Protein AF-A0AAU9X561-F1 (afdb_monomer_lite)

Organism: NCBI:txid46732

Structure (mmCIF, N/CA/C/O backbone):
data_AF-A0AAU9X561-F1
#
_entry.id   AF-A0AAU9X561-F1
#
loop_
_atom_site.group_PDB
_atom_site.id
_atom_site.type_symbol
_atom_site.label_atom_id
_atom_site.label_alt_id
_atom_site.label_comp_id
_atom_site.label_asym_id
_atom_site.label_entity_id
_atom_site.label_seq_id
_atom_site.pdbx_PDB_ins_code
_atom_site.Cartn_x
_atom_site.Cartn_y
_atom_site.Cartn_z
_atom_site.occupancy
_atom_site.B_iso_or_equiv
_atom_site.auth_seq_id
_atom_site.auth_comp_id
_atom_site.auth_asym_id
_atom_site.auth_atom_id
_atom_site.pdbx_PDB_model_num
ATOM 1 N N . MET A 1 1 ? 24.665 -46.337 18.288 1.00 37.78 1 MET A N 1
ATOM 2 C CA . MET A 1 1 ? 23.802 -45.463 17.458 1.00 37.78 1 MET A CA 1
ATOM 3 C C . MET A 1 1 ? 24.004 -43.971 17.705 1.00 37.78 1 MET A C 1
ATOM 5 O O . MET A 1 1 ? 24.628 -43.365 16.851 1.00 37.78 1 MET A O 1
ATOM 9 N N . LYS A 1 2 ? 23.579 -43.360 18.829 1.00 34.25 2 LYS A N 1
ATOM 10 C CA . LYS A 1 2 ? 23.762 -41.900 19.054 1.00 34.25 2 LYS A CA 1
ATOM 11 C C . LYS A 1 2 ? 25.225 -41.434 18.958 1.00 34.25 2 LYS A C 1
ATOM 13 O O . LYS A 1 2 ? 25.494 -40.423 18.323 1.00 34.25 2 LYS A O 1
ATOM 18 N N . LYS A 1 3 ? 26.164 -42.215 19.507 1.00 39.22 3 LYS A N 1
ATOM 19 C CA . LYS A 1 3 ? 27.608 -41.932 19.421 1.00 39.22 3 LYS A CA 1
ATOM 20 C C . LYS A 1 3 ? 28.135 -41.975 17.976 1.00 39.22 3 LYS A C 1
ATOM 22 O O . LYS A 1 3 ? 28.766 -41.026 17.543 1.00 39.22 3 LYS A O 1
ATOM 27 N N . GLN A 1 4 ? 27.757 -42.993 17.200 1.00 39.25 4 GLN A N 1
ATOM 28 C CA . GLN A 1 4 ? 28.133 -43.119 15.781 1.00 39.25 4 GLN A CA 1
ATOM 29 C C . GLN A 1 4 ? 27.505 -42.032 14.890 1.00 39.25 4 GLN A C 1
ATOM 31 O O . GLN A 1 4 ? 28.161 -41.537 13.982 1.00 39.25 4 GLN A O 1
ATOM 36 N N . LEU A 1 5 ? 26.256 -41.629 15.153 1.00 38.22 5 LEU A N 1
ATOM 37 C CA . LEU A 1 5 ? 25.591 -40.540 14.426 1.00 38.22 5 LEU A CA 1
ATOM 38 C C . LEU A 1 5 ? 26.228 -39.180 14.752 1.00 38.22 5 LEU A C 1
ATOM 40 O O . LEU A 1 5 ? 26.440 -38.367 13.859 1.00 38.22 5 LEU A O 1
ATOM 44 N N . SER A 1 6 ? 26.588 -38.962 16.020 1.00 42.75 6 SER A N 1
ATOM 45 C CA . SER A 1 6 ? 27.326 -37.776 16.464 1.00 42.75 6 SER A CA 1
ATOM 46 C C . SER A 1 6 ? 28.723 -37.711 15.845 1.00 42.75 6 SER A C 1
ATOM 48 O O . SER A 1 6 ? 29.130 -36.653 15.381 1.00 42.75 6 SER A O 1
ATOM 50 N N . GLU A 1 7 ? 29.446 -38.832 15.804 1.00 45.94 7 GLU A N 1
ATOM 51 C CA . GLU A 1 7 ? 30.768 -38.930 15.172 1.00 45.94 7 GLU A CA 1
ATOM 52 C C . GLU A 1 7 ? 30.683 -38.689 13.657 1.00 45.94 7 GLU A C 1
ATOM 54 O O . GLU A 1 7 ? 31.513 -37.971 13.104 1.00 45.94 7 GLU A O 1
ATOM 59 N N . MET A 1 8 ? 29.645 -39.203 12.988 1.00 42.69 8 MET A N 1
ATOM 60 C CA . MET A 1 8 ? 29.419 -38.976 11.558 1.00 42.69 8 MET A CA 1
ATOM 61 C C . MET A 1 8 ? 29.081 -37.511 11.250 1.00 42.69 8 MET A C 1
ATOM 63 O O . MET A 1 8 ? 29.660 -36.940 10.333 1.00 42.69 8 MET A O 1
ATOM 67 N N . MET A 1 9 ? 28.203 -36.878 12.036 1.00 41.28 9 MET A N 1
ATOM 68 C CA . MET A 1 9 ? 27.834 -35.466 11.857 1.00 41.28 9 MET A CA 1
ATOM 69 C C . MET A 1 9 ? 28.988 -34.516 12.196 1.00 41.28 9 MET A C 1
ATOM 71 O O . MET A 1 9 ? 29.174 -33.514 11.509 1.00 41.28 9 MET A O 1
ATOM 75 N N . ALA A 1 10 ? 29.793 -34.839 13.212 1.00 49.03 10 ALA A N 1
ATOM 76 C CA . ALA A 1 10 ? 31.000 -34.083 13.538 1.00 49.03 10 ALA A CA 1
ATOM 77 C C . ALA A 1 10 ? 32.048 -34.191 12.421 1.00 49.03 10 ALA A C 1
ATOM 79 O O . ALA A 1 10 ? 32.631 -33.184 12.025 1.00 49.03 10 ALA A O 1
ATOM 80 N N . LYS A 1 11 ? 32.231 -35.390 11.852 1.00 46.69 11 LYS A N 1
ATOM 81 C CA . LYS A 1 11 ? 33.133 -35.614 10.717 1.00 46.69 11 LYS A CA 1
ATOM 82 C C . LYS A 1 11 ? 32.650 -34.900 9.451 1.00 46.69 11 LYS A C 1
ATOM 84 O O . LYS A 1 11 ? 33.468 -34.330 8.740 1.00 46.69 11 LYS A O 1
ATOM 89 N N . LEU A 1 12 ? 31.338 -34.869 9.204 1.00 42.81 12 LEU A N 1
ATOM 90 C CA . LEU A 1 12 ? 30.747 -34.134 8.082 1.00 42.81 12 LEU A CA 1
ATOM 91 C C . LEU A 1 12 ? 30.978 -32.622 8.216 1.00 42.81 12 LEU A C 1
ATOM 93 O O . LEU A 1 12 ? 31.399 -31.983 7.259 1.00 42.81 12 LEU A O 1
ATOM 97 N N . ARG A 1 13 ? 30.763 -32.063 9.416 1.00 46.38 13 ARG A N 1
ATOM 98 C CA . ARG A 1 13 ? 31.003 -30.638 9.703 1.00 46.38 13 ARG A CA 1
ATOM 99 C C . ARG A 1 13 ? 32.475 -30.258 9.572 1.00 46.38 13 ARG A C 1
ATOM 101 O O . ARG A 1 13 ? 32.774 -29.238 8.975 1.00 46.38 13 ARG A O 1
ATOM 108 N N . SER A 1 14 ? 33.383 -31.094 10.074 1.00 50.72 14 SER A N 1
ATOM 109 C CA . SER A 1 14 ? 34.830 -30.887 9.930 1.00 50.72 14 SER A CA 1
ATOM 110 C C . SER A 1 14 ? 35.281 -30.928 8.466 1.00 50.72 14 SER A C 1
ATOM 112 O O . SER A 1 14 ? 36.096 -30.104 8.063 1.00 50.72 14 SER A O 1
ATOM 114 N N . LEU A 1 15 ? 34.736 -31.845 7.660 1.00 47.53 15 LEU A N 1
ATOM 115 C CA . LEU A 1 15 ? 35.040 -31.926 6.229 1.00 47.53 15 LEU A CA 1
ATOM 116 C C . LEU A 1 15 ? 34.491 -30.729 5.443 1.00 47.53 15 LEU A C 1
ATOM 118 O O . LEU A 1 15 ? 35.144 -30.276 4.506 1.00 47.53 15 LEU A O 1
ATOM 122 N N . LEU A 1 16 ? 33.313 -30.225 5.821 1.00 45.59 16 LEU A N 1
ATOM 123 C CA . LEU A 1 16 ? 32.734 -29.007 5.250 1.00 45.59 16 LEU A CA 1
ATOM 124 C C . LEU A 1 16 ? 33.597 -27.782 5.576 1.00 45.59 16 LEU A C 1
ATOM 126 O O . LEU A 1 16 ? 33.953 -27.052 4.661 1.00 45.59 16 LEU A O 1
ATOM 130 N N . ASP A 1 17 ? 34.018 -27.629 6.833 1.00 48.84 17 ASP A N 1
ATOM 131 C CA . ASP A 1 17 ? 34.812 -26.484 7.301 1.00 48.84 17 ASP A CA 1
ATOM 132 C C . ASP A 1 17 ? 36.233 -26.455 6.691 1.00 48.84 17 ASP A C 1
ATOM 134 O O . ASP A 1 17 ? 36.742 -25.398 6.318 1.00 48.84 17 ASP A O 1
ATOM 138 N N . GLU A 1 18 ? 36.885 -27.612 6.508 1.00 54.88 18 GLU A N 1
ATOM 139 C CA . GLU A 1 18 ? 38.184 -27.666 5.813 1.00 54.88 18 GLU A CA 1
ATOM 140 C C . GLU A 1 18 ? 38.069 -27.428 4.301 1.00 54.88 18 GLU A C 1
ATOM 142 O O . GLU A 1 18 ? 38.920 -26.740 3.728 1.00 54.88 18 GLU A O 1
ATOM 147 N N . LYS A 1 19 ? 37.021 -27.951 3.644 1.00 50.78 19 LYS A N 1
ATOM 148 C CA . LYS A 1 19 ? 36.777 -27.682 2.216 1.00 50.78 19 LYS A CA 1
ATOM 149 C C . LYS A 1 19 ? 36.409 -26.212 1.984 1.00 50.78 19 LYS A C 1
ATOM 151 O O . LYS A 1 19 ? 36.864 -25.640 0.999 1.00 50.78 19 LYS A O 1
ATOM 156 N N . GLU A 1 20 ? 35.662 -25.595 2.896 1.00 46.38 20 GLU A N 1
ATOM 157 C CA . GLU A 1 20 ? 35.322 -24.170 2.863 1.00 46.38 20 GLU A CA 1
ATOM 158 C C . GLU A 1 20 ? 36.575 -23.290 3.012 1.00 46.38 20 GLU A C 1
ATOM 160 O O . GLU A 1 20 ? 36.809 -22.396 2.201 1.00 46.38 20 GLU A O 1
ATOM 165 N N . LYS A 1 21 ? 37.479 -23.609 3.947 1.00 54.22 21 LYS A N 1
ATOM 166 C CA . LYS A 1 21 ? 38.767 -22.898 4.079 1.00 54.22 21 LYS A CA 1
ATOM 167 C C . LYS A 1 21 ? 39.682 -23.081 2.866 1.00 54.22 21 LYS A C 1
ATOM 169 O O . LYS A 1 21 ? 40.330 -22.129 2.431 1.00 54.22 21 LYS A O 1
ATOM 174 N N . ALA A 1 22 ? 39.744 -24.288 2.300 1.00 55.41 22 ALA A N 1
ATOM 175 C CA . ALA A 1 22 ? 40.505 -24.543 1.077 1.00 55.41 22 ALA A CA 1
ATOM 176 C C . ALA A 1 22 ? 39.929 -23.780 -0.126 1.00 55.41 22 ALA A C 1
ATOM 178 O O . ALA A 1 22 ? 40.683 -23.346 -0.997 1.00 55.41 22 ALA A O 1
ATOM 179 N N . LEU A 1 23 ? 38.610 -23.591 -0.151 1.00 48.47 23 LEU A N 1
ATOM 180 C CA . LEU A 1 23 ? 37.906 -22.845 -1.180 1.00 48.47 23 LEU A CA 1
ATOM 181 C C . LEU A 1 23 ? 38.165 -21.341 -1.083 1.00 48.47 23 LEU A C 1
ATOM 183 O O . LEU A 1 23 ? 38.541 -20.750 -2.091 1.00 48.47 23 LEU A O 1
ATOM 187 N N . TYR A 1 24 ? 38.048 -20.739 0.104 1.00 45.00 24 TYR A N 1
ATOM 188 C CA . TYR A 1 24 ? 38.398 -19.326 0.295 1.00 45.00 24 TYR A CA 1
ATOM 189 C C . TYR A 1 24 ? 39.842 -19.052 -0.139 1.00 45.00 24 TYR A C 1
ATOM 191 O O . TYR A 1 24 ? 40.104 -18.091 -0.854 1.00 45.00 24 TYR A O 1
ATOM 199 N N . LYS A 1 25 ? 40.764 -19.977 0.150 1.00 56.47 25 LYS A N 1
ATOM 200 C CA . LYS A 1 25 ? 42.150 -19.885 -0.322 1.00 56.47 25 LYS A CA 1
ATOM 201 C C . LYS A 1 25 ? 42.286 -19.982 -1.851 1.00 56.47 25 LYS A C 1
ATOM 203 O O . LYS A 1 25 ? 43.103 -19.275 -2.432 1.00 56.47 25 LYS A O 1
ATOM 208 N N . GLN A 1 26 ? 41.509 -20.839 -2.519 1.00 49.41 26 GLN A N 1
ATOM 209 C CA . GLN A 1 26 ? 41.505 -20.924 -3.988 1.00 49.41 26 GLN A CA 1
ATOM 210 C C . GLN A 1 26 ? 40.904 -19.676 -4.641 1.00 49.41 26 GLN A C 1
ATOM 212 O O . GLN A 1 26 ? 41.385 -19.265 -5.697 1.00 49.41 26 GLN A O 1
ATOM 217 N N . ILE A 1 27 ? 39.891 -19.073 -4.013 1.00 47.28 27 ILE A N 1
ATOM 218 C CA . ILE A 1 27 ? 39.299 -17.798 -4.432 1.00 47.28 27 ILE A CA 1
ATOM 219 C C . ILE A 1 27 ? 40.335 -16.681 -4.290 1.00 47.28 27 ILE A C 1
ATOM 221 O O . ILE A 1 27 ? 40.586 -15.969 -5.260 1.00 47.28 27 ILE A O 1
ATOM 225 N N . ASP A 1 28 ? 41.019 -16.593 -3.149 1.00 49.94 28 ASP A N 1
ATOM 226 C CA . ASP A 1 28 ? 42.078 -15.606 -2.920 1.00 49.94 28 ASP A CA 1
ATOM 227 C C . ASP A 1 28 ? 43.240 -15.761 -3.916 1.00 49.94 28 ASP A C 1
ATOM 229 O O . ASP A 1 28 ? 43.714 -14.777 -4.492 1.00 49.94 28 ASP A O 1
ATOM 233 N N . ASP A 1 29 ? 43.668 -16.998 -4.195 1.00 59.31 29 ASP A N 1
ATOM 234 C CA . ASP A 1 29 ? 44.725 -17.290 -5.168 1.00 59.31 29 ASP A CA 1
ATOM 235 C C . ASP A 1 29 ? 44.291 -16.978 -6.614 1.00 59.31 29 ASP A C 1
ATOM 237 O O . ASP A 1 29 ? 45.099 -16.493 -7.414 1.00 59.31 29 ASP A O 1
ATOM 241 N N . ALA A 1 30 ? 43.027 -17.236 -6.969 1.00 49.03 30 ALA A N 1
ATOM 242 C CA . ALA A 1 30 ? 42.461 -16.903 -8.276 1.00 49.03 30 ALA A CA 1
ATOM 243 C C . ALA A 1 30 ? 42.343 -15.384 -8.456 1.00 49.03 30 ALA A C 1
ATOM 245 O O . ALA A 1 30 ? 42.836 -14.852 -9.454 1.00 49.03 30 ALA A O 1
ATOM 246 N N . MET A 1 31 ? 41.829 -14.676 -7.446 1.00 48.28 31 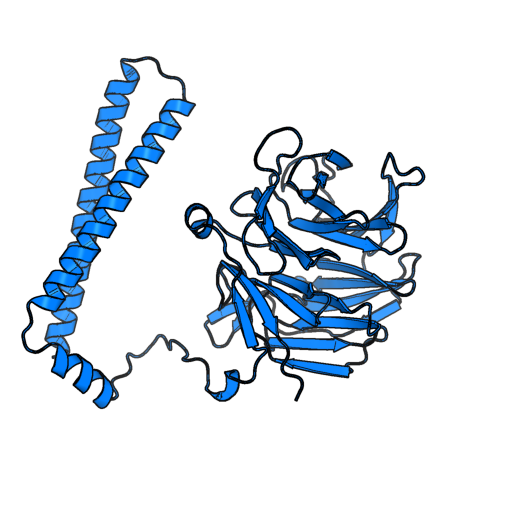MET A N 1
ATOM 247 C CA . MET A 1 31 ? 41.776 -13.215 -7.418 1.00 48.28 31 MET A CA 1
ATOM 248 C C . MET A 1 31 ? 43.177 -12.600 -7.512 1.00 48.28 31 MET A C 1
ATOM 250 O O . MET A 1 31 ? 43.387 -11.632 -8.245 1.00 48.28 31 MET A O 1
ATOM 254 N N . ALA A 1 32 ? 44.177 -13.184 -6.844 1.00 54.88 32 ALA A N 1
ATOM 255 C CA . ALA A 1 32 ? 45.561 -12.723 -6.921 1.00 54.88 32 ALA A CA 1
ATOM 256 C C . ALA A 1 32 ? 46.202 -12.948 -8.305 1.00 54.88 32 ALA A C 1
ATOM 258 O O . ALA A 1 32 ? 47.005 -12.120 -8.746 1.00 54.88 32 ALA A O 1
ATOM 259 N N . ARG A 1 33 ? 45.867 -14.042 -9.006 1.00 56.34 33 ARG A N 1
ATOM 260 C CA . ARG A 1 33 ? 46.335 -14.316 -10.381 1.00 56.34 33 ARG A CA 1
ATOM 261 C C . ARG A 1 33 ? 45.669 -13.397 -11.397 1.00 56.34 33 ARG A C 1
ATOM 263 O O . ARG A 1 33 ? 46.341 -12.869 -12.281 1.00 56.34 33 ARG A O 1
ATOM 270 N N . GLU A 1 34 ? 44.377 -13.159 -11.243 1.00 49.62 34 GLU A N 1
ATOM 271 C CA . GLU A 1 34 ? 43.601 -12.342 -12.167 1.00 49.62 34 GLU A CA 1
ATOM 272 C C . GLU A 1 34 ? 43.921 -10.852 -12.007 1.00 49.62 34 GLU A C 1
ATOM 274 O O . GLU A 1 34 ? 44.135 -10.171 -13.010 1.00 49.62 34 GLU A O 1
ATOM 279 N N . LYS A 1 35 ? 44.139 -10.378 -10.769 1.00 49.09 35 LYS A N 1
ATOM 280 C CA . LYS A 1 35 ? 44.657 -9.030 -10.464 1.00 49.09 35 LYS A CA 1
ATOM 281 C C . LYS A 1 35 ? 46.025 -8.762 -11.105 1.00 49.09 35 LYS A C 1
ATOM 283 O O . LYS A 1 35 ? 46.285 -7.633 -11.512 1.00 49.09 35 LYS A O 1
ATOM 288 N N . ARG A 1 36 ? 46.874 -9.792 -11.257 1.00 55.84 36 ARG A N 1
ATOM 289 C CA . ARG A 1 36 ? 48.146 -9.708 -12.009 1.00 55.84 36 ARG A CA 1
ATOM 290 C C . ARG A 1 36 ? 47.950 -9.715 -13.530 1.00 55.84 36 ARG A C 1
ATOM 292 O O . ARG A 1 36 ? 48.755 -9.117 -14.232 1.00 55.84 36 ARG A O 1
ATOM 299 N N . SER A 1 37 ? 46.902 -10.359 -14.049 1.00 50.16 37 SER A N 1
ATOM 300 C CA . SER A 1 37 ? 46.583 -10.337 -15.489 1.00 50.16 37 SER A CA 1
ATOM 301 C C . SER A 1 37 ? 45.915 -9.019 -15.922 1.00 50.16 37 SER A C 1
ATOM 303 O O . SER A 1 37 ? 46.223 -8.471 -16.977 1.00 50.16 37 SER A O 1
ATOM 305 N N . LEU A 1 38 ? 45.080 -8.445 -15.050 1.00 47.75 38 LEU A N 1
ATOM 306 C CA . LEU A 1 38 ? 44.348 -7.190 -15.247 1.00 47.75 38 LEU A CA 1
ATOM 307 C C . LEU A 1 38 ? 45.209 -5.935 -15.025 1.00 47.75 38 LEU A C 1
ATOM 309 O O . LEU A 1 38 ? 44.775 -4.834 -15.360 1.00 47.75 38 LEU A O 1
ATOM 313 N N . SER A 1 39 ? 46.415 -6.076 -14.461 1.00 49.84 39 SER A N 1
ATOM 314 C CA . SER A 1 39 ? 47.425 -5.010 -14.462 1.00 49.84 39 SER A CA 1
ATOM 315 C C . SER A 1 39 ? 48.248 -4.975 -15.755 1.00 49.84 39 SER A C 1
ATOM 317 O O . SER A 1 39 ? 48.958 -4.000 -15.973 1.00 49.84 39 SER A O 1
ATOM 319 N N . MET A 1 40 ? 48.181 -6.017 -16.600 1.00 46.50 40 MET A N 1
ATOM 320 C CA . MET A 1 40 ? 48.860 -6.055 -17.906 1.00 46.50 40 MET A CA 1
ATOM 321 C C . MET A 1 40 ? 47.972 -5.579 -19.064 1.00 46.50 40 MET A C 1
ATOM 323 O O . MET A 1 40 ? 48.494 -5.045 -20.036 1.00 46.50 40 MET A O 1
ATOM 327 N N . ASN A 1 41 ? 46.647 -5.715 -18.951 1.00 50.88 41 ASN A N 1
ATOM 328 C CA . ASN A 1 41 ? 45.683 -5.299 -19.972 1.00 50.88 41 ASN A CA 1
ATOM 329 C C . ASN A 1 41 ? 44.752 -4.239 -19.370 1.00 50.88 41 ASN A C 1
ATOM 331 O O . ASN A 1 41 ? 43.919 -4.572 -18.530 1.00 50.88 41 ASN A O 1
ATOM 335 N N . GLY A 1 42 ? 44.926 -2.968 -19.743 1.00 49.47 42 GLY A N 1
ATOM 336 C CA . GLY A 1 42 ? 44.257 -1.807 -19.138 1.00 49.47 42 GLY A CA 1
ATOM 337 C C . GLY A 1 42 ? 42.729 -1.769 -19.286 1.00 49.47 42 GLY A C 1
ATOM 338 O O . GLY A 1 42 ? 42.212 -0.965 -20.049 1.00 49.47 42 GLY A O 1
ATOM 339 N N . ALA A 1 43 ? 42.008 -2.607 -18.539 1.00 47.75 43 ALA A N 1
ATOM 340 C CA . ALA A 1 43 ? 40.547 -2.608 -18.457 1.00 47.75 43 ALA A CA 1
ATOM 341 C C . ALA A 1 43 ? 40.032 -1.721 -17.302 1.00 47.75 43 ALA A C 1
ATOM 343 O O . ALA A 1 43 ? 40.544 -1.788 -16.171 1.00 47.75 43 ALA A O 1
ATOM 344 N N . GLU A 1 44 ? 39.008 -0.913 -17.594 1.00 51.59 44 GLU A N 1
ATOM 345 C CA . GLU A 1 44 ? 38.309 -0.001 -16.674 1.00 51.59 44 GLU A CA 1
ATOM 346 C C . GLU A 1 44 ? 37.413 -0.740 -15.652 1.00 51.59 44 GLU A C 1
ATOM 348 O O . GLU A 1 44 ? 37.076 -1.918 -15.801 1.00 51.59 44 GLU A O 1
ATOM 353 N N . GLY A 1 45 ? 37.083 -0.057 -14.549 1.00 50.00 45 GLY A N 1
ATOM 354 C CA . GLY A 1 45 ? 36.628 -0.645 -13.278 1.00 50.00 45 GLY A CA 1
ATOM 355 C C . GLY A 1 45 ? 35.331 -1.471 -13.290 1.00 50.00 45 GLY A C 1
ATOM 356 O O . GLY A 1 45 ? 35.178 -2.341 -12.433 1.00 50.00 45 GLY A O 1
ATOM 357 N N . GLU A 1 46 ? 34.421 -1.272 -14.244 1.00 46.62 46 GLU A N 1
ATOM 358 C CA . GLU A 1 46 ? 33.138 -1.998 -14.308 1.00 46.62 46 GLU A CA 1
ATOM 359 C C . GLU A 1 46 ? 33.253 -3.403 -14.909 1.00 46.62 46 GLU A C 1
ATOM 361 O O . GLU A 1 46 ? 32.674 -4.359 -14.385 1.00 46.62 46 GLU A O 1
ATOM 366 N N . GLN A 1 47 ? 34.064 -3.571 -15.960 1.00 46.03 47 GLN A N 1
ATOM 367 C CA . GLN A 1 47 ? 34.351 -4.896 -16.521 1.00 46.03 47 GLN A CA 1
ATOM 368 C C . GLN A 1 47 ? 35.089 -5.775 -15.502 1.00 46.03 47 GLN A C 1
ATOM 370 O O . GLN A 1 47 ? 34.841 -6.979 -15.429 1.00 46.03 47 GLN A O 1
ATOM 375 N N . LYS A 1 48 ? 35.920 -5.154 -14.648 1.00 45.47 48 LYS A N 1
ATOM 376 C CA . LYS A 1 48 ? 36.565 -5.809 -13.500 1.00 45.47 48 LYS A CA 1
ATOM 377 C C . LYS A 1 48 ? 35.547 -6.324 -12.476 1.00 45.47 48 LYS A C 1
ATOM 379 O O . LYS A 1 48 ? 35.676 -7.464 -12.044 1.00 45.47 48 LYS A O 1
ATOM 384 N N . LYS A 1 49 ? 34.519 -5.539 -12.121 1.00 45.22 49 LYS A N 1
ATOM 385 C CA . LYS A 1 49 ? 33.467 -5.961 -11.171 1.00 45.22 49 LYS A CA 1
ATOM 386 C C . LYS A 1 49 ? 32.596 -7.094 -11.732 1.00 45.22 49 LYS A C 1
ATOM 388 O O . LYS A 1 49 ? 32.339 -8.066 -11.025 1.00 45.22 49 LYS A O 1
ATOM 393 N N . ARG A 1 50 ? 32.208 -7.021 -13.013 1.00 46.66 50 ARG A N 1
ATOM 394 C CA . ARG A 1 50 ? 31.401 -8.063 -13.684 1.00 46.66 50 ARG A CA 1
ATOM 395 C C . ARG A 1 50 ? 32.130 -9.404 -13.816 1.00 46.66 50 ARG A C 1
ATOM 397 O O . ARG A 1 50 ? 31.517 -10.443 -13.585 1.00 46.66 50 ARG A O 1
ATOM 404 N N . ALA A 1 51 ? 33.421 -9.398 -14.159 1.00 40.00 51 ALA A N 1
ATOM 405 C CA . ALA A 1 51 ? 34.208 -10.628 -14.279 1.00 40.00 51 ALA A CA 1
ATOM 406 C C . ALA A 1 51 ? 34.364 -11.346 -12.926 1.00 40.00 51 ALA A C 1
ATOM 408 O O . ALA A 1 51 ? 34.110 -12.547 -12.841 1.00 40.00 51 ALA A O 1
ATOM 409 N N . ILE A 1 52 ? 34.674 -10.594 -11.861 1.00 43.66 52 ILE A N 1
ATOM 410 C CA . ILE A 1 52 ? 34.804 -11.117 -10.490 1.00 43.66 52 ILE A CA 1
ATOM 411 C C . ILE A 1 52 ? 33.481 -11.747 -10.013 1.00 43.66 52 ILE A C 1
ATOM 413 O O . ILE A 1 52 ? 33.481 -12.866 -9.505 1.00 43.66 52 ILE A O 1
ATOM 417 N N . PHE A 1 53 ? 32.346 -11.083 -10.256 1.00 43.62 53 PHE A N 1
ATOM 418 C CA . PHE A 1 53 ? 31.016 -11.577 -9.878 1.00 43.62 53 PHE A CA 1
ATOM 419 C C . PHE A 1 53 ? 30.604 -12.862 -10.627 1.00 43.62 53 PHE A C 1
ATOM 421 O O . PHE A 1 53 ? 30.052 -13.795 -10.042 1.00 43.62 53 PHE A O 1
ATOM 428 N N . LEU A 1 54 ? 30.913 -12.958 -11.926 1.00 36.28 54 LEU A N 1
ATOM 429 C CA . LEU A 1 54 ? 30.602 -14.141 -12.744 1.00 36.28 54 LEU A CA 1
ATOM 430 C C . LEU A 1 54 ? 31.447 -15.371 -12.369 1.00 36.28 54 LEU A C 1
ATOM 432 O O . LEU A 1 54 ? 30.954 -16.507 -12.427 1.00 36.28 54 LEU A O 1
ATOM 436 N N . LEU A 1 55 ? 32.705 -15.164 -11.972 1.00 36.34 55 LEU A N 1
ATOM 437 C CA . LEU A 1 55 ? 33.588 -16.224 -11.478 1.00 36.34 55 LEU A CA 1
ATOM 438 C C . LEU A 1 55 ? 33.107 -16.787 -10.131 1.00 36.34 55 LEU A C 1
ATOM 440 O O . LEU A 1 55 ? 33.067 -18.012 -9.974 1.00 36.34 55 LEU A O 1
ATOM 444 N N . ASP A 1 56 ? 32.653 -15.924 -9.219 1.00 44.78 56 ASP A N 1
ATOM 445 C CA . ASP A 1 56 ? 32.121 -16.303 -7.901 1.00 44.78 56 ASP A CA 1
ATOM 446 C C . ASP A 1 56 ? 30.842 -17.167 -8.006 1.00 44.78 56 ASP A C 1
ATOM 448 O O . ASP A 1 56 ? 30.727 -18.250 -7.417 1.00 44.78 56 ASP A O 1
ATOM 452 N N . LEU A 1 57 ? 29.918 -16.783 -8.896 1.00 39.97 57 LEU A N 1
ATOM 453 C CA . LEU A 1 57 ? 28.681 -17.531 -9.171 1.00 39.97 57 LEU A CA 1
ATOM 454 C C . LEU A 1 57 ? 28.928 -18.913 -9.793 1.00 39.97 57 LEU A C 1
ATOM 456 O O . LEU A 1 57 ? 28.222 -19.885 -9.495 1.00 39.97 57 LEU A O 1
ATOM 460 N N . THR A 1 58 ? 29.921 -19.020 -10.677 1.00 40.44 58 THR A N 1
ATOM 461 C CA . THR A 1 58 ? 30.221 -20.274 -11.385 1.00 40.44 58 THR A CA 1
ATOM 462 C C . THR A 1 58 ? 30.905 -21.282 -10.461 1.00 40.44 58 THR A C 1
ATOM 464 O O . THR A 1 58 ? 30.616 -22.483 -10.527 1.00 40.44 58 THR A O 1
ATOM 467 N N . LEU A 1 59 ? 31.779 -20.804 -9.571 1.00 38.19 59 LEU A N 1
ATOM 468 C CA . LEU A 1 59 ? 32.451 -21.629 -8.572 1.00 38.19 59 LEU A CA 1
ATOM 469 C C . LEU A 1 59 ? 31.450 -22.115 -7.509 1.00 38.19 59 LEU A C 1
ATOM 471 O O . LEU A 1 59 ? 31.354 -23.324 -7.280 1.00 38.19 59 LEU A O 1
ATOM 475 N N . SER A 1 60 ? 30.610 -21.214 -6.985 1.00 41.69 60 SER A N 1
ATOM 476 C CA . SER A 1 60 ? 29.535 -21.512 -6.021 1.00 41.69 60 SER A CA 1
ATOM 477 C C . SER A 1 60 ? 28.548 -22.581 -6.517 1.00 41.69 60 SER A C 1
ATOM 479 O O . SER A 1 60 ? 28.181 -23.497 -5.775 1.00 41.69 60 SER A O 1
ATOM 481 N N . ARG A 1 61 ? 28.172 -22.550 -7.806 1.00 42.69 61 ARG A N 1
ATOM 482 C CA . ARG A 1 61 ? 27.302 -23.574 -8.421 1.00 42.69 61 ARG A CA 1
ATOM 483 C C . ARG A 1 61 ? 27.940 -24.964 -8.470 1.00 42.69 61 ARG A C 1
ATOM 485 O O . ARG A 1 61 ? 27.263 -25.949 -8.171 1.00 42.69 61 ARG A O 1
ATOM 492 N N . LYS A 1 62 ? 29.229 -25.067 -8.816 1.00 43.31 62 LYS A N 1
ATOM 493 C CA . LYS A 1 62 ? 29.936 -26.363 -8.873 1.00 43.31 62 LYS A CA 1
ATOM 494 C C . LYS A 1 62 ? 30.060 -27.014 -7.492 1.00 43.31 62 LYS A C 1
ATOM 496 O O . LYS A 1 62 ? 29.985 -28.236 -7.383 1.00 43.31 62 LYS A O 1
ATOM 501 N N . ILE A 1 63 ? 30.188 -26.207 -6.440 1.00 39.50 63 ILE A N 1
ATOM 502 C CA . ILE A 1 63 ? 30.306 -26.677 -5.053 1.00 39.50 63 ILE A CA 1
ATOM 503 C C . ILE A 1 63 ? 28.979 -27.230 -4.536 1.00 39.50 63 ILE A C 1
ATOM 505 O O . ILE A 1 63 ? 28.938 -28.351 -4.030 1.00 39.50 63 ILE A O 1
ATOM 509 N N . LEU A 1 64 ? 27.881 -26.490 -4.716 1.00 39.81 64 LEU A N 1
ATOM 510 C CA . LEU A 1 64 ? 26.542 -26.941 -4.315 1.00 39.81 64 LEU A CA 1
ATOM 511 C C . LEU A 1 64 ? 26.151 -28.257 -4.997 1.00 39.81 64 LEU A C 1
ATOM 513 O O . LEU A 1 64 ? 25.521 -29.120 -4.384 1.00 39.81 64 LEU A O 1
ATOM 517 N N . GLN A 1 65 ? 26.565 -28.435 -6.252 1.00 43.16 65 GLN A N 1
ATOM 518 C CA . GLN A 1 65 ? 26.314 -29.659 -7.000 1.00 43.16 65 GLN A CA 1
ATOM 519 C C . GLN A 1 65 ? 27.150 -30.844 -6.488 1.00 43.16 65 GLN A C 1
ATOM 521 O O . GLN A 1 65 ? 26.596 -31.917 -6.257 1.00 43.16 65 GLN A O 1
ATOM 526 N N . SER A 1 66 ? 28.435 -30.631 -6.190 1.00 39.94 66 SER A N 1
ATOM 527 C CA . SER A 1 66 ? 29.307 -31.658 -5.600 1.00 39.94 66 SER A CA 1
ATOM 528 C C . SER A 1 66 ? 28.837 -32.103 -4.205 1.00 39.94 66 SER A C 1
ATOM 530 O O . SER A 1 66 ? 28.810 -33.301 -3.926 1.00 39.94 66 SER A O 1
ATOM 532 N N . ILE A 1 67 ? 28.369 -31.176 -3.358 1.00 41.84 67 ILE A N 1
ATOM 533 C CA . ILE A 1 67 ? 27.804 -31.492 -2.030 1.00 41.84 67 ILE A CA 1
ATOM 534 C C . ILE A 1 67 ? 26.533 -32.345 -2.159 1.00 41.84 67 ILE A C 1
ATOM 536 O O . ILE A 1 67 ? 26.332 -33.296 -1.398 1.00 41.84 67 ILE A O 1
ATOM 540 N N . LYS A 1 68 ? 25.673 -32.028 -3.134 1.00 44.28 68 LYS A N 1
ATOM 541 C CA . LYS A 1 68 ? 24.426 -32.761 -3.386 1.00 44.28 68 LYS A CA 1
ATOM 542 C C . LYS A 1 68 ? 24.689 -34.185 -3.886 1.00 44.28 68 LYS A C 1
ATOM 544 O O . LYS A 1 68 ? 24.012 -35.115 -3.450 1.00 44.28 68 LYS A O 1
ATOM 549 N N . GLU A 1 69 ? 25.673 -34.359 -4.763 1.00 44.19 69 GLU A N 1
ATOM 550 C CA . GLU A 1 69 ? 26.053 -35.658 -5.331 1.00 44.19 69 GLU A CA 1
ATOM 551 C C . GLU A 1 69 ? 26.759 -36.557 -4.297 1.00 44.19 69 GLU A C 1
ATOM 553 O O . GLU A 1 69 ? 26.388 -37.724 -4.148 1.00 44.19 69 GLU A O 1
ATOM 558 N N . GLU A 1 70 ? 27.690 -36.013 -3.500 1.00 44.91 70 GLU A N 1
ATOM 559 C CA . GLU A 1 70 ? 28.364 -36.748 -2.413 1.00 44.91 70 GLU A CA 1
ATOM 560 C C . GLU A 1 70 ? 27.387 -37.121 -1.279 1.00 44.91 70 GLU A C 1
ATOM 562 O O . GLU A 1 70 ? 27.428 -38.241 -0.760 1.00 44.91 70 GLU A O 1
ATOM 567 N N . GLY A 1 71 ? 26.454 -36.223 -0.933 1.00 43.09 71 GLY A N 1
ATOM 568 C CA . GLY A 1 71 ? 25.399 -36.480 0.050 1.00 43.09 71 GLY A CA 1
ATOM 569 C C . GLY A 1 71 ? 24.443 -37.598 -0.378 1.00 43.09 71 GLY A C 1
ATOM 570 O O . GLY A 1 71 ? 24.089 -38.451 0.437 1.00 43.09 71 GLY A O 1
ATOM 571 N N . LEU A 1 72 ? 24.077 -37.656 -1.663 1.00 39.38 72 LEU A N 1
ATOM 572 C CA . LEU A 1 72 ? 23.269 -38.750 -2.213 1.00 39.38 72 LEU A CA 1
ATOM 573 C C . LEU A 1 72 ? 24.029 -40.084 -2.222 1.00 39.38 72 LEU A C 1
ATOM 575 O O . LEU A 1 72 ? 23.462 -41.115 -1.853 1.00 39.38 72 LEU A O 1
ATOM 579 N N . ALA A 1 73 ? 25.309 -40.075 -2.604 1.00 42.69 73 ALA A N 1
ATOM 580 C CA . ALA A 1 73 ? 26.141 -41.278 -2.653 1.00 42.69 73 ALA A CA 1
ATOM 581 C C . ALA A 1 73 ? 26.370 -41.886 -1.255 1.00 42.69 73 ALA A C 1
ATOM 583 O O . ALA A 1 73 ? 26.306 -43.108 -1.085 1.00 42.69 73 AL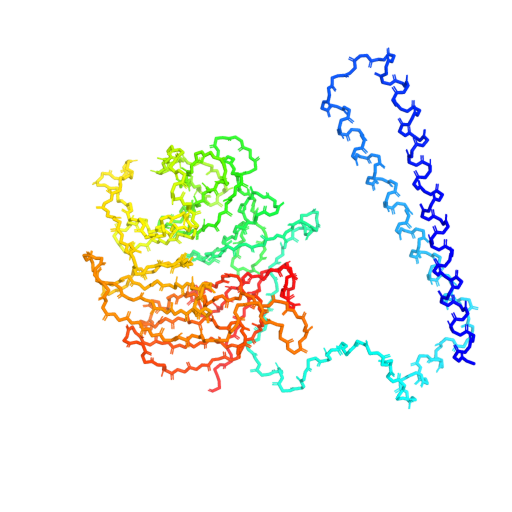A A O 1
ATOM 584 N N . ALA A 1 74 ? 26.548 -41.044 -0.230 1.00 44.22 74 ALA A N 1
ATOM 585 C CA . ALA A 1 74 ? 26.671 -41.472 1.166 1.00 44.22 74 ALA A CA 1
ATOM 586 C C . ALA A 1 74 ? 25.387 -42.134 1.710 1.00 44.22 74 ALA A C 1
ATOM 588 O O . ALA A 1 74 ? 25.460 -43.031 2.554 1.00 44.22 74 ALA A O 1
ATOM 589 N N . ILE A 1 75 ? 24.214 -41.734 1.203 1.00 42.88 75 ILE A N 1
ATOM 590 C CA . ILE A 1 75 ? 22.908 -42.315 1.557 1.00 42.88 75 ILE A CA 1
ATOM 591 C C . ILE A 1 75 ? 22.674 -43.647 0.823 1.00 42.88 75 ILE A C 1
ATOM 593 O O . ILE A 1 75 ? 22.162 -44.599 1.415 1.00 42.88 75 ILE A O 1
ATOM 597 N N . GLN A 1 76 ? 23.079 -43.752 -0.446 1.00 41.12 76 GLN A N 1
ATOM 598 C CA . GLN A 1 76 ? 22.843 -44.938 -1.283 1.00 41.12 76 GLN A CA 1
ATOM 599 C C . GLN A 1 76 ? 23.772 -46.127 -0.968 1.00 41.12 76 GLN A C 1
ATOM 601 O O . GLN A 1 76 ? 23.418 -47.272 -1.250 1.00 41.12 76 GLN A O 1
ATOM 606 N N . GLY A 1 77 ? 24.923 -45.900 -0.327 1.00 42.88 77 GLY A N 1
ATOM 607 C CA . GLY A 1 77 ? 25.874 -46.960 0.039 1.00 42.88 77 GLY A CA 1
ATOM 608 C C . GLY A 1 77 ? 25.477 -47.839 1.237 1.00 42.88 77 GLY A C 1
ATOM 609 O O . GLY A 1 77 ? 26.159 -48.824 1.523 1.00 42.88 77 GLY A O 1
ATOM 610 N N . ASN A 1 78 ? 24.395 -47.526 1.961 1.00 41.66 78 ASN A N 1
ATOM 611 C CA . ASN A 1 78 ? 24.062 -48.196 3.221 1.00 41.66 78 ASN A CA 1
ATOM 612 C C . ASN A 1 78 ? 22.822 -49.104 3.088 1.00 41.66 78 ASN A C 1
ATOM 614 O O . ASN A 1 78 ? 21.680 -48.650 3.154 1.00 41.66 78 ASN A O 1
ATOM 618 N N . ARG A 1 79 ? 23.041 -50.423 2.948 1.00 42.88 79 ARG A N 1
ATOM 619 C CA . ARG A 1 79 ? 22.005 -51.460 2.700 1.00 42.88 79 ARG A CA 1
ATOM 620 C C . ARG A 1 79 ? 20.907 -51.604 3.780 1.00 42.88 79 ARG A C 1
ATOM 622 O O . ARG A 1 79 ? 20.053 -52.473 3.646 1.00 42.88 79 ARG A O 1
ATOM 629 N N . LYS A 1 80 ? 20.892 -50.782 4.838 1.00 41.38 80 LYS A N 1
ATOM 630 C CA . LYS A 1 80 ? 19.843 -50.761 5.885 1.00 41.38 80 LYS A CA 1
ATOM 631 C C . LYS A 1 80 ? 19.062 -49.437 5.981 1.00 41.38 80 LYS A C 1
ATOM 633 O O . LYS A 1 80 ? 18.302 -49.241 6.928 1.00 41.38 80 LYS A O 1
ATOM 638 N N . ALA A 1 81 ? 19.205 -48.542 5.003 1.00 40.06 81 ALA A N 1
ATOM 639 C CA . ALA A 1 81 ? 18.521 -47.245 4.978 1.00 40.06 81 ALA A CA 1
ATOM 640 C C . ALA A 1 81 ? 16.969 -47.292 5.029 1.00 40.06 81 ALA A C 1
ATOM 642 O O . ALA A 1 81 ? 16.395 -46.414 5.676 1.00 40.06 81 ALA A O 1
ATOM 643 N N . PRO A 1 82 ? 16.256 -48.297 4.468 1.00 37.78 82 PRO A N 1
ATOM 644 C CA . PRO A 1 82 ? 14.790 -48.314 4.541 1.00 37.78 82 PRO A CA 1
ATOM 645 C C . PRO A 1 82 ? 14.251 -48.619 5.947 1.00 37.78 82 PRO A C 1
ATOM 647 O O . PRO A 1 82 ? 13.145 -48.209 6.291 1.00 37.78 82 PRO A O 1
ATOM 650 N N . THR A 1 83 ? 15.029 -49.318 6.780 1.00 38.03 83 THR A N 1
ATOM 651 C CA . THR A 1 83 ? 14.615 -49.707 8.138 1.00 38.03 83 THR A CA 1
ATOM 652 C C . THR A 1 83 ? 14.927 -48.612 9.158 1.00 38.03 83 THR A C 1
ATOM 654 O O . THR A 1 83 ? 14.133 -48.384 10.062 1.00 38.03 83 THR A O 1
ATOM 657 N N . LEU A 1 84 ? 16.015 -47.856 8.964 1.00 35.28 84 LEU A N 1
ATOM 658 C CA . LEU A 1 84 ? 16.393 -46.727 9.827 1.00 35.28 84 LEU A CA 1
ATOM 659 C C . LEU A 1 84 ? 15.416 -45.546 9.715 1.00 35.28 84 LEU A C 1
ATOM 661 O O . LEU A 1 84 ? 15.053 -44.967 10.733 1.00 35.28 84 LEU A O 1
ATOM 665 N N . LEU A 1 85 ? 14.920 -45.240 8.510 1.00 37.16 85 LEU A N 1
ATOM 666 C CA . LEU A 1 85 ? 13.852 -44.249 8.295 1.00 37.16 85 LEU A CA 1
ATOM 667 C C . LEU A 1 85 ? 12.525 -44.664 8.952 1.00 37.16 85 LEU A C 1
ATOM 669 O O . LEU A 1 85 ? 11.777 -43.816 9.433 1.00 37.16 85 LEU A O 1
ATOM 673 N N . ARG A 1 86 ? 12.248 -45.972 9.013 1.00 37.03 86 ARG A N 1
ATOM 674 C CA . ARG A 1 86 ? 11.027 -46.517 9.620 1.00 37.03 86 ARG A CA 1
ATOM 675 C C . ARG A 1 86 ? 11.119 -46.595 11.148 1.00 37.03 86 ARG A C 1
ATOM 677 O O . ARG A 1 86 ? 10.139 -46.282 11.812 1.00 37.03 86 ARG A O 1
ATOM 684 N N . GLU A 1 87 ? 12.287 -46.930 11.699 1.00 36.22 87 GLU A N 1
ATOM 685 C CA . GLU A 1 87 ? 12.529 -46.980 13.150 1.00 36.22 87 GLU A CA 1
ATOM 686 C C . GLU A 1 87 ? 12.708 -45.589 13.785 1.00 36.22 87 GLU A C 1
ATOM 688 O O . GLU A 1 87 ? 12.282 -45.378 14.921 1.00 36.22 87 GLU A O 1
ATOM 693 N N . LEU A 1 88 ? 13.245 -44.608 13.044 1.00 34.78 88 LEU A N 1
ATOM 694 C CA . LEU A 1 88 ? 13.266 -43.197 13.460 1.00 34.78 88 LEU A CA 1
ATOM 695 C C . LEU A 1 88 ? 11.851 -42.617 13.614 1.00 34.78 88 LEU A C 1
ATOM 697 O O . LEU A 1 88 ? 11.627 -41.812 14.516 1.00 34.78 88 LEU A O 1
ATOM 701 N N . ASN A 1 89 ? 10.890 -43.079 12.808 1.00 35.44 89 ASN A N 1
ATOM 702 C CA . ASN A 1 89 ? 9.484 -42.684 12.932 1.00 35.44 89 ASN A CA 1
ATOM 703 C C . ASN A 1 89 ? 8.757 -43.371 14.102 1.00 35.44 89 ASN A C 1
ATOM 705 O O . ASN A 1 89 ? 7.777 -42.825 14.600 1.00 35.44 89 ASN A O 1
ATOM 709 N N . THR A 1 90 ? 9.219 -44.537 14.572 1.00 34.81 90 THR A N 1
ATOM 710 C CA . THR A 1 90 ? 8.570 -45.277 15.674 1.00 34.81 90 THR A CA 1
ATOM 711 C C . THR A 1 90 ? 9.208 -45.067 17.051 1.00 34.81 90 THR A C 1
ATOM 713 O O . THR A 1 90 ? 8.584 -45.404 18.051 1.00 34.81 90 THR A O 1
ATOM 716 N N . ALA A 1 91 ? 10.424 -44.514 17.148 1.00 30.41 91 ALA A N 1
ATOM 717 C CA . ALA A 1 91 ? 11.151 -44.406 18.421 1.00 30.41 91 ALA A CA 1
ATOM 718 C C . ALA A 1 91 ? 10.936 -43.098 19.214 1.00 30.41 91 ALA A C 1
ATOM 720 O O . ALA A 1 91 ? 11.529 -42.953 20.280 1.00 30.41 91 ALA A O 1
ATOM 721 N N . GLY A 1 92 ? 10.130 -42.137 18.743 1.00 30.42 92 GLY A N 1
ATOM 722 C CA . GLY A 1 92 ? 9.750 -40.956 19.541 1.00 30.42 92 GLY A CA 1
ATOM 723 C C . GLY A 1 92 ? 10.920 -40.109 20.079 1.00 30.42 92 GLY A C 1
ATOM 724 O O . GLY A 1 92 ? 10.783 -39.452 21.108 1.00 30.42 92 GLY A O 1
ATOM 725 N N . ILE A 1 93 ? 12.085 -40.122 19.419 1.00 27.97 93 ILE A N 1
ATOM 726 C CA . ILE A 1 93 ? 13.250 -39.325 19.824 1.00 27.97 93 ILE A CA 1
ATOM 727 C C . ILE A 1 93 ? 13.169 -37.949 19.153 1.00 27.97 93 ILE A C 1
ATOM 729 O O . ILE A 1 93 ? 13.686 -37.739 18.059 1.00 27.97 93 ILE A O 1
ATOM 733 N N . THR A 1 94 ? 12.539 -37.000 19.840 1.00 25.47 94 THR A N 1
ATOM 734 C CA . THR A 1 94 ? 12.643 -35.561 19.564 1.00 25.47 94 THR A CA 1
ATOM 735 C C . THR A 1 94 ? 14.042 -35.036 19.930 1.00 25.47 94 THR A C 1
ATOM 737 O O . THR A 1 94 ? 14.498 -35.283 21.052 1.00 25.47 94 THR A O 1
ATOM 740 N N . PRO A 1 95 ? 14.727 -34.272 19.060 1.00 25.72 95 PRO A N 1
ATOM 741 C CA . PRO A 1 95 ? 15.863 -33.446 19.460 1.00 25.72 95 PRO A CA 1
ATOM 742 C C . PRO A 1 95 ? 15.367 -32.265 20.316 1.00 25.72 95 PRO A C 1
ATOM 744 O O . PRO A 1 95 ? 14.580 -31.449 19.844 1.00 25.72 95 PRO A O 1
ATOM 747 N N . SER A 1 96 ? 15.826 -32.149 21.565 1.00 25.48 96 SER A N 1
ATOM 748 C CA . SER A 1 96 ? 15.735 -30.897 22.331 1.00 25.48 96 SER A CA 1
ATOM 749 C C . SER A 1 96 ? 16.965 -30.033 22.017 1.00 25.48 96 SER A C 1
ATOM 751 O O . SER A 1 96 ? 18.077 -30.543 22.090 1.00 25.48 96 SER A O 1
ATOM 753 N N . GLY A 1 97 ? 16.887 -28.747 21.703 1.00 30.05 97 GLY A N 1
ATOM 754 C CA . GLY A 1 97 ? 15.733 -27.895 21.497 1.00 30.05 97 GLY A CA 1
ATOM 755 C C . GLY A 1 97 ? 16.066 -26.898 20.394 1.00 30.05 97 GLY A C 1
ATOM 756 O O . GLY A 1 97 ? 16.928 -26.050 20.545 1.00 30.05 97 GLY A O 1
ATOM 757 N N . ASN A 1 98 ? 15.380 -27.054 19.276 1.00 27.14 98 ASN A N 1
ATOM 758 C CA . ASN A 1 98 ? 14.666 -25.975 18.624 1.00 27.14 98 ASN A CA 1
ATOM 759 C C . ASN A 1 98 ? 13.369 -26.655 18.225 1.00 27.14 98 ASN A C 1
ATOM 761 O O . ASN A 1 98 ? 13.378 -27.555 17.385 1.00 27.14 98 ASN A O 1
ATOM 765 N N . LYS A 1 99 ? 12.281 -26.337 18.932 1.00 28.27 99 LYS A N 1
ATOM 766 C CA . LYS A 1 99 ? 10.956 -26.774 18.510 1.00 28.27 99 LYS A CA 1
ATOM 767 C C . LYS A 1 99 ? 10.730 -26.113 17.155 1.00 28.27 99 LYS A C 1
ATOM 769 O O . LYS A 1 99 ? 10.327 -24.960 17.097 1.00 28.27 99 LYS A O 1
ATOM 774 N N . THR A 1 100 ? 11.013 -26.825 16.069 1.00 30.41 100 THR A N 1
ATOM 775 C CA . THR A 1 100 ? 10.292 -26.601 14.827 1.00 30.41 100 THR A CA 1
ATOM 776 C C . THR A 1 100 ? 8.843 -26.874 15.184 1.00 30.41 100 THR A C 1
ATOM 778 O O . THR A 1 100 ? 8.430 -28.023 15.351 1.00 30.41 100 THR A O 1
ATOM 781 N N . ALA A 1 101 ? 8.108 -25.799 15.462 1.00 29.91 101 ALA A N 1
ATOM 782 C CA . ALA A 1 101 ? 6.679 -25.876 15.642 1.00 29.91 101 ALA A CA 1
ATOM 783 C C . ALA A 1 101 ? 6.137 -26.493 14.353 1.00 29.91 101 ALA A C 1
ATOM 785 O O . ALA A 1 101 ? 6.162 -25.881 13.287 1.00 29.91 101 ALA A O 1
ATOM 786 N N . THR A 1 102 ? 5.702 -27.746 14.438 1.00 31.08 102 THR A N 1
ATOM 787 C CA . THR A 1 102 ? 4.665 -28.197 13.525 1.00 31.08 102 THR A CA 1
ATOM 788 C C . THR A 1 102 ? 3.511 -27.221 13.739 1.00 31.08 102 THR A C 1
ATOM 790 O O . THR A 1 102 ? 3.199 -26.939 14.901 1.00 31.08 102 THR A O 1
ATOM 793 N N . PRO A 1 103 ? 2.942 -26.622 12.676 1.00 36.94 103 PRO A N 1
ATOM 794 C CA . PRO A 1 103 ? 1.751 -25.810 12.833 1.00 36.94 103 PRO A CA 1
ATOM 795 C C . PRO A 1 103 ? 0.748 -26.654 13.618 1.00 36.94 103 PRO A C 1
ATOM 797 O O . PRO A 1 103 ? 0.390 -27.747 13.177 1.00 36.94 103 PRO A O 1
ATOM 800 N N . ASP A 1 104 ? 0.398 -26.184 14.816 1.00 35.44 104 ASP A N 1
ATOM 801 C CA . ASP A 1 104 ? -0.653 -26.737 15.657 1.00 35.44 104 ASP A CA 1
ATOM 802 C C . ASP A 1 104 ? -1.845 -27.135 14.777 1.00 35.44 104 ASP A C 1
ATOM 804 O O . ASP A 1 104 ? -2.227 -26.406 13.857 1.00 35.44 104 ASP A O 1
ATOM 808 N N . ALA A 1 105 ? -2.412 -28.318 15.007 1.00 36.91 105 ALA A N 1
ATOM 809 C CA . ALA A 1 105 ? -3.454 -28.874 14.140 1.00 36.91 105 ALA A CA 1
ATOM 810 C C . ALA A 1 105 ? -4.698 -27.963 14.055 1.00 36.91 105 ALA A C 1
ATOM 812 O O . ALA A 1 105 ? -5.445 -28.034 13.080 1.00 36.91 105 ALA A O 1
ATOM 813 N N . ASN A 1 106 ? -4.846 -27.051 15.022 1.00 39.22 106 ASN A N 1
ATOM 814 C CA . ASN A 1 106 ? -5.847 -25.988 15.073 1.00 39.22 106 ASN A CA 1
ATOM 815 C C . ASN A 1 106 ? -5.645 -24.869 14.023 1.00 39.22 106 ASN A C 1
ATOM 817 O O . ASN A 1 106 ? -6.554 -24.077 13.806 1.00 39.22 106 ASN A O 1
ATOM 821 N N . TYR A 1 107 ? -4.492 -24.780 13.344 1.00 44.06 107 TYR A N 1
ATOM 822 C CA . TYR A 1 107 ? -4.232 -23.771 12.299 1.00 44.06 107 TYR A CA 1
ATOM 823 C C . TYR A 1 107 ? -4.762 -24.154 10.912 1.00 44.06 107 TYR A C 1
ATOM 825 O O . TYR A 1 107 ? -4.689 -23.349 9.986 1.00 44.06 107 TYR A O 1
ATOM 833 N N . ARG A 1 108 ? -5.301 -25.370 10.744 1.00 42.00 108 ARG A N 1
ATOM 834 C CA . ARG A 1 108 ? -5.884 -25.822 9.467 1.00 42.00 108 ARG A CA 1
ATOM 835 C C . ARG A 1 108 ? -7.202 -25.119 9.103 1.00 42.00 108 ARG A C 1
ATOM 837 O O . ARG A 1 108 ? -7.700 -25.344 8.007 1.00 42.00 108 ARG A O 1
ATOM 844 N N . GLU A 1 109 ? -7.721 -24.258 9.981 1.00 42.94 109 GLU A N 1
ATOM 845 C CA . GLU A 1 109 ? -8.941 -23.455 9.782 1.00 42.94 109 GLU A CA 1
ATOM 846 C C . GLU A 1 109 ? -8.667 -21.940 9.618 1.00 42.94 109 GLU A C 1
ATOM 848 O O . GLU A 1 109 ? -9.578 -21.123 9.727 1.00 42.94 109 GLU A O 1
ATOM 853 N N . ALA A 1 110 ? -7.417 -21.535 9.359 1.00 53.41 110 ALA A N 1
ATOM 854 C CA . ALA A 1 110 ? -7.083 -20.164 8.952 1.00 53.41 110 ALA A CA 1
ATOM 855 C C . ALA A 1 110 ? -7.398 -19.935 7.459 1.00 53.41 110 ALA A C 1
ATOM 857 O O . ALA A 1 110 ? -7.580 -20.903 6.721 1.00 53.41 110 ALA A O 1
ATOM 858 N N . ALA A 1 111 ? -7.458 -18.668 7.017 1.00 58.31 111 ALA A N 1
ATOM 859 C CA . ALA A 1 111 ? -7.630 -18.298 5.609 1.00 58.31 111 ALA A CA 1
ATOM 860 C C . ALA A 1 111 ? -6.816 -19.228 4.692 1.00 58.31 111 ALA A C 1
ATOM 862 O O . ALA A 1 111 ? -5.609 -19.406 4.882 1.00 58.31 111 ALA A O 1
ATOM 863 N N . GLU A 1 112 ? -7.493 -19.863 3.735 1.00 68.50 112 GLU A N 1
ATOM 864 C CA . GLU A 1 112 ? -6.876 -20.880 2.894 1.00 68.50 112 GLU A CA 1
ATOM 865 C C . GLU A 1 112 ? -5.897 -20.189 1.949 1.00 68.50 112 GLU A C 1
ATOM 867 O O . GLU A 1 112 ? -6.291 -19.345 1.137 1.00 68.50 112 GLU A O 1
ATOM 872 N N . VAL A 1 113 ? -4.613 -20.541 2.047 1.00 73.19 113 VAL A N 1
ATOM 873 C CA . VAL A 1 113 ? -3.628 -20.135 1.044 1.00 73.19 113 VAL A CA 1
ATOM 874 C C . VAL A 1 113 ? -4.011 -20.813 -0.267 1.00 73.19 113 VAL A C 1
ATOM 876 O O . VAL A 1 113 ? -3.786 -22.006 -0.450 1.00 73.19 113 VAL A O 1
ATOM 879 N N . ILE A 1 114 ? -4.583 -20.040 -1.186 1.00 79.50 114 ILE A N 1
ATOM 880 C CA . ILE A 1 114 ? -4.962 -20.516 -2.518 1.00 79.50 114 ILE A CA 1
ATOM 881 C C . ILE A 1 114 ? -3.696 -20.818 -3.314 1.00 79.50 114 ILE A C 1
ATOM 883 O O . ILE A 1 114 ? -3.618 -21.821 -4.026 1.00 79.50 114 ILE A O 1
ATOM 887 N N . ARG A 1 115 ? -2.727 -19.895 -3.249 1.00 81.12 115 ARG A N 1
ATOM 888 C CA . ARG A 1 115 ? -1.452 -19.961 -3.971 1.00 81.12 115 ARG A CA 1
ATOM 889 C C . ARG A 1 115 ? -0.494 -18.851 -3.565 1.00 81.12 115 ARG A C 1
ATOM 891 O O . ARG A 1 115 ? -0.921 -17.765 -3.182 1.00 81.12 115 ARG A O 1
ATOM 898 N N . ALA A 1 116 ? 0.787 -19.114 -3.794 1.00 85.69 116 ALA A N 1
ATOM 899 C CA . ALA A 1 116 ? 1.806 -18.083 -3.911 1.00 85.69 116 ALA A CA 1
ATOM 900 C C . ALA A 1 116 ? 1.868 -17.565 -5.358 1.00 85.69 116 ALA A C 1
ATOM 902 O O . ALA A 1 116 ? 1.656 -18.336 -6.300 1.00 85.69 116 ALA A O 1
ATOM 903 N N . LEU A 1 117 ? 2.176 -16.282 -5.537 1.00 87.75 117 LEU A N 1
ATOM 904 C CA . LEU A 1 117 ? 2.457 -15.712 -6.856 1.00 87.75 117 LEU A CA 1
ATOM 905 C C . LEU A 1 117 ? 3.840 -16.169 -7.349 1.00 87.75 117 LEU A C 1
ATOM 907 O O . LEU A 1 117 ? 4.757 -16.428 -6.563 1.00 87.75 117 LEU A O 1
ATOM 911 N N . ASN A 1 118 ? 3.985 -16.283 -8.667 1.00 85.25 118 ASN A N 1
ATOM 912 C CA . ASN A 1 118 ? 5.167 -16.863 -9.298 1.00 85.25 118 ASN A CA 1
ATOM 913 C C . ASN A 1 118 ? 6.255 -15.810 -9.545 1.00 85.25 118 ASN A C 1
ATOM 915 O O . ASN A 1 118 ? 6.326 -15.242 -10.632 1.00 85.25 118 ASN A O 1
ATOM 919 N N . VAL A 1 119 ? 7.135 -15.593 -8.566 1.00 82.25 119 VAL A N 1
ATOM 920 C CA . VAL A 1 119 ? 8.359 -14.790 -8.751 1.00 82.25 119 VAL A CA 1
ATOM 921 C C . VAL A 1 119 ? 9.433 -15.638 -9.456 1.00 82.25 119 VAL A C 1
ATOM 923 O O . VAL A 1 119 ? 9.715 -16.752 -8.987 1.00 82.25 119 VAL A O 1
ATOM 926 N N . PRO A 1 120 ? 10.052 -15.169 -10.560 1.00 77.69 120 PRO A N 1
ATOM 927 C CA . PRO A 1 120 ? 11.099 -15.920 -11.251 1.00 77.69 120 PRO A CA 1
ATOM 928 C C . PRO A 1 120 ? 12.291 -16.246 -10.336 1.00 77.69 120 PRO A C 1
ATOM 930 O O . PRO A 1 120 ? 12.750 -15.421 -9.547 1.00 77.69 120 PRO A O 1
ATOM 933 N N . LEU A 1 121 ? 12.825 -17.469 -10.453 1.00 77.25 121 LEU A N 1
ATOM 934 C CA . LEU A 1 121 ? 13.806 -18.018 -9.501 1.00 77.25 121 LEU A CA 1
ATOM 935 C C . LEU A 1 121 ? 15.082 -17.180 -9.355 1.00 77.25 121 LEU A C 1
ATOM 937 O O . LEU A 1 121 ? 15.666 -17.170 -8.275 1.00 77.25 121 LEU A O 1
ATOM 941 N N . GLN A 1 122 ? 15.509 -16.499 -10.418 1.00 75.06 122 GLN A N 1
ATOM 942 C CA . GLN A 1 122 ? 16.718 -15.672 -10.419 1.00 75.06 122 GLN A CA 1
ATOM 943 C C . GLN A 1 122 ? 16.628 -14.442 -9.502 1.00 75.06 122 GLN A C 1
ATOM 945 O O . GLN A 1 122 ? 17.656 -14.009 -9.000 1.00 75.06 122 GLN A O 1
ATOM 950 N N . PHE A 1 123 ? 15.420 -13.939 -9.232 1.00 77.62 123 PHE A N 1
ATOM 951 C CA . PHE A 1 123 ? 15.185 -12.766 -8.378 1.00 77.62 123 PHE A CA 1
ATOM 952 C C . PHE A 1 123 ? 14.740 -13.147 -6.963 1.00 77.62 123 PHE A C 1
ATOM 954 O O . PHE A 1 123 ? 14.784 -12.345 -6.032 1.00 77.62 123 PHE A O 1
ATOM 961 N N . LYS A 1 124 ? 14.355 -14.414 -6.763 1.00 78.06 124 LYS A N 1
ATOM 962 C CA . LYS A 1 124 ? 13.790 -14.910 -5.504 1.00 78.06 124 LYS A CA 1
ATOM 963 C C . LYS A 1 124 ? 14.739 -14.780 -4.306 1.00 78.06 124 LYS A C 1
ATOM 965 O O . LYS A 1 124 ? 14.277 -14.659 -3.176 1.00 78.06 124 LYS A O 1
ATOM 970 N N . SER A 1 125 ? 16.053 -14.817 -4.530 1.00 78.44 125 SER A N 1
ATOM 971 C CA . SER A 1 125 ? 17.047 -14.675 -3.459 1.00 78.44 125 SER A CA 1
ATOM 972 C C . SER A 1 125 ? 17.190 -13.250 -2.932 1.00 78.44 125 SER A C 1
ATOM 974 O O . SER A 1 125 ? 17.735 -13.097 -1.846 1.00 78.44 125 SER A O 1
ATOM 976 N N . MET A 1 126 ? 16.728 -12.238 -3.667 1.00 82.56 126 MET A N 1
ATOM 977 C CA . MET A 1 126 ? 16.710 -10.835 -3.229 1.00 82.56 126 MET A CA 1
ATOM 978 C C . MET A 1 126 ? 15.289 -10.320 -2.992 1.00 82.56 126 MET A C 1
ATOM 980 O O . MET A 1 126 ? 15.128 -9.314 -2.321 1.00 82.56 126 MET A O 1
ATOM 984 N N . PHE A 1 127 ? 14.269 -11.048 -3.460 1.00 86.94 127 PHE A N 1
ATOM 985 C CA . PHE A 1 127 ? 12.864 -10.667 -3.345 1.00 86.94 127 PHE A CA 1
ATOM 986 C C . PHE A 1 127 ? 12.468 -10.298 -1.907 1.00 86.94 127 PHE A C 1
ATOM 988 O O . PHE A 1 127 ? 12.452 -11.146 -1.009 1.00 86.94 127 PHE A O 1
ATOM 995 N N . ASN A 1 128 ? 12.137 -9.028 -1.711 1.00 87.38 128 ASN A N 1
ATOM 996 C CA . ASN A 1 128 ? 11.818 -8.410 -0.437 1.00 87.38 128 ASN A CA 1
ATOM 997 C C . ASN A 1 128 ? 10.556 -7.545 -0.606 1.00 87.38 128 ASN A C 1
ATOM 999 O O . ASN A 1 128 ? 10.652 -6.320 -0.687 1.00 87.38 128 ASN A O 1
ATOM 1003 N N . PRO A 1 129 ? 9.365 -8.167 -0.681 1.00 91.94 129 PRO A N 1
ATOM 1004 C CA . PRO A 1 129 ? 8.154 -7.460 -1.068 1.00 91.94 129 PRO A CA 1
ATOM 1005 C C . PRO A 1 129 ? 7.722 -6.438 -0.008 1.00 91.94 129 PRO A C 1
ATOM 1007 O O . PRO A 1 129 ? 7.766 -6.722 1.196 1.00 91.94 129 PRO A O 1
ATOM 1010 N N . GLY A 1 130 ? 7.291 -5.267 -0.468 1.00 91.19 130 GLY A N 1
ATOM 1011 C CA . GLY A 1 130 ? 6.760 -4.164 0.328 1.00 91.19 130 GLY A CA 1
ATOM 1012 C C . GLY A 1 130 ? 5.238 -4.089 0.243 1.00 91.19 130 GLY A C 1
ATOM 1013 O O . GLY A 1 130 ? 4.534 -4.961 0.766 1.00 91.19 130 GLY A O 1
ATOM 1014 N N . ALA A 1 131 ? 4.733 -3.047 -0.411 1.00 95.12 131 ALA A N 1
ATOM 1015 C CA . ALA A 1 131 ? 3.317 -2.796 -0.634 1.00 95.12 131 ALA A CA 1
ATOM 1016 C C . ALA A 1 131 ? 2.716 -3.675 -1.741 1.00 95.12 131 ALA A C 1
ATOM 1018 O O . ALA A 1 131 ? 3.411 -4.210 -2.610 1.00 95.12 131 ALA A O 1
ATOM 1019 N N . VAL A 1 132 ? 1.387 -3.805 -1.718 1.00 97.50 132 VAL A N 1
ATOM 1020 C CA . VAL A 1 132 ? 0.628 -4.491 -2.769 1.00 97.50 132 VAL A CA 1
ATOM 1021 C C . VAL A 1 132 ? -0.635 -3.732 -3.144 1.00 97.50 132 VAL A C 1
ATOM 1023 O O . VAL A 1 132 ? -1.375 -3.246 -2.287 1.00 97.50 132 VAL A O 1
ATOM 1026 N N . ALA A 1 133 ? -0.919 -3.704 -4.443 1.00 97.62 133 ALA A N 1
ATOM 1027 C CA . ALA A 1 133 ? -2.154 -3.180 -5.002 1.00 97.62 133 ALA A CA 1
ATOM 1028 C C . ALA A 1 133 ? -2.809 -4.192 -5.942 1.00 97.62 133 ALA A C 1
ATOM 1030 O O . ALA A 1 133 ? -2.135 -4.980 -6.607 1.00 97.62 133 ALA A O 1
ATOM 1031 N N . VAL A 1 134 ? -4.140 -4.137 -6.020 1.00 97.00 134 VAL A N 1
ATOM 1032 C CA . VAL A 1 134 ? -4.934 -4.916 -6.974 1.00 97.00 134 VAL A CA 1
ATOM 1033 C C . VAL A 1 134 ? -5.751 -3.961 -7.834 1.00 97.00 134 VAL A C 1
ATOM 1035 O O . VAL A 1 134 ? -6.532 -3.162 -7.319 1.00 97.00 134 VAL A O 1
ATOM 1038 N N . GLY A 1 135 ? -5.563 -4.041 -9.148 1.00 95.25 135 GLY A N 1
ATOM 1039 C CA . GLY A 1 135 ? -6.284 -3.235 -10.124 1.00 95.25 135 GLY A CA 1
ATOM 1040 C C . GLY A 1 135 ? -7.701 -3.753 -10.370 1.00 95.25 135 GLY A C 1
ATOM 1041 O O . GLY A 1 135 ? -8.030 -4.908 -10.097 1.00 95.25 135 GLY A O 1
ATOM 1042 N N . LYS A 1 136 ? -8.558 -2.920 -10.970 1.00 92.31 136 LYS A N 1
ATOM 1043 C CA . LYS A 1 136 ? -9.954 -3.282 -11.308 1.00 92.31 136 LYS A CA 1
ATOM 1044 C C . LYS A 1 136 ? -10.080 -4.466 -12.277 1.00 92.31 136 LYS A C 1
ATOM 1046 O O . LYS A 1 136 ? -11.110 -5.128 -12.317 1.00 92.31 136 LYS A O 1
ATOM 1051 N N . ASN A 1 137 ? -9.037 -4.723 -13.061 1.00 91.75 137 ASN A N 1
ATOM 1052 C CA . ASN A 1 137 ? -8.923 -5.859 -13.976 1.00 91.75 137 ASN A CA 1
ATOM 1053 C C . ASN A 1 137 ? -8.288 -7.102 -13.313 1.00 91.75 137 ASN A C 1
ATOM 1055 O O . ASN A 1 137 ? -8.051 -8.095 -13.994 1.00 91.75 137 ASN A O 1
ATOM 1059 N N . GLY A 1 138 ? -8.009 -7.044 -12.007 1.00 93.88 138 GLY A N 1
ATOM 1060 C CA . GLY A 1 138 ? -7.423 -8.121 -11.215 1.00 93.88 138 GLY A CA 1
ATOM 1061 C C . GLY A 1 138 ? -5.901 -8.231 -11.298 1.00 93.88 138 GLY A C 1
ATOM 1062 O O . GLY A 1 138 ? -5.352 -9.125 -10.662 1.00 93.88 138 GLY A O 1
ATOM 1063 N N . HIS A 1 139 ? -5.215 -7.362 -12.050 1.00 96.50 139 HIS A N 1
ATOM 1064 C CA . HIS A 1 139 ? -3.752 -7.321 -12.021 1.00 96.50 139 HIS A CA 1
ATOM 1065 C C . HIS A 1 139 ? -3.252 -6.958 -10.627 1.00 96.50 139 HIS A C 1
ATOM 1067 O O . HIS A 1 139 ? -3.909 -6.220 -9.892 1.00 96.50 139 HIS A O 1
ATOM 1073 N N . ILE A 1 140 ? -2.084 -7.481 -10.277 1.00 97.88 140 ILE A N 1
ATOM 1074 C CA . ILE A 1 140 ? -1.488 -7.329 -8.955 1.00 97.88 140 ILE A CA 1
ATOM 1075 C C . ILE A 1 140 ? -0.123 -6.681 -9.142 1.00 97.88 140 ILE A C 1
ATOM 1077 O O . ILE A 1 140 ? 0.703 -7.220 -9.874 1.00 97.88 140 ILE A O 1
ATOM 1081 N N . ALA A 1 141 ? 0.107 -5.549 -8.484 1.00 98.12 141 ALA A N 1
ATOM 1082 C CA . ALA A 1 141 ? 1.392 -4.860 -8.474 1.00 98.12 141 ALA A CA 1
ATOM 1083 C C . ALA A 1 141 ? 1.995 -4.938 -7.070 1.00 98.12 141 ALA A C 1
ATOM 1085 O O . ALA A 1 141 ? 1.276 -4.763 -6.082 1.00 98.12 141 ALA A O 1
ATOM 1086 N N . VAL A 1 142 ? 3.288 -5.239 -6.984 1.00 97.94 142 VAL A N 1
ATOM 1087 C CA . VAL A 1 142 ? 4.008 -5.441 -5.720 1.00 97.94 142 VAL A CA 1
ATOM 1088 C C . VAL A 1 142 ? 5.344 -4.719 -5.781 1.00 97.94 142 VAL A C 1
ATOM 1090 O O . VAL A 1 142 ? 6.130 -5.006 -6.681 1.00 97.94 142 VAL A O 1
ATOM 1093 N N . THR A 1 143 ? 5.617 -3.825 -4.832 1.00 96.19 143 THR A N 1
ATOM 1094 C CA . THR A 1 143 ? 6.953 -3.227 -4.688 1.00 96.19 143 THR A CA 1
ATOM 1095 C C . THR A 1 143 ? 7.919 -4.240 -4.095 1.00 96.19 143 THR A C 1
ATOM 1097 O O . THR A 1 143 ? 7.539 -5.091 -3.287 1.00 96.19 143 THR A O 1
ATOM 1100 N N . ASP A 1 144 ? 9.175 -4.175 -4.514 1.00 93.38 144 ASP A N 1
ATOM 1101 C CA . ASP A 1 144 ? 10.238 -5.047 -4.041 1.00 93.38 144 ASP A CA 1
ATOM 1102 C C . ASP A 1 144 ? 11.501 -4.235 -3.780 1.00 93.38 144 ASP A C 1
ATOM 1104 O O . ASP A 1 144 ? 12.229 -3.892 -4.708 1.00 93.38 144 ASP A O 1
ATOM 1108 N N . TYR A 1 145 ? 11.778 -3.984 -2.499 1.00 85.81 145 TYR A N 1
ATOM 1109 C CA . TYR A 1 145 ? 12.948 -3.214 -2.074 1.00 85.81 145 TYR A CA 1
ATOM 1110 C C . TYR A 1 145 ? 14.268 -3.901 -2.422 1.00 85.81 145 TYR A C 1
ATOM 1112 O O . TYR A 1 145 ? 15.298 -3.254 -2.501 1.00 85.81 145 TYR A O 1
ATOM 1120 N N . GLY A 1 146 ? 14.279 -5.232 -2.540 1.00 86.31 146 GLY A N 1
ATOM 1121 C CA . GLY A 1 146 ? 15.526 -5.972 -2.724 1.00 86.31 146 GLY A CA 1
ATOM 1122 C C . GLY A 1 146 ? 15.988 -6.029 -4.176 1.00 86.31 146 GLY A C 1
ATOM 1123 O O . GLY A 1 146 ? 17.173 -6.239 -4.421 1.00 86.31 146 GLY A O 1
ATOM 1124 N N . ASN A 1 147 ? 15.060 -5.865 -5.120 1.00 89.31 147 ASN A N 1
ATOM 1125 C CA . ASN A 1 147 ? 15.346 -5.746 -6.551 1.00 89.31 147 ASN A CA 1
ATOM 1126 C C . ASN A 1 147 ? 14.976 -4.351 -7.096 1.00 89.31 147 ASN A C 1
ATOM 1128 O O . ASN A 1 147 ? 14.874 -4.212 -8.309 1.00 89.31 147 ASN A O 1
ATOM 1132 N N . GLU A 1 148 ? 14.709 -3.379 -6.215 1.00 91.56 148 GLU A N 1
ATOM 1133 C CA . GLU A 1 148 ? 14.480 -1.957 -6.535 1.00 91.56 148 GLU A CA 1
ATOM 1134 C C . GLU A 1 148 ? 13.455 -1.750 -7.666 1.00 91.56 148 GLU A C 1
ATOM 1136 O O . GLU A 1 148 ? 13.650 -0.993 -8.610 1.00 91.56 148 GLU A O 1
ATOM 1141 N N . CYS A 1 149 ? 12.344 -2.490 -7.615 1.00 93.75 149 CYS A N 1
ATOM 1142 C CA . CYS A 1 149 ? 11.390 -2.536 -8.723 1.00 93.75 149 CYS A CA 1
ATOM 1143 C C . CYS A 1 149 ? 9.944 -2.763 -8.273 1.00 93.75 149 CYS A C 1
ATOM 1145 O O . CYS A 1 149 ? 9.651 -3.027 -7.103 1.00 93.75 149 CYS A O 1
ATOM 1147 N N . VAL A 1 150 ? 9.026 -2.727 -9.243 1.00 97.00 150 VAL A N 1
ATOM 1148 C CA . VAL A 1 150 ? 7.660 -3.235 -9.082 1.00 97.00 150 VAL A CA 1
ATOM 1149 C C . VAL A 1 150 ? 7.441 -4.473 -9.943 1.00 97.00 150 VAL A C 1
ATOM 1151 O O . VAL A 1 150 ? 7.685 -4.475 -11.148 1.00 97.00 150 VAL A O 1
ATOM 1154 N N . TRP A 1 151 ? 6.917 -5.526 -9.324 1.00 96.12 151 TRP A N 1
ATOM 1155 C CA . TRP A 1 151 ? 6.488 -6.751 -9.984 1.00 96.12 151 TRP A CA 1
ATOM 1156 C C . TRP A 1 151 ? 5.019 -6.660 -10.373 1.00 96.12 151 TRP A C 1
ATOM 1158 O O . TRP A 1 151 ? 4.159 -6.481 -9.507 1.00 96.12 151 TRP A O 1
ATOM 1168 N N . LEU A 1 152 ? 4.722 -6.863 -11.656 1.00 96.88 152 LEU A N 1
ATOM 1169 C CA . LEU A 1 152 ? 3.357 -6.950 -12.154 1.00 96.88 152 LEU A CA 1
ATOM 1170 C C . LEU A 1 152 ? 2.966 -8.405 -12.430 1.00 96.88 152 LEU A C 1
ATOM 1172 O O . LEU A 1 152 ? 3.671 -9.149 -13.119 1.00 96.88 152 LEU A O 1
ATOM 1176 N N . PHE A 1 153 ? 1.799 -8.799 -11.929 1.00 95.81 153 PHE A N 1
ATOM 1177 C CA . PHE A 1 153 ? 1.215 -10.119 -12.124 1.00 95.81 153 PHE A CA 1
ATOM 1178 C C . PHE A 1 153 ? -0.192 -10.022 -12.698 1.00 95.81 153 PHE A C 1
ATOM 1180 O O . PHE A 1 153 ? -0.936 -9.071 -12.444 1.00 95.81 153 PHE A O 1
ATOM 1187 N N . ASN A 1 154 ? -0.579 -11.054 -13.438 1.00 93.62 154 ASN A N 1
ATOM 1188 C CA . ASN A 1 154 ? -1.960 -11.238 -13.861 1.00 93.62 154 ASN A CA 1
ATOM 1189 C C . ASN A 1 154 ? -2.848 -11.723 -12.688 1.00 93.62 154 ASN A C 1
ATOM 1191 O O . ASN A 1 154 ? -2.321 -12.112 -11.638 1.00 93.62 154 ASN A O 1
ATOM 1195 N N . PRO A 1 155 ? -4.184 -11.753 -12.854 1.00 91.44 155 PRO A N 1
ATOM 1196 C CA . PRO A 1 155 ? -5.103 -12.207 -11.805 1.00 91.44 155 PRO A CA 1
ATOM 1197 C C . PRO A 1 155 ? -4.841 -13.634 -11.298 1.00 91.44 155 PRO A C 1
ATOM 1199 O O . PRO A 1 155 ? -5.154 -13.965 -10.154 1.00 91.44 155 PRO A O 1
ATOM 1202 N N . GLU A 1 156 ? -4.242 -14.498 -12.121 1.00 88.75 156 GLU A N 1
ATOM 1203 C CA . GLU A 1 156 ? -3.887 -15.876 -11.764 1.00 88.75 156 GLU A CA 1
ATOM 1204 C C . GLU A 1 156 ? -2.565 -15.987 -10.974 1.00 88.75 156 GLU A C 1
ATOM 1206 O O . GLU A 1 156 ? -2.202 -17.081 -10.512 1.00 88.75 156 GLU A O 1
ATOM 1211 N N . GLY A 1 157 ? -1.850 -14.870 -10.805 1.00 89.12 157 GLY A N 1
ATOM 1212 C CA . GLY A 1 157 ? -0.574 -14.769 -10.097 1.00 89.12 157 GLY A CA 1
ATOM 1213 C C . GLY A 1 157 ? 0.652 -15.128 -10.939 1.00 89.12 157 GLY A C 1
ATOM 1214 O O . GLY A 1 157 ? 1.707 -15.453 -10.389 1.00 89.12 157 GLY A O 1
ATOM 1215 N N . SER A 1 158 ? 0.518 -15.117 -12.264 1.00 90.50 158 SER A N 1
ATOM 1216 C CA . SER A 1 158 ? 1.633 -15.294 -13.197 1.00 90.50 158 SER A CA 1
ATOM 1217 C C . SER A 1 158 ? 2.331 -13.962 -13.432 1.00 90.50 158 SER A C 1
ATOM 1219 O O . SER A 1 158 ? 1.670 -12.948 -13.645 1.00 90.50 158 SER A O 1
ATOM 1221 N N . PHE A 1 159 ? 3.662 -13.982 -13.395 1.00 93.19 159 PHE A N 1
ATOM 1222 C CA . PHE A 1 159 ? 4.494 -12.821 -13.691 1.00 93.19 159 PHE A CA 1
ATOM 1223 C C . PHE A 1 159 ? 4.246 -12.305 -15.114 1.00 93.19 159 PHE A C 1
ATOM 1225 O O . PHE A 1 159 ? 4.161 -13.103 -16.051 1.00 93.19 159 PHE A O 1
ATOM 1232 N N . LEU A 1 160 ? 4.142 -10.984 -15.254 1.00 92.44 160 LEU A N 1
ATOM 1233 C CA . LEU A 1 160 ? 3.977 -10.294 -16.531 1.00 92.44 160 LEU A CA 1
ATOM 1234 C C . LEU A 1 160 ? 5.229 -9.501 -16.897 1.00 92.44 160 LEU A C 1
ATOM 1236 O O . LEU A 1 160 ? 5.837 -9.772 -17.930 1.00 92.44 160 LEU A O 1
ATOM 1240 N N . CYS A 1 161 ? 5.610 -8.543 -16.054 1.00 92.62 161 CYS A N 1
ATOM 1241 C CA . CYS A 1 161 ? 6.790 -7.711 -16.250 1.00 92.62 161 CYS A CA 1
ATOM 1242 C C . CYS A 1 161 ? 7.283 -7.112 -14.929 1.00 92.62 161 CYS A C 1
ATOM 1244 O O . CYS A 1 161 ? 6.595 -7.152 -13.903 1.00 92.62 161 CYS A O 1
ATOM 1246 N N . GLN A 1 162 ? 8.502 -6.586 -14.985 1.00 92.75 162 GLN A N 1
ATOM 1247 C CA . GLN A 1 162 ? 9.145 -5.820 -13.930 1.00 92.75 162 GLN A CA 1
ATOM 1248 C C . GLN A 1 162 ? 9.210 -4.359 -14.377 1.00 92.75 162 GLN A C 1
ATOM 1250 O O . GLN A 1 162 ? 9.376 -4.082 -15.566 1.00 92.75 162 GLN A O 1
ATOM 1255 N N . ILE A 1 163 ? 9.021 -3.441 -13.438 1.00 94.50 163 ILE A N 1
ATOM 1256 C CA . ILE A 1 163 ? 8.907 -2.006 -13.689 1.00 94.50 163 ILE A CA 1
ATOM 1257 C C . ILE A 1 163 ? 10.001 -1.286 -12.903 1.00 94.50 163 ILE A C 1
ATOM 1259 O O . ILE A 1 163 ? 10.199 -1.586 -11.726 1.00 94.50 163 ILE A O 1
ATOM 1263 N N . GLY A 1 164 ? 10.655 -0.329 -13.562 1.00 87.69 164 GLY A N 1
ATOM 1264 C CA . GLY A 1 164 ? 11.606 0.603 -12.956 1.00 87.69 164 GLY A CA 1
ATOM 1265 C C . GLY A 1 164 ? 13.051 0.122 -12.839 1.00 87.69 164 GLY A C 1
ATOM 1266 O O . GLY A 1 164 ? 13.787 0.646 -12.016 1.00 87.69 164 GLY A O 1
ATOM 1267 N N . GLU A 1 165 ? 13.475 -0.839 -13.670 1.00 80.12 165 GLU A N 1
ATOM 1268 C CA . GLU A 1 165 ? 14.883 -1.275 -13.711 1.00 80.12 165 GLU A CA 1
ATOM 1269 C C . GLU A 1 165 ? 15.808 -0.315 -14.483 1.00 80.12 165 GLU A C 1
ATOM 1271 O O . GLU A 1 165 ? 16.998 -0.281 -14.201 1.00 80.12 165 GLU A O 1
ATOM 1276 N N . ASP A 1 166 ? 15.299 0.450 -15.461 1.00 72.75 166 ASP A N 1
ATOM 1277 C CA . ASP A 1 166 ? 16.138 1.224 -16.388 1.00 72.75 166 ASP A CA 1
ATOM 1278 C C . ASP A 1 166 ? 15.446 2.501 -16.908 1.00 72.75 166 ASP A C 1
ATOM 1280 O O . ASP A 1 166 ? 14.243 2.521 -17.188 1.00 72.75 166 ASP A O 1
ATOM 1284 N N . GLY A 1 167 ? 16.244 3.544 -17.164 1.00 81.88 167 GLY A N 1
ATOM 1285 C CA . GLY A 1 167 ? 15.823 4.759 -17.872 1.00 81.88 167 GLY A CA 1
ATOM 1286 C C . GLY A 1 167 ? 15.196 5.829 -16.975 1.00 81.88 167 GLY A C 1
ATOM 1287 O O . GLY A 1 167 ? 15.528 5.937 -15.805 1.00 81.88 167 GLY A O 1
ATOM 1288 N N . GLU A 1 168 ? 14.302 6.644 -17.543 1.00 83.50 168 GLU A N 1
ATOM 1289 C CA . GLU A 1 168 ? 13.668 7.788 -16.853 1.00 83.50 168 GLU A CA 1
ATOM 1290 C C . GLU A 1 168 ? 12.764 7.388 -15.677 1.00 83.50 168 GLU A C 1
ATOM 1292 O O . GLU A 1 168 ? 12.440 8.234 -14.855 1.00 83.50 168 GLU A O 1
ATOM 1297 N N . GLY A 1 169 ? 12.365 6.115 -15.600 1.00 87.69 169 GLY A N 1
ATOM 1298 C CA . GLY A 1 169 ? 11.535 5.581 -14.521 1.00 87.69 169 GLY A CA 1
ATOM 1299 C C . GLY A 1 169 ? 12.275 4.636 -13.580 1.00 87.69 169 GLY A C 1
ATOM 1300 O O . GLY A 1 169 ? 11.637 3.753 -13.010 1.00 87.69 169 GLY A O 1
ATOM 1301 N N . SER A 1 170 ? 13.609 4.720 -13.507 1.00 90.31 170 SER A N 1
ATOM 1302 C CA . SER A 1 170 ? 14.383 3.930 -12.546 1.00 90.31 170 SER A CA 1
ATOM 1303 C C . SER A 1 170 ? 14.002 4.314 -11.120 1.00 90.31 170 SER A C 1
ATOM 1305 O O . SER A 1 170 ? 13.816 5.501 -10.845 1.00 90.31 170 SER A O 1
ATOM 1307 N N . MET A 1 171 ? 13.922 3.330 -10.230 1.00 88.94 171 MET A N 1
ATOM 1308 C CA . MET A 1 171 ? 13.596 3.553 -8.822 1.00 88.94 171 MET A CA 1
ATOM 1309 C C . MET A 1 171 ? 14.726 3.053 -7.930 1.00 88.94 171 MET A C 1
ATOM 1311 O O . MET A 1 171 ? 15.436 2.124 -8.304 1.00 88.94 171 MET A O 1
ATOM 1315 N N . GLU A 1 172 ? 14.870 3.645 -6.748 1.00 86.56 172 GLU A N 1
ATOM 1316 C CA . GLU A 1 172 ? 15.879 3.229 -5.764 1.00 86.56 172 GLU A CA 1
ATOM 1317 C C . GLU A 1 172 ? 15.229 2.563 -4.548 1.00 86.56 172 GLU A C 1
ATOM 1319 O O . GLU A 1 172 ? 15.660 1.509 -4.086 1.00 86.56 172 GLU A O 1
ATOM 1324 N N . CYS A 1 173 ? 14.152 3.148 -4.033 1.00 87.50 173 CYS A N 1
ATOM 1325 C CA . CYS A 1 173 ? 13.415 2.671 -2.870 1.00 87.50 173 CYS A CA 1
ATOM 1326 C C . CYS A 1 173 ? 11.901 2.737 -3.134 1.00 87.50 173 CYS A C 1
ATOM 1328 O O . CYS A 1 173 ? 11.189 3.502 -2.473 1.00 87.50 173 CYS A O 1
ATOM 1330 N N . PRO A 1 174 ? 11.372 1.919 -4.068 1.00 92.50 174 PRO A N 1
ATOM 1331 C CA . PRO A 1 174 ? 9.939 1.867 -4.313 1.00 92.50 174 PRO A CA 1
ATOM 1332 C C . PRO A 1 174 ? 9.223 1.297 -3.086 1.00 92.50 174 PRO A C 1
ATOM 1334 O O . PRO A 1 174 ? 9.453 0.148 -2.699 1.00 92.50 174 PRO A O 1
ATOM 1337 N N . ASP A 1 175 ? 8.330 2.078 -2.483 1.00 90.12 175 ASP A N 1
ATOM 1338 C CA . ASP A 1 175 ? 7.653 1.704 -1.239 1.00 90.12 175 ASP A CA 1
ATOM 1339 C C . ASP A 1 175 ? 6.167 1.424 -1.476 1.00 90.12 175 ASP A C 1
ATOM 1341 O O . ASP A 1 175 ? 5.719 0.273 -1.425 1.00 90.12 175 ASP A O 1
ATOM 1345 N N . GLY A 1 176 ? 5.402 2.462 -1.807 1.00 94.88 176 GLY A N 1
ATOM 1346 C CA . GLY A 1 176 ? 3.976 2.387 -2.080 1.00 94.88 176 GLY A CA 1
ATOM 1347 C C . GLY A 1 176 ? 3.672 2.120 -3.551 1.00 94.88 176 GLY A C 1
ATOM 1348 O O . GLY A 1 176 ? 4.342 2.620 -4.446 1.00 94.88 176 GLY A O 1
ATOM 1349 N N . VAL A 1 177 ? 2.599 1.372 -3.815 1.00 98.00 177 VAL A N 1
ATOM 1350 C CA . VAL A 1 177 ? 2.084 1.146 -5.172 1.00 98.00 177 VAL A CA 1
ATOM 1351 C C . VAL A 1 177 ? 0.566 1.211 -5.188 1.00 98.00 177 VAL A C 1
ATOM 1353 O O . VAL A 1 177 ? -0.095 0.750 -4.255 1.00 98.00 177 VAL A O 1
ATOM 1356 N N . PHE A 1 178 ? -0.003 1.762 -6.259 1.00 97.62 178 PHE A N 1
ATOM 1357 C CA . PHE A 1 178 ? -1.448 1.816 -6.456 1.00 97.62 178 PHE A CA 1
ATOM 1358 C C . PHE A 1 178 ? -1.829 1.770 -7.941 1.00 97.62 178 PHE A C 1
ATOM 1360 O O . PHE A 1 178 ? -1.075 2.212 -8.803 1.00 97.62 178 PHE A O 1
ATOM 1367 N N . PHE A 1 179 ? -3.026 1.259 -8.248 1.00 96.69 179 PHE A N 1
ATOM 1368 C CA . PHE A 1 179 ? -3.599 1.336 -9.595 1.00 96.69 179 PHE A CA 1
ATOM 1369 C C . PHE A 1 179 ? -4.521 2.542 -9.714 1.00 96.69 179 PHE A C 1
ATOM 1371 O O . PHE A 1 179 ? -5.573 2.607 -9.079 1.00 96.69 179 PHE A O 1
ATOM 1378 N N . PHE A 1 180 ? -4.154 3.467 -10.584 1.00 92.94 180 PHE A N 1
ATOM 1379 C CA . PHE A 1 180 ? -4.966 4.613 -10.942 1.00 92.94 180 PHE A CA 1
ATOM 1380 C C . PHE A 1 180 ? -6.254 4.177 -11.684 1.00 92.94 180 PHE A C 1
ATOM 1382 O O . PHE A 1 180 ? -6.299 3.080 -12.258 1.00 92.94 180 PHE A O 1
ATOM 1389 N N . PRO A 1 181 ? -7.343 4.979 -11.699 1.00 89.69 181 PRO A N 1
ATOM 1390 C CA . PRO A 1 181 ? -8.613 4.568 -12.312 1.00 89.69 181 PRO A CA 1
ATOM 1391 C C . PRO A 1 181 ? -8.552 4.195 -13.801 1.00 89.69 181 PRO A C 1
ATOM 1393 O O . PRO A 1 181 ? -9.416 3.453 -14.278 1.00 89.69 181 PRO A O 1
ATOM 1396 N N . ASP A 1 182 ? -7.552 4.663 -14.543 1.00 91.00 182 ASP A N 1
ATOM 1397 C CA . ASP A 1 182 ? -7.284 4.317 -15.947 1.00 91.00 182 ASP A CA 1
ATOM 1398 C C . ASP A 1 182 ? -6.449 3.026 -16.128 1.00 91.00 182 ASP A C 1
ATOM 1400 O O . ASP A 1 182 ? -6.252 2.576 -17.256 1.00 91.00 182 ASP A O 1
ATOM 1404 N N . ASN A 1 183 ? -6.106 2.345 -15.027 1.00 93.38 183 ASN A N 1
ATOM 1405 C CA . ASN A 1 183 ? -5.201 1.192 -14.901 1.00 93.38 183 ASN A CA 1
ATOM 1406 C C . ASN A 1 183 ? -3.704 1.509 -14.993 1.00 93.38 183 ASN A C 1
ATOM 1408 O O . ASN A 1 183 ? -2.914 0.562 -15.012 1.00 93.38 183 ASN A O 1
ATOM 1412 N N . ASN A 1 184 ? -3.305 2.780 -15.028 1.00 95.56 184 ASN A N 1
ATOM 1413 C CA . ASN A 1 184 ? -1.900 3.111 -14.835 1.00 95.56 184 ASN A CA 1
ATOM 1414 C C . ASN A 1 184 ? -1.476 2.766 -13.404 1.00 95.56 184 ASN A C 1
ATOM 1416 O O . ASN A 1 184 ? -2.290 2.730 -12.479 1.00 95.56 184 ASN A O 1
ATOM 1420 N N . ILE A 1 185 ? -0.200 2.464 -13.232 1.00 97.56 185 ILE A N 1
ATOM 1421 C CA . ILE A 1 185 ? 0.405 2.117 -11.954 1.00 97.56 185 ILE A CA 1
ATOM 1422 C C . ILE A 1 185 ? 1.126 3.361 -11.470 1.00 97.56 185 ILE A C 1
ATOM 1424 O O . ILE A 1 185 ? 1.944 3.911 -12.200 1.00 97.56 185 ILE A O 1
ATOM 1428 N N . ILE A 1 186 ? 0.825 3.797 -10.255 1.00 97.25 186 ILE A N 1
ATOM 1429 C CA . ILE A 1 186 ? 1.618 4.817 -9.579 1.00 97.25 186 ILE A CA 1
ATOM 1430 C C . ILE A 1 186 ? 2.456 4.163 -8.491 1.00 97.25 186 ILE A C 1
ATOM 1432 O O . ILE A 1 186 ? 1.999 3.216 -7.843 1.00 97.25 186 ILE A O 1
ATOM 1436 N N . VAL A 1 187 ? 3.675 4.657 -8.320 1.00 97.50 187 VAL A N 1
ATOM 1437 C CA . VAL A 1 187 ? 4.649 4.146 -7.355 1.00 97.50 187 VAL A CA 1
ATOM 1438 C C . VAL A 1 187 ? 5.266 5.334 -6.637 1.00 97.50 187 VAL A C 1
ATOM 1440 O O . VAL A 1 187 ? 5.628 6.308 -7.293 1.00 97.50 187 VAL A O 1
ATOM 1443 N N . SER A 1 188 ? 5.356 5.273 -5.312 1.00 95.31 188 SER A N 1
ATOM 1444 C CA . SER A 1 188 ? 6.204 6.189 -4.551 1.00 95.31 188 SER A CA 1
ATOM 1445 C C . SER A 1 188 ? 7.602 5.606 -4.463 1.00 95.31 188 SER A C 1
ATOM 1447 O O . SER A 1 188 ? 7.780 4.459 -4.050 1.00 95.31 188 SER A O 1
ATOM 1449 N N . ASP A 1 189 ? 8.575 6.415 -4.846 1.00 91.12 189 ASP A N 1
ATOM 1450 C CA . ASP A 1 189 ? 9.992 6.114 -4.752 1.00 91.12 189 ASP A CA 1
ATOM 1451 C C . ASP A 1 189 ? 10.635 7.154 -3.836 1.00 91.12 189 ASP A C 1
ATOM 1453 O O . ASP A 1 189 ? 10.713 8.337 -4.174 1.00 91.12 189 ASP A O 1
ATOM 1457 N N . GLY A 1 190 ? 10.986 6.717 -2.629 1.00 83.00 190 GLY A N 1
ATOM 1458 C CA . GLY A 1 190 ? 11.471 7.576 -1.555 1.00 83.00 190 GLY A CA 1
ATOM 1459 C C . GLY A 1 190 ? 12.818 7.082 -1.041 1.00 83.00 190 GLY A C 1
ATOM 1460 O O . GLY A 1 190 ? 12.835 6.396 -0.017 1.00 83.00 190 GLY A O 1
ATOM 1461 N N . PRO A 1 191 ? 13.936 7.364 -1.736 1.00 73.38 191 PRO A N 1
ATOM 1462 C CA . PRO A 1 191 ? 15.259 6.982 -1.258 1.00 73.38 191 PRO A CA 1
ATOM 1463 C C . PRO A 1 191 ? 15.569 7.632 0.094 1.00 73.38 191 PRO A C 1
ATOM 1465 O O . PRO A 1 191 ? 15.030 8.681 0.446 1.00 73.38 191 PRO A O 1
ATOM 1468 N N . PHE A 1 192 ? 16.447 6.994 0.873 1.00 68.69 192 PHE A N 1
ATOM 1469 C CA . PHE A 1 192 ? 16.857 7.513 2.184 1.00 68.69 192 PHE A CA 1
ATOM 1470 C C . PHE A 1 192 ? 17.630 8.831 2.087 1.00 68.69 192 PHE A C 1
ATOM 1472 O O . PHE A 1 192 ? 17.601 9.624 3.024 1.00 68.69 192 PHE A O 1
ATOM 1479 N N . GLU A 1 193 ? 18.341 9.030 0.979 1.00 70.50 193 GLU A N 1
ATOM 1480 C CA . GLU A 1 193 ? 19.125 10.220 0.676 1.00 70.50 193 GLU A CA 1
ATOM 1481 C C . GLU A 1 193 ? 18.792 10.626 -0.765 1.00 70.50 193 GLU A C 1
ATOM 1483 O O . GLU A 1 193 ? 19.048 9.855 -1.689 1.00 70.50 193 GLU A O 1
ATOM 1488 N N . GLY A 1 194 ? 18.218 11.814 -0.970 1.00 77.25 194 GLY A N 1
ATOM 1489 C CA . GLY A 1 194 ? 17.944 12.345 -2.306 1.00 77.25 194 GLY A CA 1
ATOM 1490 C C . GLY A 1 194 ? 16.472 12.644 -2.609 1.00 77.25 194 GLY A C 1
ATOM 1491 O O . GLY A 1 194 ? 15.608 12.575 -1.733 1.00 77.25 194 GLY A O 1
ATOM 1492 N N . PRO A 1 195 ? 16.186 13.038 -3.865 1.00 84.81 195 PRO A N 1
ATOM 1493 C CA . PRO A 1 195 ? 14.858 13.473 -4.265 1.00 84.81 195 PRO A CA 1
ATOM 1494 C C . PRO A 1 195 ? 13.871 12.310 -4.234 1.00 84.81 195 PRO A C 1
ATOM 1496 O O . PRO A 1 195 ? 14.173 11.193 -4.651 1.00 84.81 195 PRO A O 1
ATOM 1499 N N . GLN A 1 196 ? 12.662 12.605 -3.776 1.00 90.38 196 GLN A N 1
ATOM 1500 C CA . GLN A 1 196 ? 11.580 11.635 -3.679 1.00 90.38 196 GLN A CA 1
ATOM 1501 C C . GLN A 1 196 ? 10.574 11.902 -4.789 1.00 90.38 196 GLN A C 1
ATOM 1503 O O . GLN A 1 196 ? 10.323 13.051 -5.162 1.00 90.38 196 GLN A O 1
ATOM 1508 N N . SER A 1 197 ? 9.978 10.844 -5.326 1.00 93.38 197 SER A N 1
ATOM 1509 C CA . SER A 1 197 ? 9.075 10.966 -6.463 1.00 93.38 197 SER A CA 1
ATOM 1510 C C . SER A 1 197 ? 7.848 10.074 -6.347 1.00 93.38 197 SER A C 1
ATOM 1512 O O . SER A 1 197 ? 7.833 9.046 -5.669 1.00 93.38 197 SER A O 1
ATOM 1514 N N . ILE A 1 198 ? 6.785 10.484 -7.034 1.00 95.75 198 ILE A N 1
ATOM 1515 C CA . ILE A 1 198 ? 5.651 9.622 -7.356 1.00 95.75 198 ILE A CA 1
ATOM 1516 C C . ILE A 1 198 ? 5.625 9.488 -8.863 1.00 95.75 198 ILE A C 1
ATOM 1518 O O . ILE A 1 198 ? 5.342 10.451 -9.574 1.00 95.75 198 ILE A O 1
ATOM 1522 N N . GLN A 1 199 ? 5.912 8.292 -9.350 1.00 95.50 199 GLN A N 1
ATOM 1523 C CA . GLN A 1 199 ? 6.055 8.005 -10.770 1.00 95.50 199 GLN A CA 1
ATOM 1524 C C . GLN A 1 199 ? 4.845 7.234 -11.288 1.00 95.50 199 GLN A C 1
ATOM 1526 O O . GLN A 1 199 ? 4.230 6.461 -10.553 1.00 95.50 199 GLN A O 1
ATOM 1531 N N . MET A 1 200 ? 4.498 7.437 -12.561 1.00 96.00 200 MET A N 1
ATOM 1532 C CA . MET A 1 200 ? 3.387 6.759 -13.224 1.00 96.00 200 MET A CA 1
ATOM 1533 C C . MET A 1 200 ? 3.869 5.911 -14.401 1.00 96.00 200 MET A C 1
ATOM 1535 O O . MET A 1 200 ? 4.612 6.378 -15.266 1.00 96.00 200 MET A O 1
ATOM 1539 N N . PHE A 1 201 ? 3.363 4.684 -14.472 1.00 96.88 201 PHE A N 1
ATOM 1540 C CA . PHE A 1 201 ? 3.683 3.679 -15.478 1.00 96.88 201 PHE A CA 1
ATOM 1541 C C . PHE A 1 201 ? 2.407 3.111 -16.097 1.00 96.88 201 PHE A C 1
ATOM 1543 O O . PHE A 1 201 ? 1.358 3.065 -15.455 1.00 96.88 201 PHE A O 1
ATOM 1550 N N . ASP A 1 202 ? 2.487 2.632 -17.334 1.00 95.00 202 ASP A N 1
ATOM 1551 C CA . ASP A 1 202 ? 1.404 1.836 -17.911 1.00 95.00 202 ASP A CA 1
ATOM 1552 C C . ASP A 1 202 ? 1.481 0.360 -17.473 1.00 95.00 202 ASP A C 1
ATOM 1554 O O . ASP A 1 202 ? 2.444 -0.101 -16.858 1.00 95.00 202 ASP A O 1
ATOM 1558 N N . ILE A 1 203 ? 0.459 -0.421 -17.831 1.00 93.44 203 ILE A N 1
ATOM 1559 C CA . ILE A 1 203 ? 0.378 -1.854 -17.502 1.00 93.44 203 ILE A CA 1
ATOM 1560 C C . ILE A 1 203 ? 1.411 -2.722 -18.245 1.00 93.44 203 ILE A C 1
ATOM 1562 O O . ILE A 1 203 ? 1.522 -3.914 -17.974 1.00 93.44 203 ILE A O 1
ATOM 1566 N N . THR A 1 204 ? 2.140 -2.164 -19.215 1.00 92.56 204 THR A N 1
ATOM 1567 C CA . THR A 1 204 ? 3.260 -2.851 -19.873 1.00 92.56 204 THR A CA 1
ATOM 1568 C C . THR A 1 204 ? 4.582 -2.626 -19.140 1.00 92.56 204 THR A C 1
ATOM 1570 O O . THR A 1 204 ? 5.567 -3.291 -19.452 1.00 92.56 204 THR A O 1
ATOM 1573 N N . GLY A 1 205 ? 4.589 -1.748 -18.131 1.00 92.44 205 GLY A N 1
ATOM 1574 C CA . GLY A 1 205 ? 5.766 -1.359 -17.361 1.00 92.44 205 GLY A CA 1
ATOM 1575 C C . GLY A 1 205 ? 6.520 -0.172 -17.949 1.00 92.44 205 GLY A C 1
ATOM 1576 O O . GLY A 1 205 ? 7.621 0.135 -17.501 1.00 92.44 205 GLY A O 1
ATOM 1577 N N . ARG A 1 206 ? 5.953 0.510 -18.950 1.00 94.00 206 ARG A N 1
ATOM 1578 C CA . ARG A 1 206 ? 6.576 1.690 -19.544 1.00 94.00 206 ARG A CA 1
ATOM 1579 C C . ARG A 1 206 ? 6.345 2.905 -18.649 1.00 94.00 206 ARG A C 1
ATOM 1581 O O . ARG A 1 206 ? 5.205 3.199 -18.292 1.00 94.00 206 ARG A O 1
ATOM 1588 N N . PHE A 1 207 ? 7.415 3.644 -18.366 1.00 95.75 207 PHE A N 1
ATOM 1589 C CA . PHE A 1 207 ? 7.341 4.950 -17.713 1.00 95.75 207 PHE A CA 1
ATOM 1590 C C . PHE A 1 207 ? 6.531 5.944 -18.555 1.00 95.75 207 PHE A C 1
ATOM 1592 O O . PHE A 1 207 ? 6.748 6.074 -19.766 1.00 95.75 207 PHE A O 1
ATOM 1599 N N . ILE A 1 208 ? 5.579 6.625 -17.916 1.00 94.38 208 ILE A N 1
ATOM 1600 C CA . ILE A 1 208 ? 4.763 7.669 -18.540 1.00 94.38 208 ILE A CA 1
ATOM 1601 C C . ILE A 1 208 ? 5.298 9.048 -18.157 1.00 94.38 208 ILE A C 1
ATOM 1603 O O . ILE A 1 208 ? 5.554 9.849 -19.053 1.00 94.38 208 ILE A O 1
ATOM 1607 N N . ARG A 1 209 ? 5.398 9.332 -16.850 1.00 93.38 209 ARG A N 1
ATOM 1608 C CA . ARG A 1 209 ? 5.903 10.595 -16.279 1.00 93.38 209 ARG A CA 1
ATOM 1609 C C . ARG A 1 209 ? 6.000 10.520 -14.752 1.00 93.38 209 ARG A C 1
ATOM 1611 O O . ARG A 1 209 ? 5.284 9.728 -14.133 1.00 93.38 209 ARG A O 1
ATOM 1618 N N . SER A 1 210 ? 6.768 11.428 -14.159 1.00 93.19 210 SER A N 1
ATOM 1619 C CA . SER A 1 210 ? 6.638 11.801 -12.749 1.00 93.19 210 SER A CA 1
ATOM 1620 C C . SER A 1 210 ? 5.361 12.617 -12.539 1.00 93.19 210 SER A C 1
ATOM 1622 O O . SER A 1 210 ? 5.007 13.465 -13.358 1.00 93.19 210 SER A O 1
ATOM 1624 N N . LEU A 1 211 ? 4.635 12.331 -11.464 1.00 93.81 211 LEU A N 1
ATOM 1625 C CA . LEU A 1 211 ? 3.463 13.093 -11.031 1.00 93.81 211 LEU A CA 1
ATOM 1626 C C . LEU A 1 211 ? 3.845 14.122 -9.975 1.00 93.81 211 LEU A C 1
ATOM 1628 O O . LEU A 1 211 ? 3.367 15.247 -10.024 1.00 93.81 211 LEU A O 1
ATOM 1632 N N . VAL A 1 212 ? 4.695 13.716 -9.033 1.00 93.50 212 VAL A N 1
ATOM 1633 C CA . VAL A 1 212 ? 5.192 14.541 -7.934 1.00 93.50 212 VAL A CA 1
ATOM 1634 C C . VAL A 1 212 ? 6.691 14.328 -7.843 1.00 93.50 212 VAL A C 1
ATOM 1636 O O . VAL A 1 212 ? 7.145 13.185 -7.874 1.00 93.50 212 VAL A O 1
ATOM 1639 N N . GLU A 1 213 ? 7.430 15.418 -7.699 1.00 91.44 213 GLU A N 1
ATOM 1640 C CA . GLU A 1 213 ? 8.854 15.423 -7.384 1.00 91.44 213 GLU A CA 1
ATOM 1641 C C . GLU A 1 213 ? 9.048 16.357 -6.194 1.00 91.44 213 GLU A C 1
ATOM 1643 O O . GLU A 1 213 ? 8.532 17.478 -6.176 1.00 91.44 213 GLU A O 1
ATOM 1648 N N . VAL A 1 214 ? 9.723 15.858 -5.167 1.00 87.75 214 VAL A N 1
ATOM 1649 C CA . VAL A 1 214 ? 10.058 16.620 -3.971 1.00 87.75 214 VAL A CA 1
ATOM 1650 C C . VAL A 1 214 ? 11.570 16.616 -3.840 1.00 87.75 214 VAL A C 1
ATOM 1652 O O . VAL A 1 214 ? 12.184 15.568 -3.632 1.00 87.75 214 VAL A O 1
ATOM 1655 N N . ASP A 1 215 ? 12.150 17.804 -3.977 1.00 79.25 215 ASP A N 1
ATOM 1656 C CA . ASP A 1 215 ? 13.558 18.042 -3.683 1.00 79.25 215 ASP A CA 1
ATOM 1657 C C . ASP A 1 215 ? 13.807 17.846 -2.186 1.00 79.25 215 ASP A C 1
ATOM 1659 O O . ASP A 1 215 ? 12.987 18.290 -1.389 1.00 79.25 215 ASP A O 1
ATOM 1663 N N . ASP A 1 216 ? 14.934 17.205 -1.862 1.00 67.62 216 ASP A N 1
ATOM 1664 C CA . ASP A 1 216 ? 15.538 16.871 -0.554 1.00 67.62 216 ASP A CA 1
ATOM 1665 C C . ASP A 1 216 ? 14.946 17.565 0.703 1.00 67.62 216 ASP A C 1
ATOM 1667 O O . ASP A 1 216 ? 15.612 18.329 1.404 1.00 67.62 216 ASP A O 1
ATOM 1671 N N . ASP A 1 217 ? 13.664 17.320 0.996 1.00 76.31 217 ASP A N 1
ATOM 1672 C CA . ASP A 1 217 ? 13.016 17.678 2.256 1.00 76.31 217 ASP A CA 1
ATOM 1673 C C . ASP A 1 217 ? 13.325 16.549 3.234 1.00 76.31 217 ASP A C 1
ATOM 1675 O O . ASP A 1 217 ? 12.577 15.577 3.351 1.00 76.31 217 ASP A O 1
ATOM 1679 N N . GLU A 1 218 ? 14.465 16.685 3.915 1.00 73.38 218 GLU A N 1
ATOM 1680 C CA . GLU A 1 218 ? 14.971 15.715 4.894 1.00 73.38 218 GLU A CA 1
ATOM 1681 C C . GLU A 1 218 ? 13.954 15.404 6.013 1.00 73.38 218 GLU A C 1
ATOM 1683 O O . GLU A 1 218 ? 14.070 14.382 6.699 1.00 73.38 218 GLU A O 1
ATOM 1688 N N . ASP A 1 219 ? 12.941 16.260 6.219 1.00 84.06 219 ASP A N 1
ATOM 1689 C CA . ASP A 1 219 ? 11.951 16.057 7.271 1.00 84.06 219 ASP A CA 1
ATOM 1690 C C . ASP A 1 219 ? 10.840 15.070 6.887 1.00 84.06 219 ASP A C 1
ATOM 1692 O O . ASP A 1 219 ? 10.186 14.504 7.772 1.00 84.06 219 ASP A O 1
ATOM 1696 N N . ILE A 1 220 ? 10.610 14.830 5.596 1.00 86.81 220 ILE A N 1
ATOM 1697 C CA . ILE A 1 220 ? 9.585 13.899 5.107 1.00 86.81 220 ILE A CA 1
ATOM 1698 C C . ILE A 1 220 ? 10.222 12.742 4.350 1.00 86.81 220 ILE A C 1
ATOM 1700 O O . ILE A 1 220 ? 11.241 12.875 3.695 1.00 86.81 220 ILE A O 1
ATOM 1704 N N . SER A 1 221 ? 9.598 11.573 4.435 1.00 88.69 221 SER A N 1
ATOM 1705 C CA . SER A 1 221 ? 10.027 10.383 3.701 1.00 88.69 221 SER A CA 1
ATOM 1706 C C . SER A 1 221 ? 8.789 9.647 3.218 1.00 88.69 221 SER A C 1
ATOM 1708 O O . SER A 1 221 ? 8.014 9.139 4.034 1.00 88.69 221 SER A O 1
ATOM 1710 N N . PHE A 1 222 ? 8.553 9.670 1.910 1.00 91.62 222 PHE A N 1
ATOM 1711 C CA . PHE A 1 222 ? 7.439 9.015 1.247 1.00 91.62 222 PHE A CA 1
ATOM 1712 C C . PHE A 1 222 ? 7.479 7.524 1.537 1.00 91.62 222 PHE A C 1
ATOM 1714 O O . PHE A 1 222 ? 8.510 6.874 1.420 1.00 91.62 222 PHE A O 1
ATOM 1721 N N . SER A 1 223 ? 6.321 6.986 1.902 1.00 90.12 223 SER A N 1
ATOM 1722 C CA . SER A 1 223 ? 6.144 5.556 2.113 1.00 90.12 223 SER A CA 1
ATOM 1723 C C . SER A 1 223 ? 4.971 5.049 1.286 1.00 90.12 223 SER A C 1
ATOM 1725 O O . SER A 1 223 ? 5.006 5.112 0.060 1.00 90.12 223 SER A O 1
ATOM 1727 N N . ASN A 1 224 ? 3.898 4.571 1.909 1.00 93.56 224 ASN A N 1
ATOM 1728 C CA . ASN A 1 224 ? 2.750 4.032 1.198 1.00 93.56 224 ASN A CA 1
ATOM 1729 C C . ASN A 1 224 ? 1.915 5.127 0.508 1.00 93.56 224 ASN A C 1
ATOM 1731 O O . ASN A 1 224 ? 1.869 6.282 0.940 1.00 93.56 224 ASN A O 1
ATOM 1735 N N . ILE A 1 225 ? 1.195 4.729 -0.543 1.00 96.44 225 ILE A N 1
ATOM 1736 C CA . ILE A 1 225 ? 0.313 5.609 -1.308 1.00 96.44 225 ILE A CA 1
ATOM 1737 C C . ILE A 1 225 ? -1.077 5.004 -1.485 1.00 96.44 225 ILE A C 1
ATOM 1739 O O . ILE A 1 225 ? -1.262 3.789 -1.575 1.00 96.44 225 ILE A O 1
ATOM 1743 N N . SER A 1 226 ? -2.078 5.870 -1.580 1.00 96.06 226 SER A N 1
ATOM 1744 C CA . SER A 1 226 ? -3.421 5.502 -2.021 1.00 96.06 226 SER A CA 1
ATOM 1745 C C . SER A 1 226 ? -4.048 6.623 -2.841 1.00 96.06 226 SER A C 1
ATOM 1747 O O . SER A 1 226 ? -3.525 7.734 -2.903 1.00 96.06 226 SER A O 1
ATOM 1749 N N . VAL A 1 227 ? -5.160 6.326 -3.509 1.00 95.06 227 VAL A N 1
ATOM 1750 C CA . VAL A 1 227 ? -5.887 7.305 -4.321 1.00 95.06 227 VAL A CA 1
ATOM 1751 C C . VAL A 1 227 ? -7.345 7.325 -3.900 1.00 95.06 227 VAL A C 1
ATOM 1753 O O . VAL A 1 227 ? -7.972 6.271 -3.735 1.00 95.06 227 VAL A O 1
ATOM 1756 N N . ASP A 1 228 ? -7.879 8.527 -3.714 1.00 93.19 228 ASP A N 1
ATOM 1757 C CA . ASP A 1 228 ? -9.288 8.719 -3.396 1.00 93.19 228 ASP A CA 1
ATOM 1758 C C . ASP A 1 228 ? -10.181 8.770 -4.649 1.00 93.19 228 ASP A C 1
ATOM 1760 O O . ASP A 1 228 ? -9.718 8.725 -5.790 1.00 93.19 228 ASP A O 1
ATOM 1764 N N . ASP A 1 229 ? -11.498 8.843 -4.452 1.00 90.44 229 ASP A N 1
ATOM 1765 C CA . ASP A 1 229 ? -12.453 8.851 -5.569 1.00 90.44 229 ASP A CA 1
ATOM 1766 C C . ASP A 1 229 ? -12.372 10.135 -6.425 1.00 90.44 229 ASP A C 1
ATOM 1768 O O . ASP A 1 229 ? -12.833 10.143 -7.568 1.00 90.44 229 ASP A O 1
ATOM 1772 N N . ASN A 1 230 ? -11.735 11.193 -5.910 1.00 91.75 230 ASN A N 1
ATOM 1773 C CA . ASN A 1 230 ? -11.449 12.435 -6.628 1.00 91.75 230 ASN A CA 1
ATOM 1774 C C . ASN A 1 230 ? -10.085 12.409 -7.332 1.00 91.75 230 ASN A C 1
ATOM 1776 O O . ASN A 1 230 ? -9.681 13.432 -7.877 1.00 91.75 230 ASN A O 1
ATOM 1780 N N . GLN A 1 231 ? -9.395 11.260 -7.362 1.00 92.94 231 GLN A N 1
ATOM 1781 C CA . GLN A 1 231 ? -8.065 11.104 -7.961 1.00 92.94 231 GLN A CA 1
ATOM 1782 C C . GLN A 1 231 ? -6.957 11.907 -7.259 1.00 92.94 231 GLN A C 1
ATOM 1784 O O . GLN A 1 231 ? -5.888 12.121 -7.842 1.00 92.94 231 GLN A O 1
ATOM 1789 N N . ARG A 1 232 ? -7.178 12.300 -5.997 1.00 95.31 232 ARG A N 1
ATOM 1790 C CA . ARG A 1 232 ? -6.115 12.841 -5.148 1.00 95.31 232 ARG A CA 1
ATOM 1791 C C . ARG A 1 232 ? -5.227 11.703 -4.669 1.00 95.31 232 ARG A C 1
ATOM 1793 O O . ARG A 1 232 ? -5.726 10.643 -4.282 1.00 95.31 232 ARG A O 1
ATOM 1800 N N . ILE A 1 233 ? -3.920 11.930 -4.693 1.00 96.81 233 ILE A N 1
ATOM 1801 C CA . ILE A 1 233 ? -2.914 10.976 -4.234 1.00 96.81 233 ILE A CA 1
ATOM 1802 C C . ILE A 1 233 ? -2.625 11.273 -2.769 1.00 96.81 233 ILE A C 1
ATOM 1804 O O . ILE A 1 233 ? -2.224 12.378 -2.417 1.00 96.81 233 ILE A O 1
ATOM 1808 N N . LEU A 1 234 ? -2.851 10.285 -1.914 1.00 97.69 234 LEU A N 1
ATOM 1809 C CA . LEU A 1 234 ? -2.511 10.329 -0.503 1.00 97.69 234 LEU A CA 1
ATOM 1810 C C . LEU A 1 234 ? -1.176 9.626 -0.318 1.00 97.69 234 LEU A C 1
ATOM 1812 O O . LEU A 1 234 ? -1.036 8.476 -0.729 1.00 97.69 234 LEU A O 1
ATOM 1816 N N . VAL A 1 235 ? -0.241 10.286 0.350 1.00 96.81 235 VAL A N 1
ATOM 1817 C CA . VAL A 1 235 ? 1.098 9.770 0.633 1.00 96.81 235 VAL A CA 1
ATOM 1818 C C . VAL A 1 235 ? 1.297 9.781 2.137 1.00 96.81 235 VAL A C 1
ATOM 1820 O O . VAL A 1 235 ? 1.122 10.817 2.778 1.00 96.81 235 VAL A O 1
ATOM 1823 N N . THR A 1 236 ? 1.627 8.633 2.723 1.00 95.44 236 THR A N 1
ATOM 1824 C CA . THR A 1 236 ? 2.088 8.591 4.114 1.00 95.44 236 THR A CA 1
ATOM 1825 C C . THR A 1 236 ? 3.563 8.962 4.161 1.00 95.44 236 THR A C 1
ATOM 1827 O O . THR A 1 236 ? 4.364 8.386 3.426 1.00 95.44 236 THR A O 1
ATOM 1830 N N . CYS A 1 237 ? 3.936 9.876 5.051 1.00 93.12 237 CYS A N 1
ATOM 1831 C CA . CYS A 1 237 ? 5.314 10.324 5.222 1.00 93.12 237 CYS A CA 1
ATOM 1832 C C . CYS A 1 237 ? 5.842 9.896 6.600 1.00 93.12 237 CYS A C 1
ATOM 1834 O O . CYS A 1 237 ? 5.243 10.236 7.620 1.00 93.12 237 CYS A O 1
ATOM 1836 N N . ASN A 1 238 ? 6.955 9.156 6.631 1.00 85.81 238 ASN A N 1
ATOM 1837 C CA . ASN A 1 238 ? 7.559 8.545 7.826 1.00 85.81 238 ASN A CA 1
ATOM 1838 C C . ASN A 1 238 ? 8.926 9.152 8.211 1.00 85.81 238 ASN A C 1
ATOM 1840 O O . ASN A 1 238 ? 9.733 8.491 8.864 1.00 85.81 238 ASN A O 1
ATOM 1844 N N . GLY A 1 239 ? 9.184 10.399 7.807 1.00 85.06 239 GLY A N 1
ATOM 1845 C CA . GLY A 1 239 ? 10.394 11.144 8.173 1.00 85.06 239 GLY A CA 1
ATOM 1846 C C . GLY A 1 239 ? 10.370 11.676 9.614 1.00 85.06 239 GLY A C 1
ATOM 1847 O O . GLY A 1 239 ? 9.577 11.237 10.452 1.00 85.06 239 GLY A O 1
ATOM 1848 N N . THR A 1 240 ? 11.223 12.658 9.914 1.00 87.31 240 THR A N 1
ATOM 1849 C CA . THR A 1 240 ? 11.254 13.339 11.228 1.00 87.31 240 THR A CA 1
ATOM 1850 C C . THR A 1 240 ? 9.942 14.078 11.527 1.00 87.31 240 THR A C 1
ATOM 1852 O O . THR A 1 240 ? 9.569 14.243 12.693 1.00 87.31 240 THR A O 1
ATOM 1855 N N . ARG A 1 241 ? 9.221 14.478 10.473 1.00 90.44 241 ARG A N 1
ATOM 1856 C CA . ARG A 1 241 ? 7.899 15.100 10.491 1.00 90.44 241 ARG A CA 1
ATOM 1857 C C . ARG A 1 241 ? 6.860 14.123 9.917 1.00 90.44 241 ARG A C 1
ATOM 1859 O O . ARG A 1 241 ? 6.551 14.173 8.727 1.00 90.44 241 ARG A O 1
ATOM 1866 N N . PRO A 1 242 ? 6.291 13.227 10.746 1.00 93.00 242 PRO A N 1
ATOM 1867 C CA . PRO A 1 242 ? 5.292 12.269 10.289 1.00 93.00 242 PRO A CA 1
ATOM 1868 C C . PRO A 1 242 ? 3.987 12.971 9.897 1.00 93.00 242 PRO A C 1
ATOM 1870 O O . PRO A 1 242 ? 3.362 13.669 10.700 1.00 93.00 242 PRO A O 1
ATOM 1873 N N . CYS A 1 243 ? 3.541 12.763 8.663 1.00 96.06 243 CYS A N 1
ATOM 1874 C CA . CYS A 1 243 ? 2.336 13.396 8.131 1.00 96.06 243 CYS A CA 1
ATOM 1875 C C . CYS A 1 243 ? 1.685 12.551 7.028 1.00 96.06 243 CYS A C 1
ATOM 1877 O O . CYS A 1 243 ? 2.232 11.541 6.586 1.00 96.06 243 CYS A O 1
ATOM 1879 N N . ILE A 1 244 ? 0.488 12.956 6.602 1.00 97.69 244 ILE A N 1
ATOM 1880 C CA . ILE A 1 244 ? -0.108 12.528 5.333 1.00 97.69 244 ILE A CA 1
ATOM 1881 C C . ILE A 1 244 ? -0.143 13.738 4.415 1.00 97.69 244 ILE A C 1
ATOM 1883 O O . ILE A 1 244 ? -0.773 14.742 4.761 1.00 97.69 244 ILE A O 1
ATOM 1887 N N . GLN A 1 245 ? 0.472 13.622 3.247 1.00 96.56 245 GLN A N 1
ATOM 1888 C CA . GLN A 1 245 ? 0.376 14.619 2.190 1.00 96.56 245 GLN A CA 1
ATOM 1889 C C . GLN A 1 245 ? -0.682 14.203 1.172 1.00 96.56 245 GLN A C 1
ATOM 1891 O O . GLN A 1 245 ? -0.799 13.031 0.814 1.00 96.56 245 GLN A O 1
ATOM 1896 N N . VAL A 1 246 ? -1.488 15.166 0.735 1.00 97.44 246 VAL A N 1
ATOM 1897 C CA . VAL A 1 246 ? -2.550 14.966 -0.251 1.00 97.44 246 VAL A CA 1
ATOM 1898 C C . VAL A 1 246 ? -2.235 15.824 -1.460 1.00 97.44 246 VAL A C 1
ATOM 1900 O O . VAL A 1 246 ? -2.250 17.051 -1.378 1.00 97.44 246 VAL A O 1
ATOM 1903 N N . TYR A 1 247 ? -1.968 15.173 -2.583 1.00 96.31 247 TYR A N 1
ATOM 1904 C CA . TYR A 1 247 ? -1.673 15.813 -3.853 1.00 96.31 247 TYR A CA 1
ATOM 1905 C C . TYR A 1 247 ? -2.886 15.762 -4.771 1.00 96.31 247 TYR A C 1
ATOM 1907 O O . TYR A 1 247 ? -3.548 14.730 -4.889 1.00 96.31 247 TYR A O 1
ATOM 1915 N N . ASN A 1 248 ? -3.152 16.861 -5.466 1.00 94.56 248 ASN A N 1
ATOM 1916 C CA . ASN A 1 248 ? -4.260 16.973 -6.404 1.00 94.56 248 ASN A CA 1
ATOM 1917 C C . ASN A 1 248 ? -3.787 17.558 -7.734 1.00 94.56 248 ASN A C 1
ATOM 1919 O O . ASN A 1 248 ? -2.914 18.425 -7.763 1.00 94.56 248 ASN A O 1
ATOM 1923 N N . ALA A 1 249 ? -4.394 17.095 -8.823 1.00 88.62 249 ALA A N 1
ATOM 1924 C CA . ALA A 1 249 ? -4.169 17.611 -10.162 1.00 88.62 249 ALA A CA 1
ATOM 1925 C C . ALA A 1 249 ? -5.400 18.399 -10.620 1.00 88.62 249 ALA A C 1
ATOM 1927 O O . ALA A 1 249 ? -6.371 17.831 -11.127 1.00 88.62 249 ALA A O 1
ATOM 1928 N N . TYR A 1 250 ? -5.356 19.723 -10.452 1.00 73.62 250 TYR A N 1
ATOM 1929 C CA . TYR A 1 250 ? -6.468 20.619 -10.792 1.00 73.62 250 TYR A CA 1
ATOM 1930 C C . TYR A 1 250 ? -6.796 20.631 -12.298 1.00 73.62 250 TYR A C 1
ATOM 1932 O O . TYR A 1 250 ? -7.945 20.869 -12.673 1.00 73.62 250 TYR A O 1
ATOM 1940 N N . ASP A 1 251 ? -5.819 20.320 -13.153 1.00 72.44 251 ASP A N 1
ATOM 1941 C CA . ASP A 1 251 ? -5.935 20.262 -14.616 1.00 72.44 251 ASP A CA 1
ATOM 1942 C C . ASP A 1 251 ? -5.462 18.929 -15.233 1.00 72.44 251 ASP A C 1
ATOM 1944 O O . ASP A 1 251 ? -5.438 18.788 -16.454 1.00 72.44 251 ASP A O 1
ATOM 1948 N N . LYS A 1 252 ? -5.173 17.919 -14.397 1.00 65.38 252 LYS A N 1
ATOM 1949 C CA . LYS A 1 252 ? -4.652 16.586 -14.777 1.00 65.38 252 LYS A CA 1
ATOM 1950 C C . LYS A 1 252 ? -3.248 16.571 -15.397 1.00 65.38 252 LYS A C 1
ATOM 1952 O O . LYS A 1 252 ? -2.812 15.502 -15.851 1.00 65.38 252 LYS A O 1
ATOM 1957 N N . GLU A 1 253 ? -2.539 17.695 -15.409 1.00 72.00 253 GLU A N 1
ATOM 1958 C CA . GLU A 1 253 ? -1.168 17.749 -15.922 1.00 72.00 253 GLU A CA 1
ATOM 1959 C C . GLU A 1 253 ? -0.148 17.766 -14.790 1.00 72.00 253 GLU A C 1
ATOM 1961 O O . GLU A 1 253 ? 0.778 16.956 -14.829 1.00 72.00 253 GLU A O 1
ATOM 1966 N N . GLU A 1 254 ? -0.376 18.570 -13.751 1.00 83.38 254 GLU A N 1
ATOM 1967 C CA . GLU A 1 254 ? 0.577 18.735 -12.652 1.00 83.38 254 GLU A CA 1
ATOM 1968 C C . GLU A 1 254 ? -0.085 18.490 -11.290 1.00 83.38 254 GLU A C 1
ATOM 1970 O O . GLU A 1 254 ? -1.122 19.075 -10.959 1.00 83.38 254 GLU A O 1
ATOM 1975 N N . TYR A 1 255 ? 0.498 17.588 -10.494 1.00 92.56 255 TYR A N 1
ATOM 1976 C CA . TYR A 1 255 ? 0.059 17.376 -9.119 1.00 92.56 255 TYR A CA 1
ATOM 1977 C C . TYR A 1 255 ? 0.725 18.391 -8.201 1.00 92.56 255 TYR A C 1
ATOM 1979 O O . TYR A 1 255 ? 1.938 18.564 -8.208 1.00 92.56 255 TYR A O 1
ATOM 1987 N N . SER A 1 256 ? -0.077 19.021 -7.351 1.00 92.94 256 SER A N 1
ATOM 1988 C CA . SER A 1 256 ? 0.398 19.962 -6.338 1.00 92.94 256 SER A CA 1
ATOM 1989 C C . SER A 1 256 ? -0.125 19.568 -4.963 1.00 92.94 256 SER A C 1
ATOM 1991 O O . SER A 1 256 ? -1.181 18.938 -4.846 1.00 92.94 256 SER A O 1
ATOM 1993 N N . LEU A 1 257 ? 0.634 19.908 -3.919 1.00 94.75 257 LEU A N 1
ATOM 1994 C CA . LEU A 1 257 ? 0.248 19.635 -2.538 1.00 94.75 257 LEU A CA 1
ATOM 1995 C C . LEU A 1 257 ? -0.999 20.461 -2.185 1.00 94.75 257 LEU A C 1
ATOM 1997 O O . LEU A 1 257 ? -0.944 21.685 -2.091 1.00 94.75 257 LEU A O 1
ATOM 2001 N N . GLU A 1 258 ? -2.129 19.785 -1.991 1.00 95.06 258 GLU A N 1
ATOM 2002 C CA . GLU A 1 258 ? -3.400 20.396 -1.590 1.00 95.06 258 GLU A CA 1
ATOM 2003 C C . GLU A 1 258 ? -3.456 20.592 -0.073 1.00 95.06 258 GLU A C 1
ATOM 2005 O O . GLU A 1 258 ? -3.886 21.643 0.407 1.00 95.06 258 GLU A O 1
ATOM 2010 N N . MET A 1 259 ? -3.035 19.580 0.689 1.00 95.00 259 MET A N 1
ATOM 2011 C CA . MET A 1 259 ? -3.037 19.633 2.148 1.00 95.00 259 MET A CA 1
ATOM 2012 C C . MET A 1 259 ? -2.052 18.649 2.777 1.00 95.00 259 MET A C 1
ATOM 2014 O O . MET A 1 259 ? -1.736 17.603 2.213 1.00 95.00 259 MET A O 1
ATOM 2018 N N . GLU A 1 260 ? -1.649 18.969 4.002 1.00 95.81 260 GLU A N 1
ATOM 2019 C CA . GLU A 1 260 ? -0.918 18.082 4.899 1.00 95.81 260 GLU A CA 1
ATOM 2020 C C . GLU A 1 260 ? -1.733 17.902 6.189 1.00 95.81 260 GLU A C 1
ATOM 2022 O O . GLU A 1 260 ? -2.278 18.870 6.728 1.00 95.81 260 GLU A O 1
ATOM 2027 N N . LEU A 1 261 ? -1.854 16.666 6.679 1.00 96.38 261 LEU A N 1
ATOM 2028 C CA . LEU A 1 261 ? -2.533 16.362 7.942 1.00 96.38 261 LEU A CA 1
ATOM 2029 C C . LEU A 1 261 ? -1.726 15.401 8.821 1.00 96.38 261 LEU A C 1
ATOM 2031 O O . LEU A 1 261 ? -0.759 14.781 8.386 1.00 96.38 261 LEU A O 1
ATOM 2035 N N . GLY A 1 262 ? -2.164 15.248 10.071 1.00 91.12 262 GLY A N 1
ATOM 2036 C CA . GLY A 1 262 ? -1.564 14.329 11.032 1.00 91.12 262 GLY A CA 1
ATOM 2037 C C . GLY A 1 262 ? -0.744 15.041 12.095 1.00 91.12 262 GLY A C 1
ATOM 2038 O O . GLY A 1 262 ? -1.114 14.956 13.261 1.00 91.12 262 GLY A O 1
ATOM 2039 N N . GLY A 1 263 ? 0.294 15.786 11.702 1.00 87.31 263 GLY A N 1
ATOM 2040 C CA . GLY A 1 263 ? 1.120 16.594 12.609 1.00 87.31 263 GLY A CA 1
ATOM 2041 C C . GLY A 1 263 ? 1.479 15.863 13.910 1.00 87.31 263 GLY A C 1
ATOM 2042 O O . GLY A 1 263 ? 1.852 14.695 13.899 1.00 87.31 263 GLY A O 1
ATOM 2043 N N . GLU A 1 264 ? 1.267 16.515 15.057 1.00 90.75 264 GLU A N 1
ATOM 2044 C CA . GLU A 1 264 ? 1.519 15.935 16.391 1.00 90.75 264 GLU A CA 1
ATOM 2045 C C . GLU A 1 264 ? 0.676 14.688 16.731 1.00 90.75 264 GLU A C 1
ATOM 2047 O O . GLU A 1 264 ? 0.925 14.004 17.727 1.00 90.75 264 GLU A O 1
ATOM 2052 N N . HIS A 1 265 ? -0.352 14.390 15.935 1.00 95.12 265 HIS A N 1
ATOM 2053 C CA . HIS A 1 265 ? -1.193 13.216 16.112 1.00 95.12 265 HIS A CA 1
ATOM 2054 C C . HIS A 1 265 ? -0.677 11.986 15.369 1.00 95.12 265 HIS A C 1
ATOM 2056 O O . HIS A 1 265 ? -1.309 10.944 15.520 1.00 95.12 265 HIS A O 1
ATOM 2062 N N . LEU A 1 266 ? 0.415 12.045 14.605 1.00 95.19 266 LEU A N 1
ATOM 2063 C CA . LEU A 1 266 ? 1.036 10.876 13.969 1.00 95.19 266 LEU A CA 1
ATOM 2064 C C . LEU A 1 266 ? 2.450 10.649 14.511 1.00 95.19 266 LEU A C 1
ATOM 2066 O O . LEU A 1 266 ? 3.127 11.590 14.911 1.00 95.19 266 LEU A O 1
ATOM 2070 N N . ALA A 1 267 ? 2.868 9.387 14.563 1.00 92.25 267 ALA A N 1
ATOM 2071 C CA . ALA A 1 267 ? 4.200 8.981 15.002 1.00 92.25 267 ALA A CA 1
ATOM 2072 C C . ALA A 1 267 ? 4.955 8.247 13.887 1.00 92.25 267 ALA A C 1
ATOM 2074 O O . ALA A 1 267 ? 6.096 8.585 13.601 1.00 92.25 267 ALA A O 1
ATOM 2075 N N . SER A 1 268 ? 4.314 7.266 13.251 1.00 90.88 268 SER A N 1
ATOM 2076 C CA . SER A 1 268 ? 4.817 6.575 12.062 1.00 90.88 268 SER A CA 1
ATOM 2077 C C . SER A 1 268 ? 3.615 6.054 11.262 1.00 90.88 268 SER A C 1
ATOM 2079 O O . SER A 1 268 ? 3.154 4.920 11.482 1.00 90.88 268 SER A O 1
ATOM 2081 N N . PRO A 1 269 ? 3.021 6.905 10.405 1.00 93.88 269 PRO A N 1
ATOM 2082 C CA . PRO A 1 269 ? 1.885 6.520 9.583 1.00 93.88 269 PRO A CA 1
ATOM 2083 C C . PRO A 1 269 ? 2.262 5.462 8.537 1.00 93.88 269 PRO A C 1
ATOM 2085 O O . PRO A 1 269 ? 3.122 5.671 7.693 1.00 93.88 269 PRO A O 1
ATOM 2088 N N . GLY A 1 270 ? 1.582 4.316 8.551 1.00 90.88 270 GLY A N 1
ATOM 2089 C CA . GLY A 1 270 ? 1.875 3.197 7.650 1.00 90.88 270 GLY A CA 1
ATOM 2090 C C . GLY A 1 270 ? 1.114 3.231 6.324 1.00 90.88 270 GLY A C 1
ATOM 2091 O O . GLY A 1 270 ? 1.702 3.037 5.271 1.00 90.88 270 GLY A O 1
ATOM 2092 N N . LYS A 1 271 ? -0.211 3.415 6.367 1.00 94.25 271 LYS A N 1
ATOM 2093 C CA . LYS A 1 271 ? -1.076 3.504 5.177 1.00 94.25 271 LYS A CA 1
ATOM 2094 C C . LYS A 1 271 ? -2.278 4.380 5.494 1.00 94.25 271 LYS A C 1
ATOM 2096 O O . LYS A 1 271 ? -2.871 4.236 6.567 1.00 94.25 271 LYS A O 1
ATOM 2101 N N . ALA A 1 272 ? -2.637 5.260 4.565 1.00 96.62 272 ALA A N 1
ATOM 2102 C CA . ALA A 1 272 ? -3.808 6.121 4.658 1.00 96.62 272 ALA A CA 1
ATOM 2103 C C . ALA A 1 272 ? -4.838 5.730 3.595 1.00 96.62 272 ALA A C 1
ATOM 2105 O O . ALA A 1 272 ? -4.482 5.450 2.453 1.00 96.62 272 ALA A O 1
ATOM 2106 N N . ILE A 1 273 ? -6.118 5.718 3.961 1.00 96.62 273 ILE A N 1
ATOM 2107 C CA . ILE A 1 273 ? -7.243 5.486 3.049 1.00 96.62 273 ILE A CA 1
ATOM 2108 C C . ILE A 1 273 ? -8.250 6.616 3.231 1.00 96.62 273 ILE A C 1
ATOM 2110 O O . ILE A 1 273 ? -8.665 6.887 4.356 1.00 96.62 273 ILE A O 1
ATOM 2114 N N . PHE A 1 274 ? -8.686 7.238 2.136 1.00 96.81 274 PHE A N 1
ATOM 2115 C CA . PHE A 1 274 ? -9.823 8.154 2.164 1.00 96.81 274 PHE A CA 1
ATOM 2116 C C . PHE A 1 274 ? -11.122 7.408 1.863 1.00 96.81 274 PHE A C 1
ATOM 2118 O O . PHE A 1 274 ? -11.234 6.720 0.846 1.00 96.81 274 PHE A O 1
ATOM 2125 N N . PHE A 1 275 ? -12.106 7.535 2.747 1.00 95.81 275 PHE A N 1
ATOM 2126 C CA . PHE A 1 275 ? -13.422 6.932 2.579 1.00 95.81 275 PHE A CA 1
ATOM 2127 C C . PHE A 1 275 ? -14.471 7.731 3.355 1.00 95.81 275 PHE A C 1
ATOM 2129 O O . PHE A 1 275 ? -14.227 8.111 4.497 1.00 95.81 275 PHE A O 1
ATOM 2136 N N . ASP A 1 276 ? -15.635 7.978 2.747 1.00 94.06 276 ASP A N 1
ATOM 2137 C CA . ASP A 1 276 ? -16.773 8.658 3.391 1.00 94.06 276 ASP A CA 1
ATOM 2138 C C . ASP A 1 276 ? -16.393 9.991 4.083 1.00 94.06 276 ASP A C 1
ATOM 2140 O O . ASP A 1 276 ? -16.717 10.245 5.246 1.00 94.06 276 ASP A O 1
ATOM 2144 N N . GLY A 1 277 ? -15.617 10.826 3.379 1.00 94.94 277 GLY A N 1
ATOM 2145 C CA . GLY A 1 277 ? -15.178 12.140 3.868 1.00 94.94 277 GLY A CA 1
ATOM 2146 C C . GLY A 1 277 ? -14.156 12.094 5.011 1.00 94.94 277 GLY A C 1
ATOM 2147 O O . GLY A 1 277 ? -14.013 13.058 5.770 1.00 94.94 277 GLY A O 1
ATOM 2148 N N . LYS A 1 278 ? -13.478 10.960 5.212 1.00 97.62 278 LYS A N 1
ATOM 2149 C CA . LYS A 1 278 ? -12.527 10.766 6.312 1.00 97.62 278 LYS A CA 1
ATOM 2150 C C . LYS A 1 278 ? -11.264 10.063 5.849 1.00 97.62 278 LYS A C 1
ATOM 2152 O O . LYS A 1 278 ? -11.301 9.179 4.997 1.00 97.62 278 LYS A O 1
ATOM 2157 N N . PHE A 1 279 ? -10.154 10.417 6.484 1.00 98.12 279 PHE A N 1
ATOM 2158 C CA . PHE A 1 279 ? -8.886 9.712 6.353 1.00 98.12 279 PHE A CA 1
ATOM 2159 C C . PHE A 1 279 ? -8.775 8.670 7.459 1.00 98.12 279 PHE A C 1
ATOM 2161 O O . PHE A 1 279 ? -8.869 9.017 8.633 1.00 98.12 279 PHE A O 1
ATOM 2168 N N . TYR A 1 280 ? -8.544 7.417 7.091 1.00 98.19 280 TYR A N 1
ATOM 2169 C CA . TYR A 1 280 ? -8.248 6.306 7.988 1.00 98.19 280 TYR A CA 1
ATOM 2170 C C . TYR A 1 280 ? -6.770 5.976 7.862 1.00 98.19 280 TYR A C 1
ATOM 2172 O O . TYR A 1 280 ? -6.327 5.513 6.813 1.00 98.19 280 TYR A O 1
ATOM 2180 N N . VAL A 1 281 ? -6.012 6.243 8.918 1.00 97.31 281 VAL A N 1
ATOM 2181 C CA . VAL A 1 281 ? -4.554 6.147 8.920 1.00 97.31 281 VAL A CA 1
ATOM 2182 C C . VAL A 1 281 ? -4.139 5.121 9.952 1.00 97.31 281 VAL A C 1
ATOM 2184 O O . VAL A 1 281 ? -4.463 5.264 11.130 1.00 97.31 281 VAL A O 1
ATOM 2187 N N . ILE A 1 282 ? -3.406 4.096 9.534 1.00 94.50 282 ILE A N 1
ATOM 2188 C CA . ILE A 1 282 ? -2.679 3.280 10.504 1.00 94.50 282 ILE A CA 1
ATOM 2189 C C . ILE A 1 282 ? -1.493 4.087 10.983 1.00 94.50 282 ILE A C 1
ATOM 2191 O O . ILE A 1 282 ? -0.687 4.520 10.166 1.00 94.50 282 ILE A O 1
ATOM 2195 N N . ASP A 1 283 ? -1.352 4.211 12.291 1.00 93.31 283 ASP A N 1
ATOM 2196 C CA . ASP A 1 283 ? -0.216 4.870 12.908 1.00 93.31 283 ASP A CA 1
ATOM 2197 C C . ASP A 1 283 ? 0.443 3.955 13.937 1.00 93.31 283 ASP A C 1
ATOM 2199 O O . ASP A 1 283 ? -0.236 3.257 14.701 1.00 93.31 283 ASP A O 1
ATOM 2203 N N . SER A 1 284 ? 1.772 3.959 13.945 1.00 88.69 284 SER A N 1
ATOM 2204 C CA . SER A 1 284 ? 2.593 3.127 14.822 1.00 88.69 284 SER A CA 1
ATOM 2205 C C . SER A 1 284 ? 3.475 4.016 15.680 1.00 88.69 284 SER A C 1
ATOM 2207 O O . SER A 1 284 ? 4.318 4.746 15.180 1.00 88.69 284 SER A O 1
ATOM 2209 N N . ASP A 1 285 ? 3.308 3.945 16.991 1.00 86.56 285 ASP A N 1
ATOM 2210 C CA . ASP A 1 285 ? 4.110 4.696 17.944 1.00 86.56 285 ASP A CA 1
ATOM 2211 C C . ASP A 1 285 ? 5.077 3.741 18.649 1.00 86.56 285 ASP A C 1
ATOM 2213 O O . ASP A 1 285 ? 4.712 3.040 19.599 1.00 86.56 285 ASP A O 1
ATOM 2217 N N . GLY A 1 286 ? 6.323 3.733 18.165 1.00 79.81 286 GLY A N 1
ATOM 2218 C CA . GLY A 1 286 ? 7.451 3.000 18.746 1.00 79.81 286 GLY A CA 1
ATOM 2219 C C . GLY A 1 286 ? 7.654 3.281 20.230 1.00 79.81 286 GLY A C 1
ATOM 2220 O O . GLY A 1 286 ? 7.835 2.363 21.028 1.00 79.81 286 GLY A O 1
ATOM 2221 N N . SER A 1 287 ? 7.558 4.555 20.611 1.00 82.38 287 SER A N 1
ATOM 2222 C CA . SER A 1 287 ? 7.817 5.019 21.976 1.00 82.38 287 SER A CA 1
ATOM 2223 C C . SER A 1 287 ? 6.744 4.569 22.966 1.00 82.38 287 SER A C 1
ATOM 2225 O O . SER A 1 287 ? 7.038 4.277 24.125 1.00 82.38 287 SER A O 1
ATOM 2227 N N . LYS A 1 288 ? 5.493 4.480 22.500 1.00 82.88 288 LYS A N 1
ATOM 2228 C CA . LYS A 1 288 ? 4.346 4.022 23.297 1.00 82.88 288 LYS A CA 1
ATOM 2229 C C . LYS A 1 288 ? 4.030 2.553 23.088 1.00 82.88 288 LYS A C 1
ATOM 2231 O O . LYS A 1 288 ? 3.108 2.046 23.727 1.00 82.88 288 LYS A O 1
ATOM 2236 N N . ASN A 1 289 ? 4.783 1.892 22.212 1.00 78.56 289 ASN A N 1
ATOM 2237 C CA . ASN A 1 289 ? 4.603 0.502 21.865 1.00 78.56 289 ASN A CA 1
ATOM 2238 C C . ASN A 1 289 ? 3.148 0.179 21.472 1.00 78.56 289 ASN A C 1
ATOM 2240 O O . ASN A 1 289 ? 2.481 -0.682 22.052 1.00 78.56 289 ASN A O 1
ATOM 2244 N N . LYS A 1 290 ? 2.623 0.978 20.545 1.00 84.50 290 LYS A N 1
ATOM 2245 C CA . LYS A 1 290 ? 1.200 0.995 20.216 1.00 84.50 290 LYS A CA 1
ATOM 2246 C C . LYS A 1 290 ? 1.009 1.196 18.725 1.00 84.50 290 LYS A C 1
ATOM 2248 O O . LYS A 1 290 ? 1.614 2.090 18.151 1.00 84.50 290 LYS A O 1
ATOM 2253 N N . THR A 1 291 ? 0.106 0.437 18.122 1.00 88.56 291 THR A N 1
ATOM 2254 C CA . THR A 1 291 ? -0.426 0.736 16.786 1.00 88.56 291 THR A CA 1
ATOM 2255 C C . THR A 1 291 ? -1.934 0.931 16.876 1.00 88.56 291 THR A C 1
ATOM 2257 O O . THR A 1 291 ? -2.585 0.344 17.743 1.00 88.56 291 THR A O 1
ATOM 2260 N N . ALA A 1 292 ? -2.489 1.815 16.055 1.00 92.75 292 ALA A N 1
ATOM 2261 C CA . ALA A 1 292 ? -3.919 2.092 16.038 1.00 92.75 292 ALA A CA 1
ATOM 2262 C C . ALA A 1 292 ? -4.357 2.655 14.686 1.00 92.75 292 ALA A C 1
ATOM 2264 O O . ALA A 1 292 ? -3.544 3.181 13.924 1.00 92.75 292 ALA A O 1
ATOM 2265 N N . ILE A 1 293 ? -5.663 2.616 14.435 1.00 96.12 293 ILE A N 1
ATOM 2266 C CA . ILE A 1 293 ? -6.282 3.330 13.322 1.00 96.12 293 ILE A CA 1
ATOM 2267 C C . ILE A 1 293 ? -6.732 4.700 13.835 1.00 96.12 293 ILE A C 1
ATOM 2269 O O . ILE A 1 293 ? -7.587 4.800 14.718 1.00 96.12 293 ILE A O 1
ATOM 2273 N N . LYS A 1 294 ? -6.148 5.763 13.287 1.00 97.12 294 LYS A N 1
ATOM 2274 C CA . LYS A 1 294 ? -6.494 7.162 13.554 1.00 97.12 294 LYS A CA 1
ATOM 2275 C C . LYS A 1 294 ? -7.354 7.697 12.424 1.00 97.12 294 LYS A C 1
ATOM 2277 O O . LYS A 1 294 ? -7.048 7.484 11.253 1.00 97.12 294 LYS A O 1
ATOM 2282 N N . VAL A 1 295 ? -8.435 8.384 12.777 1.00 98.31 295 VAL A N 1
ATOM 2283 C CA . VAL A 1 295 ? -9.390 8.903 11.797 1.00 98.31 295 VAL A CA 1
ATOM 2284 C C . VAL A 1 295 ? -9.411 10.412 11.829 1.00 98.31 295 VAL A C 1
ATOM 2286 O O . VAL A 1 295 ? -9.667 10.997 12.881 1.00 98.31 295 VAL A O 1
ATOM 2289 N N . PHE A 1 296 ? -9.208 11.031 10.675 1.00 98.50 296 PHE A N 1
ATOM 2290 C CA . PHE A 1 296 ? -9.230 12.477 10.502 1.00 98.50 296 PHE A CA 1
ATOM 2291 C C . PHE A 1 296 ? -10.389 12.884 9.592 1.00 98.50 296 PHE A C 1
ATOM 2293 O O . PHE A 1 296 ? -10.793 12.125 8.711 1.00 98.50 296 PHE A O 1
ATOM 2300 N N . ASN A 1 297 ? -10.943 14.075 9.805 1.00 96.88 297 ASN A N 1
ATOM 2301 C CA . ASN A 1 297 ? -11.899 14.669 8.865 1.00 96.88 297 ASN A CA 1
ATOM 2302 C C . ASN A 1 297 ? -11.184 15.233 7.621 1.00 96.88 297 ASN A C 1
ATOM 2304 O O . ASN A 1 297 ? -9.958 15.310 7.584 1.00 96.88 297 ASN A O 1
ATOM 2308 N N . GLU A 1 298 ? -11.950 15.706 6.634 1.00 95.25 298 GLU A N 1
ATOM 2309 C CA . GLU A 1 298 ? -11.409 16.337 5.414 1.00 95.25 298 GLU A CA 1
ATOM 2310 C C . GLU A 1 298 ? -10.519 17.562 5.673 1.00 95.25 298 GLU A C 1
ATOM 2312 O O . GLU A 1 298 ? -9.717 17.927 4.826 1.00 95.25 298 GLU A O 1
ATOM 2317 N N . LYS A 1 299 ? -10.641 18.198 6.844 1.00 94.94 299 LYS A N 1
ATOM 2318 C CA . LYS A 1 299 ? -9.825 19.353 7.250 1.00 94.94 299 LYS A CA 1
ATOM 2319 C C . LYS A 1 299 ? -8.564 18.951 8.025 1.00 94.94 299 LYS A C 1
ATOM 2321 O O . LYS A 1 299 ? -7.875 19.823 8.541 1.00 94.94 299 LYS A O 1
ATOM 2326 N N . GLY A 1 300 ? -8.297 17.653 8.177 1.00 95.88 300 GLY A N 1
ATOM 2327 C CA . GLY A 1 300 ? -7.133 17.129 8.892 1.00 95.88 300 GLY A CA 1
ATOM 2328 C C . GLY A 1 300 ? -7.251 17.108 10.420 1.00 95.88 300 GLY A C 1
ATOM 2329 O O . GLY A 1 300 ? -6.266 16.822 11.093 1.00 95.88 300 GLY A O 1
ATOM 2330 N N . SER A 1 301 ? -8.425 17.378 11.005 1.00 96.88 301 SER A N 1
ATOM 2331 C CA . SER A 1 301 ? -8.616 17.273 12.462 1.00 96.88 301 SER A CA 1
ATOM 2332 C C . SER A 1 301 ? -8.868 15.825 12.881 1.00 96.88 301 SER A C 1
ATOM 2334 O O . SER A 1 301 ? -9.717 15.154 12.288 1.00 96.88 301 SER A O 1
ATOM 2336 N N . LEU A 1 302 ? -8.185 15.363 13.933 1.00 98.06 302 LEU A N 1
ATOM 2337 C CA . LEU A 1 302 ? -8.391 14.032 14.507 1.00 98.06 302 LEU A CA 1
ATOM 2338 C C . LEU A 1 302 ? -9.804 13.920 15.105 1.00 98.06 302 LEU A C 1
ATOM 2340 O O . LEU A 1 302 ? -10.199 14.715 15.954 1.00 98.06 302 LEU A O 1
ATOM 2344 N N . LEU A 1 303 ? -10.559 12.917 14.664 1.00 97.62 303 LEU A N 1
ATOM 2345 C CA . LEU A 1 303 ? -11.913 12.619 15.131 1.00 97.62 303 LEU A CA 1
ATOM 2346 C C . LEU A 1 303 ? -11.929 11.500 16.172 1.00 97.62 303 LEU A C 1
ATOM 2348 O O . LEU A 1 303 ? -12.636 11.591 17.171 1.00 97.62 303 LEU A O 1
ATOM 2352 N N . GLN A 1 304 ? -11.196 10.418 15.907 1.00 96.12 304 GLN A N 1
ATOM 2353 C CA . GLN A 1 304 ? -11.212 9.214 16.737 1.00 96.12 304 GLN A CA 1
ATOM 2354 C C . GLN A 1 304 ? -9.952 8.369 16.536 1.00 96.12 304 GLN A C 1
ATOM 2356 O O . GLN A 1 304 ? -9.219 8.515 15.557 1.00 96.12 304 GLN A O 1
ATOM 2361 N N . THR A 1 305 ? -9.714 7.460 17.475 1.00 96.31 305 THR A N 1
ATOM 2362 C CA . THR A 1 305 ? -8.684 6.420 17.401 1.00 96.31 305 THR A CA 1
ATOM 2363 C C . THR A 1 305 ? -9.305 5.108 17.860 1.00 96.31 305 THR A C 1
ATOM 2365 O O . THR A 1 305 ? -9.973 5.087 18.894 1.00 96.31 305 THR A O 1
ATOM 2368 N N . PHE A 1 306 ? -9.122 4.032 17.098 1.00 95.12 306 PHE A N 1
ATOM 2369 C CA . PHE A 1 306 ? -9.675 2.717 17.424 1.00 95.12 306 PHE A CA 1
ATOM 2370 C C . PHE A 1 306 ? -8.762 1.570 16.973 1.00 95.12 306 PHE A C 1
ATOM 2372 O O . PHE A 1 306 ? -7.706 1.794 16.382 1.00 95.12 306 PHE A O 1
ATOM 2379 N N . ASP A 1 307 ? -9.191 0.344 17.298 1.00 89.12 307 ASP A N 1
ATOM 2380 C CA . ASP A 1 307 ? -8.502 -0.921 17.000 1.00 89.12 307 ASP A CA 1
ATOM 2381 C C . ASP A 1 307 ? -7.044 -0.933 17.477 1.00 89.12 307 ASP A C 1
ATOM 2383 O O . ASP A 1 307 ? -6.123 -1.336 16.778 1.00 89.12 307 ASP A O 1
ATOM 2387 N N . GLU A 1 308 ? -6.831 -0.426 18.693 1.00 87.75 308 GLU A N 1
ATOM 2388 C CA . GLU A 1 308 ? -5.500 -0.312 19.275 1.00 87.75 308 GLU A CA 1
ATOM 2389 C C . GLU A 1 308 ? -4.907 -1.692 19.570 1.00 87.75 308 GLU A C 1
ATOM 2391 O O . GLU A 1 308 ? -5.502 -2.491 20.300 1.00 87.75 308 GLU A O 1
ATOM 2396 N N . ASP A 1 309 ? -3.689 -1.933 19.094 1.00 78.44 309 ASP A N 1
ATOM 2397 C CA . ASP A 1 309 ? -2.883 -3.070 19.512 1.00 78.44 309 ASP A CA 1
ATOM 2398 C C . ASP A 1 309 ? -1.709 -2.590 20.370 1.00 78.44 309 ASP A C 1
ATOM 2400 O O . ASP A 1 309 ? -0.926 -1.724 19.973 1.00 78.44 309 ASP A O 1
ATOM 2404 N N . LYS A 1 310 ? -1.628 -3.137 21.586 1.00 68.81 310 LYS A N 1
ATOM 2405 C CA . LYS A 1 310 ? -0.583 -2.848 22.581 1.00 68.81 310 LYS A CA 1
ATOM 2406 C C . LYS A 1 310 ? 0.462 -3.965 22.665 1.00 68.81 310 LYS A C 1
ATOM 2408 O O . LYS A 1 310 ? 1.301 -3.950 23.564 1.00 68.81 310 LYS A O 1
ATOM 2413 N N . HIS A 1 311 ? 0.383 -4.969 21.789 1.00 57.84 311 HIS A N 1
ATOM 2414 C CA . HIS A 1 311 ? 1.324 -6.081 21.783 1.00 57.84 311 HIS A CA 1
ATOM 2415 C C . HIS A 1 311 ? 2.604 -5.643 21.061 1.00 57.84 311 HIS A C 1
ATOM 2417 O O . HIS A 1 311 ? 2.680 -5.619 19.842 1.00 57.84 311 HIS A O 1
ATOM 2423 N N . ASN A 1 312 ? 3.578 -5.241 21.875 1.00 51.97 312 ASN A N 1
ATOM 2424 C CA . ASN A 1 312 ? 5.019 -5.168 21.634 1.00 51.97 312 ASN A CA 1
ATOM 2425 C C . ASN A 1 312 ? 5.530 -5.222 20.184 1.00 51.97 312 ASN A C 1
ATOM 2427 O O . ASN A 1 312 ? 5.814 -6.292 19.655 1.00 51.97 312 ASN A O 1
ATOM 2431 N N . LEU A 1 313 ? 5.823 -4.041 19.641 1.00 51.47 313 LEU A N 1
ATOM 2432 C CA . LEU A 1 313 ? 6.894 -3.812 18.677 1.00 51.47 313 LEU A CA 1
ATOM 2433 C C . LEU A 1 313 ? 8.179 -4.474 19.223 1.00 51.47 313 LEU A C 1
ATOM 2435 O O . LEU A 1 313 ? 8.639 -4.133 20.315 1.00 51.47 313 LEU A O 1
ATOM 2439 N N . GLY A 1 314 ? 8.711 -5.473 18.513 1.00 48.50 314 GLY A N 1
ATOM 2440 C CA . GLY A 1 314 ? 9.899 -6.230 18.932 1.00 48.50 314 GLY A CA 1
ATOM 2441 C C . GLY A 1 314 ? 9.644 -7.389 19.909 1.00 48.50 314 GLY A C 1
ATOM 2442 O O . GLY A 1 314 ? 10.567 -7.818 20.600 1.00 48.50 314 GLY A O 1
ATOM 2443 N N . GLN A 1 315 ? 8.409 -7.901 20.023 1.00 48.75 315 GLN A N 1
ATOM 2444 C CA . GLN A 1 315 ? 8.179 -9.211 20.647 1.00 48.75 315 GLN A CA 1
ATOM 2445 C C . GLN A 1 315 ? 8.351 -10.335 19.630 1.00 48.75 315 GLN A C 1
ATOM 2447 O O . GLN A 1 315 ? 7.880 -10.258 18.497 1.00 48.75 315 GLN A O 1
ATOM 2452 N N . ARG A 1 316 ? 8.957 -11.433 20.084 1.00 51.47 316 ARG A N 1
ATOM 2453 C CA . ARG A 1 316 ? 8.979 -12.676 19.324 1.00 51.47 316 ARG A CA 1
ATOM 2454 C C . ARG A 1 316 ? 7.659 -13.414 19.476 1.00 51.47 316 ARG A C 1
ATOM 2456 O O . ARG A 1 316 ? 7.210 -13.598 20.607 1.00 51.47 316 ARG A O 1
ATOM 2463 N N . ASP A 1 317 ? 7.052 -13.878 18.383 1.00 50.12 317 ASP A N 1
ATOM 2464 C CA . ASP A 1 317 ? 5.950 -14.832 18.534 1.00 50.12 317 ASP A CA 1
ATOM 2465 C C . ASP A 1 317 ? 6.441 -16.159 19.126 1.00 50.12 317 ASP A C 1
ATOM 2467 O O . ASP A 1 317 ? 7.632 -16.412 19.318 1.00 50.12 317 ASP A O 1
ATOM 2471 N N . ASN A 1 318 ? 5.494 -17.064 19.367 1.00 43.44 318 ASN A N 1
ATOM 2472 C CA . ASN A 1 318 ? 5.745 -18.443 19.786 1.00 43.44 318 ASN A CA 1
ATOM 2473 C C . ASN A 1 318 ? 6.657 -19.235 18.820 1.00 43.44 318 ASN A C 1
ATOM 2475 O O . ASN A 1 318 ? 7.008 -20.376 19.126 1.00 43.44 318 ASN A O 1
ATOM 2479 N N . MET A 1 319 ? 7.022 -18.667 17.665 1.00 44.62 319 MET A N 1
ATOM 2480 C CA . MET A 1 319 ? 7.970 -19.221 16.701 1.00 44.62 319 MET A CA 1
ATOM 2481 C C . MET A 1 319 ? 9.344 -18.531 16.723 1.00 44.62 319 MET A C 1
ATOM 2483 O O . MET A 1 319 ? 10.235 -18.953 15.989 1.00 44.62 319 MET A O 1
ATOM 2487 N N . GLY A 1 320 ? 9.565 -17.540 17.592 1.00 46.69 320 GLY A N 1
ATOM 2488 C CA . GLY A 1 320 ? 10.859 -16.876 17.749 1.00 46.69 320 GLY A CA 1
ATOM 2489 C C . GLY A 1 320 ? 11.144 -15.788 16.710 1.00 46.69 320 GLY A C 1
ATOM 2490 O O . GLY A 1 320 ? 12.283 -15.329 16.644 1.00 46.69 320 GLY A O 1
ATOM 2491 N N . ILE A 1 321 ? 10.148 -15.396 15.913 1.00 48.69 321 ILE A N 1
ATOM 2492 C CA . ILE A 1 321 ? 10.256 -14.361 14.879 1.00 48.69 321 ILE A CA 1
ATOM 2493 C C . ILE A 1 321 ? 10.072 -13.002 15.546 1.00 48.69 321 ILE A C 1
ATOM 2495 O O . ILE A 1 321 ? 9.033 -12.814 16.162 1.00 48.69 321 ILE A O 1
ATOM 2499 N N . ASP A 1 322 ? 11.029 -12.073 15.433 1.00 43.03 322 ASP A N 1
ATOM 2500 C CA . ASP A 1 322 ? 10.861 -10.692 15.915 1.00 43.03 322 ASP A CA 1
ATOM 2501 C C . ASP A 1 322 ? 9.747 -9.998 15.124 1.00 43.03 322 ASP A C 1
ATOM 2503 O O . ASP A 1 322 ? 9.889 -9.744 13.930 1.00 43.03 322 ASP A O 1
ATOM 2507 N N . ILE A 1 323 ? 8.614 -9.737 15.778 1.00 52.91 323 ILE A N 1
ATOM 2508 C CA . ILE A 1 323 ? 7.428 -9.184 15.138 1.00 52.91 323 ILE A CA 1
ATOM 2509 C C . ILE A 1 323 ? 7.291 -7.717 15.512 1.00 52.91 323 ILE A C 1
ATOM 2511 O O . ILE A 1 323 ? 6.867 -7.364 16.610 1.00 52.91 323 ILE A O 1
ATOM 2515 N N . THR A 1 324 ? 7.576 -6.853 14.551 1.00 52.12 324 THR A N 1
ATOM 2516 C CA . THR A 1 324 ? 7.186 -5.445 14.594 1.00 52.12 324 THR A CA 1
ATOM 2517 C C . THR A 1 324 ? 6.199 -5.221 13.455 1.00 52.12 324 THR A C 1
ATOM 2519 O O . THR A 1 324 ? 6.507 -4.545 12.479 1.00 52.12 324 THR A O 1
ATOM 2522 N N . TYR A 1 325 ? 5.027 -5.865 13.513 1.00 59.84 325 TYR A N 1
ATOM 2523 C CA . TYR A 1 325 ? 3.984 -5.623 12.513 1.00 59.84 325 TYR A CA 1
ATOM 2524 C C . TYR A 1 325 ? 2.946 -4.677 13.080 1.00 59.84 325 TYR A C 1
ATOM 2526 O O . TYR A 1 325 ? 2.104 -5.112 13.871 1.00 59.84 325 TYR A O 1
ATOM 2534 N N . PRO A 1 326 ? 2.959 -3.406 12.664 1.00 69.75 326 PRO A N 1
ATOM 2535 C CA . PRO A 1 326 ? 1.782 -2.589 12.841 1.00 69.75 326 PRO A CA 1
ATOM 2536 C C . PRO A 1 326 ? 0.616 -3.162 12.035 1.00 69.75 326 PRO A C 1
ATOM 2538 O O . PRO A 1 326 ? 0.786 -4.031 11.169 1.00 69.75 326 PRO A O 1
ATOM 2541 N N . ILE A 1 327 ? -0.582 -2.683 12.348 1.00 85.56 327 ILE A N 1
ATOM 2542 C CA . ILE A 1 327 ? -1.803 -3.087 11.649 1.00 85.56 327 ILE A CA 1
ATOM 2543 C C . ILE A 1 327 ? -1.626 -2.831 10.143 1.00 85.56 327 ILE A C 1
ATOM 2545 O O . ILE A 1 327 ? -0.955 -1.879 9.761 1.00 85.56 327 ILE A O 1
ATOM 2549 N N . ARG A 1 328 ? -2.190 -3.668 9.263 1.00 89.69 328 ARG A N 1
ATOM 2550 C CA . ARG A 1 328 ? -2.274 -3.384 7.810 1.00 89.69 328 ARG A CA 1
ATOM 2551 C C . ARG A 1 328 ? -3.723 -3.154 7.417 1.00 89.69 328 ARG A C 1
ATOM 2553 O O . ARG A 1 328 ? -4.596 -3.854 7.921 1.00 89.69 328 ARG A O 1
ATOM 2560 N N . LEU A 1 329 ? -3.980 -2.176 6.553 1.00 93.81 329 LEU A N 1
ATOM 2561 C CA . LEU A 1 329 ? -5.330 -1.691 6.277 1.00 93.81 329 LEU A CA 1
ATOM 2562 C C . LEU A 1 329 ? -5.652 -1.837 4.798 1.00 93.81 329 LEU A C 1
ATOM 2564 O O . LEU A 1 329 ? -4.909 -1.372 3.937 1.00 93.81 329 LEU A O 1
ATOM 2568 N N . ALA A 1 330 ? -6.805 -2.429 4.522 1.00 95.25 330 ALA A N 1
ATOM 2569 C CA . ALA A 1 330 ? -7.431 -2.407 3.211 1.00 95.25 330 ALA A CA 1
ATOM 2570 C C . ALA A 1 330 ? -8.894 -1.976 3.342 1.00 95.25 330 ALA A C 1
ATOM 2572 O O . ALA A 1 330 ? -9.511 -2.132 4.396 1.00 95.25 330 ALA A O 1
ATOM 2573 N N . LEU A 1 331 ? -9.462 -1.449 2.261 1.00 94.38 331 LEU A N 1
ATOM 2574 C CA . LEU A 1 331 ? -10.867 -1.060 2.197 1.00 94.38 331 LEU A CA 1
ATOM 2575 C C . LEU A 1 331 ? -11.634 -2.036 1.313 1.00 94.38 331 LEU A C 1
ATOM 2577 O O . LEU A 1 331 ? -11.338 -2.188 0.128 1.00 94.38 331 LEU A O 1
ATOM 2581 N N . ASP A 1 332 ? -12.677 -2.638 1.871 1.00 93.12 332 ASP A N 1
ATOM 2582 C CA . ASP A 1 332 ? -13.717 -3.276 1.083 1.00 93.12 332 ASP A CA 1
ATOM 2583 C C . ASP A 1 332 ? -14.784 -2.236 0.713 1.00 93.12 332 ASP A C 1
ATOM 2585 O O . ASP A 1 332 ? -15.768 -2.037 1.433 1.00 93.12 332 ASP A O 1
ATOM 2589 N N . LYS A 1 333 ? -14.597 -1.595 -0.448 1.00 88.50 333 LYS A N 1
ATOM 2590 C CA . LYS A 1 333 ? -15.530 -0.590 -0.980 1.00 88.50 333 LYS A CA 1
ATOM 2591 C C . LYS A 1 333 ? -16.944 -1.131 -1.232 1.00 88.50 333 LYS A C 1
ATOM 2593 O O . LYS A 1 333 ? -17.873 -0.338 -1.245 1.00 88.50 333 LYS A O 1
ATOM 2598 N N . SER A 1 334 ? -17.152 -2.438 -1.445 1.00 88.69 334 SER A N 1
ATOM 2599 C CA . SER A 1 334 ? -18.513 -2.942 -1.721 1.00 88.69 334 SER A CA 1
ATOM 2600 C C . SER A 1 334 ? -19.337 -3.141 -0.453 1.00 88.69 334 SER A C 1
ATOM 2602 O O . SER A 1 334 ? -20.561 -3.115 -0.518 1.00 88.69 334 SER A O 1
ATOM 2604 N N . ASN A 1 335 ? -18.668 -3.383 0.677 1.00 89.00 335 ASN A N 1
ATOM 2605 C CA . ASN A 1 335 ? -19.307 -3.599 1.975 1.00 89.00 335 ASN A CA 1
ATOM 2606 C C . ASN A 1 335 ? -19.153 -2.400 2.918 1.00 89.00 335 ASN A C 1
ATOM 2608 O O . ASN A 1 335 ? -19.684 -2.433 4.026 1.00 89.00 335 ASN A O 1
ATOM 2612 N N . ASN A 1 336 ? -18.450 -1.346 2.489 1.00 92.75 336 ASN A N 1
ATOM 2613 C CA . ASN A 1 336 ? -18.115 -0.176 3.302 1.00 92.75 336 ASN A CA 1
ATOM 2614 C C . ASN A 1 336 ? -17.423 -0.570 4.617 1.00 92.75 336 ASN A C 1
ATOM 2616 O O . ASN A 1 336 ? -17.732 -0.034 5.681 1.00 92.75 336 ASN A O 1
ATOM 2620 N N . THR A 1 337 ? -16.510 -1.542 4.550 1.00 94.50 337 THR A N 1
ATOM 2621 C CA . THR A 1 337 ? -15.784 -2.065 5.716 1.00 94.50 337 THR A CA 1
ATOM 2622 C C . THR A 1 337 ? -14.282 -1.954 5.536 1.00 94.50 337 THR A C 1
ATOM 2624 O O . THR A 1 337 ? -13.756 -2.139 4.440 1.00 94.50 337 THR A O 1
ATOM 2627 N N . LEU A 1 338 ? -13.586 -1.721 6.639 1.00 95.75 338 LEU A N 1
ATOM 2628 C CA . LEU A 1 338 ? -12.135 -1.753 6.721 1.00 95.75 338 LEU A CA 1
ATOM 2629 C C . LEU A 1 338 ? -11.677 -3.155 7.118 1.00 95.75 338 LEU A C 1
ATOM 2631 O O . LEU A 1 338 ? -12.281 -3.796 7.976 1.00 95.75 338 LEU A O 1
ATOM 2635 N N . LEU A 1 339 ? -10.603 -3.624 6.498 1.00 94.56 339 LEU A N 1
ATOM 2636 C CA . LEU A 1 339 ? -9.912 -4.851 6.863 1.00 94.56 339 LEU A CA 1
ATOM 2637 C C . LEU A 1 339 ? -8.628 -4.456 7.582 1.00 94.56 339 LEU A C 1
ATOM 2639 O O . LEU A 1 339 ? -7.737 -3.885 6.958 1.00 94.56 339 LEU A O 1
ATOM 2643 N N . ALA A 1 340 ? -8.548 -4.767 8.871 1.00 93.44 340 ALA A N 1
ATOM 2644 C CA . ALA A 1 340 ? -7.392 -4.510 9.716 1.00 93.44 340 ALA A CA 1
ATOM 2645 C C . ALA A 1 340 ? -6.675 -5.830 10.011 1.00 93.44 340 ALA A C 1
ATOM 2647 O O . ALA A 1 340 ? -7.155 -6.665 10.778 1.00 93.44 340 ALA A O 1
ATOM 2648 N N . TYR A 1 341 ? -5.542 -6.060 9.356 1.00 89.81 341 TYR A N 1
ATOM 2649 C CA . TYR A 1 341 ? -4.683 -7.208 9.621 1.00 89.81 341 TYR A CA 1
ATOM 2650 C C . TYR A 1 341 ? -3.811 -6.932 10.843 1.00 89.81 341 TYR A C 1
ATOM 2652 O O . TYR A 1 341 ? -3.042 -5.975 10.860 1.00 89.81 341 TYR A O 1
ATOM 2660 N N . HIS A 1 342 ? -3.884 -7.819 11.828 1.00 85.62 342 HIS A N 1
ATOM 2661 C CA . HIS A 1 342 ? -3.037 -7.832 13.009 1.00 85.62 342 HIS A CA 1
ATOM 2662 C C . HIS A 1 342 ? -2.093 -9.036 12.962 1.00 85.62 342 HIS A C 1
ATOM 2664 O O . HIS A 1 342 ? -2.517 -10.194 13.046 1.00 85.62 342 HIS A O 1
ATOM 2670 N N . GLY A 1 343 ? -0.790 -8.763 12.868 1.00 75.81 343 GLY A N 1
ATOM 2671 C CA . GLY A 1 343 ? 0.218 -9.802 12.652 1.00 75.81 343 GLY A CA 1
ATOM 2672 C C . GLY A 1 343 ? 0.449 -10.734 13.841 1.00 75.81 343 GLY A C 1
ATOM 2673 O O . GLY A 1 343 ? 0.639 -11.933 13.637 1.00 75.81 343 GLY A O 1
ATOM 2674 N N . ILE A 1 344 ? 0.404 -10.210 15.070 1.00 73.12 344 ILE A N 1
ATOM 2675 C CA . ILE A 1 344 ? 0.639 -10.984 16.303 1.00 73.12 344 ILE A CA 1
ATOM 2676 C C . ILE A 1 344 ? -0.554 -11.890 16.644 1.00 73.12 344 ILE A C 1
ATOM 2678 O O . ILE A 1 344 ? -0.366 -13.105 16.727 1.00 73.12 344 ILE A O 1
ATOM 2682 N N . PRO A 1 345 ? -1.790 -11.371 16.797 1.00 75.94 345 PRO A N 1
ATOM 2683 C CA . PRO A 1 345 ? -2.961 -12.220 17.025 1.00 75.94 345 PRO A CA 1
ATOM 2684 C C . PRO A 1 345 ? -3.367 -13.026 15.778 1.00 75.94 345 PRO A C 1
ATOM 2686 O O . PRO A 1 345 ? -4.275 -13.864 15.868 1.00 75.94 345 PRO A O 1
ATOM 2689 N N . ARG A 1 346 ? -2.677 -12.804 14.644 1.00 78.56 346 ARG A N 1
ATOM 2690 C CA . ARG A 1 346 ? -2.833 -13.523 13.375 1.00 78.56 346 ARG A CA 1
ATOM 2691 C C . ARG A 1 346 ? -4.279 -13.510 12.915 1.00 78.56 346 ARG A C 1
ATOM 2693 O O . ARG A 1 346 ? -4.889 -14.547 12.648 1.00 78.56 346 ARG A O 1
ATOM 2700 N N . GLU A 1 347 ? -4.850 -12.318 12.871 1.00 83.19 347 GLU A N 1
ATOM 2701 C CA . GLU A 1 347 ? -6.239 -12.134 12.484 1.00 83.19 347 GLU A CA 1
ATOM 2702 C C . GLU A 1 347 ? -6.437 -10.898 11.626 1.00 83.19 347 GLU A C 1
ATOM 2704 O O . GLU A 1 347 ? -5.685 -9.935 11.708 1.00 83.19 347 GLU A O 1
ATOM 2709 N N . ILE A 1 348 ? -7.471 -10.944 10.801 1.00 88.62 348 ILE A N 1
ATOM 2710 C CA . ILE A 1 348 ? -7.962 -9.814 10.032 1.00 88.62 348 ILE A CA 1
ATOM 2711 C C . ILE A 1 348 ? -9.315 -9.467 10.616 1.00 88.62 348 ILE A C 1
ATOM 2713 O O . ILE A 1 348 ? -10.250 -10.267 10.542 1.00 88.62 348 ILE A O 1
ATOM 2717 N N . ARG A 1 349 ? -9.404 -8.302 11.245 1.00 91.31 349 ARG A N 1
ATOM 2718 C CA . ARG A 1 349 ? -10.652 -7.764 11.775 1.00 91.31 349 ARG A CA 1
ATOM 2719 C C . ARG A 1 349 ? -11.373 -7.032 10.657 1.00 91.31 349 ARG A C 1
ATOM 2721 O O . ARG A 1 349 ? -10.765 -6.258 9.921 1.00 91.31 349 ARG A O 1
ATOM 2728 N N . ILE A 1 350 ? -12.666 -7.294 10.525 1.00 92.81 350 ILE A N 1
ATOM 2729 C CA . ILE A 1 350 ? -13.544 -6.567 9.612 1.00 92.81 350 ILE A CA 1
ATOM 2730 C C . ILE A 1 350 ? -14.258 -5.518 10.448 1.00 92.81 350 ILE A C 1
ATOM 2732 O O . ILE A 1 350 ? -15.033 -5.857 11.344 1.00 92.81 350 ILE A O 1
ATOM 2736 N N . LEU A 1 351 ? -13.978 -4.251 10.177 1.00 95.44 351 LEU A N 1
ATOM 2737 C CA . LEU A 1 351 ? -14.442 -3.115 10.960 1.00 95.44 351 LEU A CA 1
ATOM 2738 C C . LEU A 1 351 ? -15.389 -2.249 10.135 1.00 95.44 351 LEU A C 1
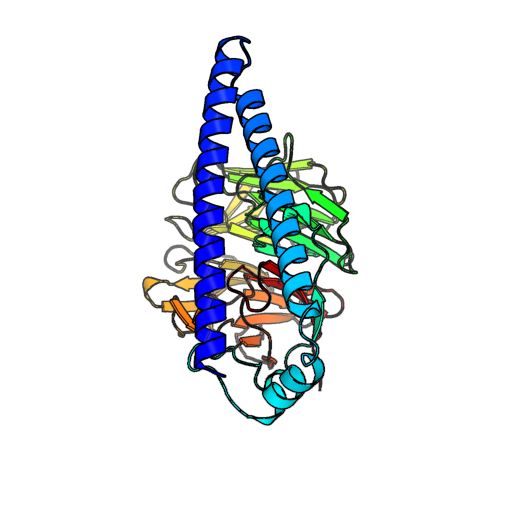ATOM 2740 O O . LEU A 1 351 ? -15.201 -2.058 8.932 1.00 95.44 351 LEU A O 1
ATOM 2744 N N . ARG A 1 352 ? -16.385 -1.667 10.795 1.00 95.31 352 ARG A N 1
ATOM 2745 C CA . ARG A 1 352 ? -17.135 -0.538 10.247 1.00 95.31 352 ARG A CA 1
ATOM 2746 C C . ARG A 1 352 ? -16.302 0.748 10.330 1.00 95.31 352 ARG A C 1
ATOM 2748 O O . ARG A 1 352 ? -15.394 0.835 11.157 1.00 95.31 352 ARG A O 1
ATOM 2755 N N . PRO A 1 353 ? -16.639 1.784 9.544 1.00 94.75 353 PRO A N 1
ATOM 2756 C CA . PRO A 1 353 ? -15.929 3.067 9.567 1.00 94.75 353 PRO A CA 1
ATOM 2757 C C . PRO A 1 353 ? -16.025 3.824 10.910 1.00 94.75 353 PRO A C 1
ATOM 2759 O O . PRO A 1 353 ? -15.288 4.787 11.129 1.00 94.75 353 PRO A O 1
ATOM 2762 N N . ASP A 1 354 ? -16.927 3.408 11.807 1.00 93.38 354 ASP A N 1
ATOM 2763 C CA . ASP A 1 354 ? -17.054 3.894 13.189 1.00 93.38 354 ASP A CA 1
ATOM 2764 C C . ASP A 1 354 ? -16.161 3.137 14.198 1.00 93.38 354 ASP A C 1
ATOM 2766 O O . ASP A 1 354 ? -16.176 3.451 15.383 1.00 93.38 354 ASP A O 1
ATOM 2770 N N . GLY A 1 355 ? -15.383 2.150 13.739 1.00 93.31 355 GLY A N 1
ATOM 2771 C CA . GLY A 1 355 ? -14.509 1.317 14.568 1.00 93.31 355 GLY A CA 1
ATOM 2772 C C . GLY A 1 355 ? -15.174 0.059 15.135 1.00 93.31 355 GLY A C 1
ATOM 2773 O O . GLY A 1 355 ? -14.502 -0.749 15.774 1.00 93.31 355 GLY A O 1
ATOM 2774 N N . THR A 1 356 ? -16.470 -0.162 14.891 1.00 93.94 356 THR A N 1
ATOM 2775 C CA . THR A 1 356 ? -17.163 -1.370 15.355 1.00 93.94 356 THR A CA 1
ATOM 2776 C C . THR A 1 356 ? -16.662 -2.600 14.602 1.00 93.94 356 THR A C 1
ATOM 2778 O O . THR A 1 356 ? -16.821 -2.690 13.383 1.00 93.94 356 THR A O 1
ATOM 2781 N N . GLN A 1 357 ? -16.134 -3.593 15.317 1.00 93.69 357 GLN A N 1
ATOM 2782 C CA . GLN A 1 357 ? -15.781 -4.882 14.723 1.00 93.69 357 GLN A CA 1
ATOM 2783 C C . GLN A 1 357 ? -17.044 -5.682 14.364 1.00 93.69 357 GLN A C 1
ATOM 2785 O O . GLN A 1 357 ? -17.881 -5.971 15.217 1.00 93.69 357 GLN A O 1
ATOM 2790 N N . VAL A 1 358 ? -17.168 -6.048 13.090 1.00 91.94 358 VAL A N 1
ATOM 2791 C CA . VAL A 1 358 ? -18.247 -6.884 12.541 1.00 91.94 358 VAL A CA 1
ATOM 2792 C C . VAL A 1 358 ? -17.917 -8.361 12.714 1.00 91.94 358 VAL A C 1
ATOM 2794 O O . VAL A 1 358 ? -18.758 -9.147 13.140 1.00 91.94 358 VAL A O 1
ATOM 2797 N N . SER A 1 359 ? -16.687 -8.738 12.377 1.00 88.06 359 SER A N 1
ATOM 2798 C CA . SER A 1 359 ? -16.181 -10.104 12.484 1.00 88.06 359 SER A CA 1
ATOM 2799 C C . SER A 1 359 ? -14.652 -10.099 12.507 1.00 88.06 359 SER A C 1
ATOM 2801 O O . SER A 1 359 ? -14.012 -9.053 12.373 1.00 88.06 359 SER A O 1
ATOM 2803 N N . SER A 1 360 ? -14.047 -11.264 12.712 1.00 86.94 360 SER A N 1
ATOM 2804 C CA . SER A 1 360 ? -12.613 -11.462 12.520 1.00 86.94 360 SER A CA 1
ATOM 2805 C C . SER A 1 360 ? -12.345 -12.806 11.863 1.00 86.94 360 SER A C 1
ATOM 2807 O O . SER A 1 360 ? -13.141 -13.739 11.961 1.00 86.94 360 SER A O 1
ATOM 2809 N N . ILE A 1 361 ? -11.215 -12.887 11.169 1.00 82.06 361 ILE A N 1
ATOM 2810 C CA . ILE A 1 361 ? -10.808 -14.065 10.411 1.00 82.06 361 ILE A CA 1
ATOM 2811 C C . ILE A 1 361 ? -9.373 -14.406 10.782 1.00 82.06 361 ILE A C 1
ATOM 2813 O O . ILE A 1 361 ? -8.518 -13.525 10.797 1.00 82.06 361 ILE A O 1
ATOM 2817 N N . LYS A 1 362 ? -9.084 -15.678 11.068 1.00 79.88 362 LYS A N 1
ATOM 2818 C CA . LYS A 1 362 ? -7.709 -16.119 11.331 1.00 79.88 362 LYS A CA 1
ATOM 2819 C C . LYS A 1 362 ? -6.886 -16.152 10.048 1.00 79.88 362 LYS A C 1
ATOM 2821 O O . LYS A 1 362 ? -7.362 -16.567 8.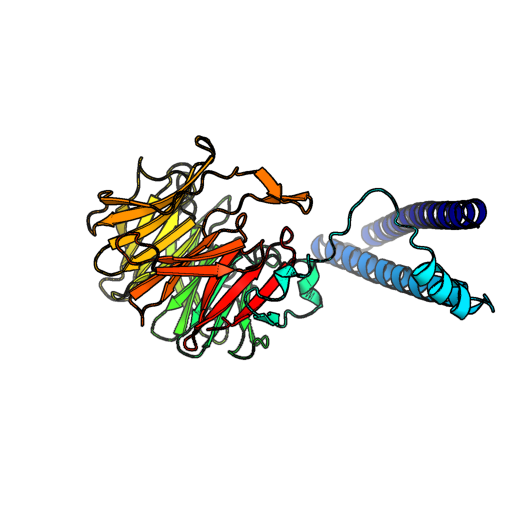996 1.00 79.88 362 LYS A O 1
ATOM 2826 N N . THR A 1 363 ? -5.640 -15.716 10.148 1.00 76.94 363 THR A N 1
ATOM 2827 C CA . THR A 1 363 ? -4.690 -15.622 9.036 1.00 76.94 363 THR A CA 1
ATOM 2828 C C . THR A 1 363 ? -3.303 -16.088 9.487 1.00 76.94 363 THR A C 1
ATOM 2830 O O . THR A 1 363 ? -3.121 -16.559 10.609 1.00 76.94 363 THR A O 1
ATOM 2833 N N . VAL A 1 364 ? -2.320 -16.01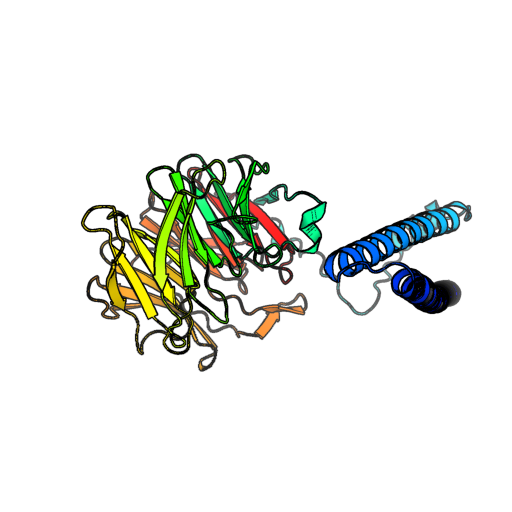0 8.602 1.00 70.75 364 VAL A N 1
ATOM 2834 C CA . VAL A 1 364 ? -0.905 -16.250 8.906 1.00 70.75 364 VAL A CA 1
ATOM 2835 C C . VAL A 1 364 ? -0.244 -14.966 9.414 1.00 70.75 364 VAL A C 1
ATOM 2837 O O . VAL A 1 364 ? -0.715 -13.876 9.111 1.00 70.75 364 VAL A O 1
ATOM 2840 N N . SER A 1 365 ? 0.843 -15.076 10.184 1.00 70.12 365 SER A N 1
ATOM 2841 C CA . SER A 1 365 ? 1.664 -13.912 10.547 1.00 70.12 365 SER A CA 1
ATOM 2842 C C . SER A 1 365 ? 2.582 -13.495 9.392 1.00 70.12 365 SER A C 1
ATOM 2844 O O . SER A 1 365 ? 2.871 -14.276 8.481 1.00 70.12 365 SER A O 1
ATOM 2846 N N . GLY A 1 366 ? 3.113 -12.272 9.457 1.00 71.38 366 GLY A N 1
ATOM 2847 C CA . GLY A 1 366 ? 4.150 -11.824 8.531 1.00 71.38 366 GLY A CA 1
ATOM 2848 C C . GLY A 1 366 ? 3.729 -10.953 7.354 1.00 71.38 366 GLY A C 1
ATOM 2849 O O . GLY A 1 366 ? 4.584 -10.666 6.519 1.00 71.38 366 GLY A O 1
ATOM 2850 N N . ALA A 1 367 ? 2.459 -10.548 7.246 1.00 84.00 367 ALA A N 1
ATOM 2851 C CA . ALA A 1 367 ? 2.050 -9.656 6.167 1.00 84.00 367 ALA A CA 1
ATOM 2852 C C . ALA A 1 367 ? 2.608 -8.228 6.344 1.00 84.00 367 ALA A C 1
ATOM 2854 O O . ALA A 1 367 ? 2.448 -7.608 7.402 1.00 84.00 367 ALA A O 1
ATOM 2855 N N . ARG A 1 368 ? 3.239 -7.701 5.292 1.00 86.88 368 ARG A N 1
ATOM 2856 C CA . ARG A 1 368 ? 3.762 -6.330 5.209 1.00 86.88 368 ARG A CA 1
ATOM 2857 C C . ARG A 1 368 ? 2.757 -5.351 4.628 1.00 86.88 368 ARG A C 1
ATOM 2859 O O . ARG A 1 368 ? 2.701 -4.218 5.085 1.00 86.88 368 ARG A O 1
ATOM 2866 N N . ASP A 1 369 ? 1.925 -5.808 3.707 1.00 92.69 369 ASP A N 1
ATOM 2867 C CA . ASP A 1 369 ? 0.740 -5.101 3.246 1.00 92.69 369 ASP A CA 1
ATOM 2868 C C . ASP A 1 369 ? -0.320 -6.113 2.790 1.00 92.69 369 ASP A C 1
ATOM 2870 O O . ASP A 1 369 ? -0.030 -7.296 2.565 1.00 92.69 369 ASP A O 1
ATOM 2874 N N . ILE A 1 370 ? -1.564 -5.649 2.697 1.00 93.94 370 ILE A N 1
ATOM 2875 C CA . ILE A 1 370 ? -2.695 -6.424 2.198 1.00 93.94 370 ILE A CA 1
ATOM 2876 C C . ILE A 1 370 ? -3.503 -5.618 1.180 1.00 93.94 370 ILE A C 1
ATOM 2878 O O . ILE A 1 370 ? -3.696 -4.410 1.312 1.00 93.94 370 ILE A O 1
ATOM 2882 N N . ALA A 1 371 ? -4.046 -6.318 0.191 1.00 95.12 371 ALA A N 1
ATO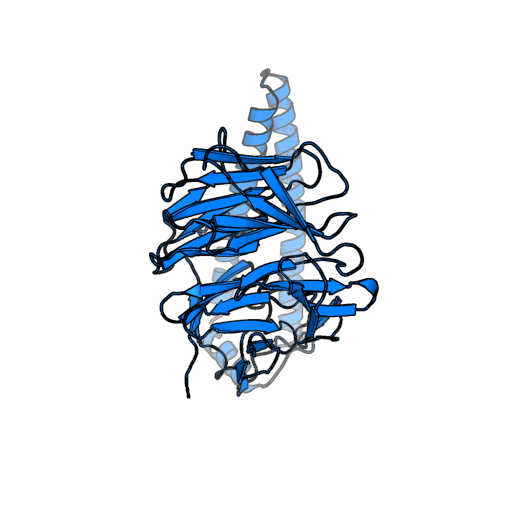M 2883 C CA . ALA A 1 371 ? -4.995 -5.779 -0.771 1.00 95.12 371 ALA A CA 1
ATOM 2884 C C . ALA A 1 371 ? -6.140 -6.766 -1.010 1.00 95.12 371 ALA A C 1
ATOM 2886 O O . ALA A 1 371 ? -5.994 -7.974 -0.809 1.00 95.12 371 ALA A O 1
ATOM 2887 N N . LEU A 1 372 ? -7.291 -6.248 -1.438 1.00 93.06 372 LEU A N 1
ATOM 2888 C CA . LEU A 1 372 ? -8.490 -7.040 -1.696 1.00 93.06 372 LEU A CA 1
ATOM 2889 C C . LEU A 1 372 ? -8.737 -7.139 -3.201 1.00 93.06 372 LEU A C 1
ATOM 2891 O O . LEU A 1 372 ? -8.766 -6.129 -3.902 1.00 93.06 372 LEU A O 1
ATOM 2895 N N . THR A 1 373 ? -8.951 -8.353 -3.696 1.00 91.88 373 THR A N 1
ATOM 2896 C CA . THR A 1 373 ? -9.401 -8.577 -5.070 1.00 91.88 373 THR A CA 1
ATOM 2897 C C . THR A 1 373 ? -10.902 -8.314 -5.206 1.00 91.88 373 THR A C 1
ATOM 2899 O O . THR A 1 373 ? -11.658 -8.315 -4.229 1.00 91.88 373 THR A O 1
ATOM 2902 N N . ILE A 1 374 ? -11.374 -8.145 -6.444 1.00 86.88 374 ILE A N 1
ATOM 2903 C CA . ILE A 1 374 ? -12.804 -7.942 -6.720 1.00 86.88 374 ILE A CA 1
ATOM 2904 C C . ILE A 1 374 ? -13.671 -9.118 -6.240 1.00 86.88 374 ILE A C 1
ATOM 2906 O O . ILE A 1 374 ? -14.788 -8.914 -5.770 1.00 86.88 374 ILE A O 1
ATOM 2910 N N . ASP A 1 375 ? -13.128 -10.338 -6.285 1.00 86.94 375 ASP A N 1
ATOM 2911 C CA . ASP A 1 375 ? -13.758 -11.572 -5.809 1.00 86.94 375 ASP A CA 1
ATOM 2912 C C . ASP A 1 375 ? -13.459 -11.881 -4.330 1.00 86.94 375 ASP A C 1
ATOM 2914 O O . ASP A 1 375 ? -13.641 -13.014 -3.884 1.00 86.94 375 ASP A O 1
ATOM 2918 N N . LYS A 1 376 ? -13.049 -10.865 -3.557 1.00 87.19 376 LYS A N 1
ATOM 2919 C CA . LYS A 1 376 ? -12.891 -10.906 -2.092 1.00 87.19 376 LYS A CA 1
ATOM 2920 C C . LYS A 1 376 ? -11.811 -11.856 -1.581 1.00 87.19 376 LYS A C 1
ATOM 2922 O O . LYS A 1 376 ? -11.877 -12.315 -0.442 1.00 87.19 376 LYS A O 1
ATOM 2927 N N . LYS A 1 377 ? -10.793 -12.126 -2.392 1.00 89.31 377 LYS A N 1
ATOM 2928 C CA . LYS A 1 377 ? -9.552 -12.751 -1.932 1.00 89.31 377 LYS A CA 1
ATOM 2929 C C . LYS A 1 377 ? -8.622 -11.674 -1.399 1.00 89.31 377 LYS A C 1
ATOM 2931 O O . LYS A 1 377 ? -8.638 -10.537 -1.867 1.00 89.31 377 LYS A O 1
ATOM 2936 N N . ILE A 1 378 ? -7.783 -12.048 -0.446 1.00 90.62 378 ILE A N 1
ATOM 2937 C CA . ILE A 1 378 ? -6.705 -11.185 0.023 1.00 90.62 378 ILE A CA 1
ATOM 2938 C C . ILE A 1 378 ? -5.439 -11.522 -0.738 1.00 90.62 378 ILE A C 1
ATOM 2940 O O . ILE A 1 378 ? -5.080 -12.689 -0.861 1.00 90.62 378 ILE A O 1
ATOM 2944 N N . VAL A 1 379 ? -4.731 -10.494 -1.181 1.00 93.62 379 VAL A N 1
ATOM 2945 C CA . VAL A 1 379 ? -3.330 -10.597 -1.570 1.00 93.62 379 VAL A CA 1
ATOM 2946 C C . VAL A 1 379 ? -2.498 -10.006 -0.440 1.00 93.62 379 VAL A C 1
ATOM 2948 O O . VAL A 1 379 ? -2.744 -8.873 -0.037 1.00 93.62 379 VAL A O 1
ATOM 2951 N N . ALA A 1 380 ? -1.551 -10.773 0.089 1.00 91.94 380 ALA A N 1
ATOM 2952 C CA . ALA A 1 380 ? -0.676 -10.362 1.179 1.00 91.94 380 ALA A CA 1
ATOM 2953 C C . ALA A 1 380 ? 0.791 -10.496 0.765 1.00 91.94 380 ALA A C 1
ATOM 2955 O O . ALA A 1 380 ? 1.202 -11.549 0.273 1.00 91.94 380 ALA A O 1
ATOM 2956 N N . THR A 1 381 ? 1.583 -9.452 0.985 1.00 92.19 381 THR A N 1
ATOM 2957 C CA . THR A 1 381 ? 3.046 -9.504 0.845 1.00 92.19 381 THR A CA 1
ATOM 2958 C C . THR A 1 381 ? 3.661 -9.990 2.143 1.00 92.19 381 THR A C 1
ATOM 2960 O O . THR A 1 381 ? 3.259 -9.565 3.220 1.00 92.19 381 THR A O 1
ATOM 2963 N N . CYS A 1 382 ? 4.631 -10.894 2.071 1.00 85.75 382 CYS A N 1
ATOM 2964 C CA . CYS A 1 382 ? 5.243 -11.525 3.233 1.00 85.75 382 CYS A CA 1
ATOM 2965 C C . CYS A 1 382 ? 6.756 -11.291 3.225 1.00 85.75 382 CYS A C 1
ATOM 2967 O O . CYS A 1 382 ? 7.448 -11.698 2.288 1.00 85.75 382 CYS A O 1
ATOM 2969 N N . GLY A 1 383 ? 7.255 -10.650 4.286 1.00 76.94 383 GLY A N 1
ATOM 2970 C CA . GLY A 1 383 ? 8.679 -10.364 4.476 1.00 76.94 383 GLY A CA 1
ATOM 2971 C C . GLY A 1 383 ? 9.517 -11.610 4.756 1.00 76.94 383 GLY A C 1
ATOM 2972 O O . GLY A 1 383 ? 8.990 -12.715 4.876 1.00 76.94 383 GLY A O 1
ATOM 2973 N N . GLU A 1 384 ? 10.835 -11.447 4.871 1.00 75.25 384 GLU A N 1
ATOM 2974 C CA . GLU A 1 384 ? 11.750 -12.538 5.247 1.00 75.25 384 GLU A CA 1
ATOM 2975 C C . GLU A 1 384 ? 11.419 -13.155 6.610 1.00 75.25 384 GLU A C 1
ATOM 2977 O O . GLU A 1 384 ? 11.527 -14.365 6.804 1.00 75.25 384 GLU A O 1
ATOM 2982 N N . ASP A 1 385 ? 10.948 -12.305 7.506 1.00 67.62 385 ASP A N 1
ATOM 2983 C CA . ASP A 1 385 ? 10.479 -12.566 8.852 1.00 67.62 385 ASP A CA 1
ATOM 2984 C C . ASP A 1 385 ? 9.097 -13.252 8.900 1.00 67.62 385 ASP A C 1
ATOM 2986 O O . ASP A 1 385 ? 8.638 -13.645 9.961 1.00 67.62 385 ASP A O 1
ATOM 2990 N N . SER A 1 386 ? 8.423 -13.494 7.773 1.00 71.69 386 SER A N 1
ATOM 2991 C CA . SER A 1 386 ? 7.174 -14.271 7.753 1.00 71.69 386 SER A CA 1
ATOM 2992 C C . SER A 1 386 ? 7.410 -15.788 7.748 1.00 71.69 386 SER A C 1
ATOM 2994 O O . SER A 1 386 ? 8.387 -16.295 7.200 1.00 71.69 386 SER A O 1
ATOM 2996 N N . ILE A 1 387 ? 6.418 -16.550 8.231 1.00 68.19 387 ILE A N 1
ATOM 2997 C CA . ILE A 1 387 ? 6.304 -18.001 7.983 1.00 68.19 387 ILE A CA 1
ATOM 2998 C C . ILE A 1 387 ? 6.302 -18.298 6.475 1.00 68.19 387 ILE A C 1
ATOM 3000 O O . ILE A 1 387 ? 6.877 -19.288 6.024 1.00 68.19 387 ILE A O 1
ATOM 3004 N N . LEU A 1 388 ? 5.663 -17.428 5.691 1.00 74.31 388 LEU A N 1
ATOM 3005 C CA . LEU A 1 388 ? 5.617 -17.483 4.232 1.00 74.31 388 LEU A CA 1
ATOM 3006 C C . LEU A 1 388 ? 6.707 -16.568 3.659 1.00 74.31 388 LEU A C 1
ATOM 3008 O O . LEU A 1 388 ? 6.442 -15.713 2.820 1.00 74.31 388 LEU A O 1
ATOM 3012 N N . SER A 1 389 ? 7.926 -16.732 4.175 1.00 79.56 389 SER A N 1
ATOM 3013 C CA . SER A 1 389 ? 9.091 -15.882 3.925 1.00 79.56 389 SER A CA 1
ATOM 3014 C C . SER A 1 389 ? 9.256 -15.491 2.453 1.00 79.56 389 SER A C 1
ATOM 3016 O O . SER A 1 389 ? 9.216 -16.362 1.574 1.00 79.56 389 SER A O 1
ATOM 3018 N N . ARG A 1 390 ? 9.458 -14.190 2.198 1.00 82.88 390 ARG A N 1
ATOM 3019 C CA . ARG A 1 390 ? 9.762 -13.608 0.875 1.00 82.88 390 ARG A CA 1
ATOM 3020 C C . ARG A 1 390 ? 8.802 -14.092 -0.209 1.00 82.88 390 ARG A C 1
ATOM 3022 O O . ARG A 1 390 ? 9.188 -14.745 -1.184 1.00 82.88 390 ARG A O 1
ATOM 3029 N N . SER A 1 391 ? 7.516 -13.832 -0.012 1.00 86.75 391 SER A N 1
ATOM 3030 C CA . SER A 1 391 ? 6.489 -14.294 -0.941 1.00 86.75 391 SER A CA 1
ATOM 3031 C C . SER A 1 391 ? 5.293 -13.356 -1.006 1.00 86.75 391 SER A C 1
ATOM 3033 O O . SER A 1 391 ? 5.127 -12.475 -0.168 1.00 86.75 391 SER A O 1
ATOM 3035 N N . VAL A 1 392 ? 4.451 -13.560 -2.015 1.00 91.25 392 VAL A N 1
ATOM 3036 C CA . VAL A 1 392 ? 3.144 -12.911 -2.120 1.00 91.25 392 VAL A CA 1
ATOM 3037 C C . VAL A 1 392 ? 2.101 -14.007 -2.167 1.00 91.25 392 VAL A C 1
ATOM 3039 O O . VAL A 1 392 ? 2.214 -14.942 -2.963 1.00 91.25 392 VAL A O 1
ATOM 3042 N N . GLN A 1 393 ? 1.119 -13.916 -1.283 1.00 88.88 393 GLN A N 1
ATOM 3043 C CA . GLN A 1 393 ? 0.176 -14.985 -1.000 1.00 88.88 393 GLN A CA 1
ATOM 3044 C C . GLN A 1 393 ? -1.232 -14.524 -1.313 1.00 88.88 393 GLN A C 1
ATOM 3046 O O . GLN A 1 393 ? -1.662 -13.460 -0.877 1.00 88.88 393 GLN A O 1
ATOM 3051 N N . MET A 1 394 ? -1.954 -15.354 -2.054 1.00 88.44 394 MET A N 1
ATOM 3052 C CA . MET A 1 394 ? -3.372 -15.172 -2.298 1.00 88.44 394 MET A CA 1
ATOM 3053 C C . MET A 1 394 ? -4.147 -16.053 -1.329 1.00 88.44 394 MET A C 1
ATOM 3055 O O . MET A 1 394 ? -4.015 -17.278 -1.343 1.00 88.44 394 MET A O 1
ATOM 3059 N N . LEU A 1 395 ? -4.948 -15.421 -0.485 1.00 84.75 395 LEU A N 1
ATOM 3060 C CA . LEU A 1 395 ? -5.702 -16.046 0.587 1.00 84.75 395 LEU A CA 1
ATOM 3061 C C . LEU A 1 395 ? -7.194 -15.989 0.256 1.00 84.75 395 LEU A C 1
ATOM 3063 O O . LEU A 1 395 ? -7.708 -14.952 -0.173 1.00 84.75 395 LEU A O 1
ATOM 3067 N N . LYS A 1 396 ? -7.900 -17.098 0.476 1.00 80.88 396 LYS A N 1
ATOM 3068 C CA . LYS A 1 396 ? -9.361 -17.150 0.431 1.00 80.88 396 LYS A CA 1
ATOM 3069 C C . LYS A 1 396 ? -9.913 -17.169 1.841 1.00 80.88 396 LYS A C 1
ATOM 3071 O O . LYS A 1 396 ? -9.398 -17.859 2.719 1.00 80.88 396 LYS A O 1
ATOM 3076 N N . PHE A 1 397 ? -11.028 -16.486 2.027 1.00 70.25 397 PHE A N 1
ATOM 3077 C CA . PHE A 1 397 ? -11.838 -16.670 3.214 1.00 70.25 397 PHE A CA 1
ATOM 3078 C C . PHE A 1 397 ? -12.729 -17.903 3.070 1.00 70.25 397 PHE A C 1
ATOM 3080 O O . PHE A 1 397 ? -13.441 -18.056 2.074 1.00 70.25 397 PHE A O 1
ATOM 3087 N N . ASN A 1 398 ? -12.717 -18.761 4.086 1.00 56.31 398 ASN A N 1
ATOM 3088 C CA . ASN A 1 398 ? -13.775 -19.740 4.273 1.00 56.31 398 ASN A CA 1
ATOM 3089 C C . ASN A 1 398 ? -14.919 -19.026 4.991 1.00 56.31 398 ASN A C 1
ATOM 3091 O O . ASN A 1 398 ? -14.844 -18.781 6.192 1.00 56.31 398 ASN A O 1
ATOM 3095 N N . ASN A 1 399 ? -15.953 -18.647 4.239 1.00 48.00 399 ASN A N 1
ATOM 3096 C CA . ASN A 1 399 ? -17.226 -18.265 4.837 1.00 48.00 399 ASN A CA 1
ATOM 3097 C C . ASN A 1 399 ? -17.871 -19.552 5.359 1.00 48.00 399 ASN A C 1
ATOM 3099 O O . ASN A 1 399 ? -18.466 -20.286 4.569 1.00 48.00 399 ASN A O 1
ATOM 3103 N N . ASN A 1 400 ? -17.700 -19.842 6.647 1.00 40.41 400 ASN A N 1
ATOM 3104 C CA . ASN A 1 400 ? -18.603 -20.751 7.351 1.00 40.41 400 ASN A CA 1
ATOM 3105 C C . ASN A 1 400 ? -19.812 -19.971 7.854 1.00 40.41 400 ASN A C 1
ATOM 3107 O O . ASN A 1 400 ? -19.595 -18.891 8.453 1.00 40.41 400 ASN A O 1
#

Radius of gyration: 25.44 Å; chains: 1; bounding box: 68×72×43 Å

pLDDT: mean 74.48, std 22.62, range [25.47, 98.5]

Sequence (400 aa):
MKKQLSEMMAKLRSLLDEKEKALYKQIDDAMAREKRSLSMNGAEGEQKKRAIFLLDLTLSRKILQSIKEEGLAAIQGNRKAPTLLRELNTAGITPSGNKTATPDANYREAAEVIRALNVPLQFKSMFNPGAVAVGKNGHIAVTDYGNECVWLFNPEGSFLCQIGEDGEGSMECPDGVFFFPDNNIIVSDGPFEGPQSIQMFDITGRFIRSLVEVDDDEDISFSNISVDDNQRILVTCNGTRPCIQVYNAYDKEEYSLEMELGGEHLASPGKAIFFDGKFYVIDSDGSKNKTAIKVFNEKGSLLQTFDEDKHNLGQRDNMGIDITYPIRLALDKSNNTLLAYHGIPREIRILRPDGTQVSSIKTVSGARDIALTIDKKIVATCGEDSILSRSVQMLKFNNN

Secondary structure (DSSP, 8-state):
-HHHHHHHHHHHHHHHHHHHHHHHHHHHHHHHHHHHHTTTS---HHHHHHHHHHHHHHHHHHHHHHHHHHHHHHHHT-TTHHHHHHHHHHS--PPTT-------GGGGGS-EEEEE----TTTTTT--EEEEEE-TTS-EEEEETTTTEEEEE-TTS-EEEEESSSGGG--SSEEEEEE-TTS-EEEEE--SSS-EEEEEE-TTS-EEEEEEEE---TT--EEEEEE-TT-PEEEEE-SSS-EEEEEE-SSSS--EEEEEE-GGG-SSEEEEEEETTEEEEEEEETTTTEEEEEEEETTS-EEEEEEEE-S-TTEE-TT--EE----EEEEETTTTEEEEEETTTTEEEEE-TTS-EEEEEE--S-EEEEEE-TTSPEEEEE-TTSTT-SEEEEEE----

Foldseek 3Di:
DVVVVVVVVVVVVVVVVVVVVVVVVVLVVVCVVVVVVCVVPPDDDPVVVVVNVVVVVVSVVVVVVVCVVVVVVVQVPDPCNVVVVVVVVVVPDDDPDDPPDPPDPVCVQFFDFPDFADDPPVCLVQQFWAAWEADQQQWIWTQGQRLQWIWIAHNVRYTQDIAQVDDPRHANGWAAWYQFNVRWIWTWGFDLDFKTWIWIGHNNRHTDGTQDIGTPPQQWTWHYWDADPQRWIWTFTAGVFTWIWTWDDPPVPHTDTPDIACGPNAHGWHDWDDDPQKIWTWGQHPVQQKIWTWIAGVVRHTDDIEPMDNPDQQDAAVNRQRDNDHWAWEAPPVVQWIWTQDQRQQKTFTAHPVRHTPDIGHHFHAFNYWYAGPVGWIWTQGDCSGPCHSTITTTHDDPD

InterPro domains:
  IPR001258 NHL repeat [PF01436] (129-151)
  IPR001258 NHL repeat [PS51125] (128-156)
  IPR011042 Six-bladed beta-propeller, TolB-like [G3DSA:2.120.10.30] (120-397)
  IPR050952 Tripartite Motif and NHL Repeat Containing E3 Ligases [PTHR24104] (121-247)